Protein 4FC9 (pdb70)

Structure (mmCIF, N/CA/C/O backbone):
data_4FC9
#
_entry.id   4FC9
#
_cell.length_a   119.198
_cell.length_b   119.198
_cell.length_c   38.679
_cell.angle_alpha   90.00
_cell.angle_beta   90.00
_cell.angle_gamma   120.00
#
_symmetry.space_group_name_H-M   'P 32'
#
loop_
_entity.id
_entity.type
_entity.pdbx_description
1 polymer 'uncharacterized protein'
2 non-polymer 'CHLORIDE ION'
3 non-polymer 1,2-ETHANEDIOL
4 water water
#
loop_
_atom_site.group_PDB
_atom_site.id
_atom_site.type_symbol
_atom_site.label_atom_id
_atom_site.label_alt_id
_atom_site.label_comp_id
_atom_site.label_asym_id
_atom_site.label_entity_id
_atom_site.label_seq_id
_atom_site.pdbx_PDB_ins_code
_atom_site.Cartn_x
_atom_site.Cartn_y
_atom_site.Cartn_z
_atom_site.occupancy
_atom_site.B_iso_or_equiv
_atom_site.auth_seq_id
_atom_site.auth_comp_id
_atom_site.auth_asym_id
_atom_site.auth_atom_id
_atom_site.pdbx_PDB_model_num
ATOM 1 N N . ASN A 1 16 ? -16.768 -6.169 9.635 1.00 58.63 468 ASN B N 1
ATOM 2 C CA . ASN A 1 16 ? -18.097 -6.618 10.039 1.00 62.92 468 ASN B CA 1
ATOM 3 C C . ASN A 1 16 ? -18.450 -6.217 11.469 1.00 68.76 468 ASN B C 1
ATOM 4 O O . ASN A 1 16 ? -17.944 -5.216 11.985 1.00 74.56 468 ASN B O 1
ATOM 6 N N . LEU A 1 17 ? -19.308 -7.013 12.105 1.00 66.15 469 LEU B N 1
ATOM 7 C CA . LEU A 1 17 ? -19.895 -6.660 13.399 1.00 60.71 469 LEU B CA 1
ATOM 8 C C . LEU A 1 17 ? -18.918 -6.701 14.574 1.00 50.66 469 LEU B C 1
ATOM 9 O O . LEU A 1 17 ? -18.824 -5.746 15.344 1.00 48.74 469 LEU B O 1
ATOM 11 N N . TYR A 1 18 ? -18.203 -7.812 14.715 1.00 43.82 470 TYR B N 1
ATOM 12 C CA . TYR A 1 18 ? -17.292 -7.983 15.840 1.00 40.65 470 TYR B CA 1
ATOM 13 C C . TYR A 1 18 ? -15.831 -7.985 15.397 1.00 38.80 470 TYR B C 1
ATOM 14 O O . TYR A 1 18 ? -14.947 -8.459 16.115 1.00 37.60 470 TYR B O 1
ATOM 23 N N . PHE A 1 19 ? -15.586 -7.436 14.211 1.00 35.64 471 PHE B N 1
ATOM 24 C CA . PHE A 1 19 ? -14.234 -7.325 13.688 1.00 32.56 471 PHE B CA 1
ATOM 25 C C . PHE A 1 19 ? -13.787 -5.879 13.576 1.00 34.84 471 PHE B C 1
ATOM 26 O O . PHE A 1 19 ? -14.453 -5.053 12.954 1.00 33.51 471 PHE B O 1
ATOM 34 N N . GLN A 1 20 ? -12.650 -5.591 14.199 1.00 41.13 472 GLN B N 1
ATOM 35 C CA . GLN A 1 20 ? -12.002 -4.293 14.094 1.00 44.41 472 GLN B CA 1
ATOM 36 C C . GLN A 1 20 ? -10.657 -4.464 13.402 1.00 38.89 472 GLN B C 1
ATOM 37 O O . GLN A 1 20 ? -9.768 -5.153 13.907 1.00 37.56 472 GLN B O 1
ATOM 43 N N . GLY A 1 21 ? -10.517 -3.848 12.235 1.00 35.41 473 GLY B N 1
ATOM 44 C CA . GLY A 1 21 ? -9.276 -3.924 11.488 1.00 38.30 473 GLY B CA 1
ATOM 45 C C . GLY A 1 21 ? -8.137 -3.169 12.144 1.00 41.88 473 GLY B C 1
ATOM 46 O O . GLY A 1 21 ? -8.360 -2.276 12.962 1.00 45.19 473 GLY B O 1
ATOM 47 N N . SER A 1 22 ? -6.911 -3.536 11.782 1.00 44.06 474 SER B N 1
ATOM 48 C CA . SER A 1 22 ? -5.721 -2.850 12.268 1.00 48.27 474 SER B CA 1
ATOM 49 C C . SER A 1 22 ? -5.318 -1.761 11.280 1.00 53.57 474 SER B C 1
ATOM 50 O O . SER A 1 22 ? -5.319 -1.981 10.065 1.00 55.06 474 SER B O 1
ATOM 53 N N . ALA A 1 23 ? -4.977 -0.587 11.803 1.00 50.51 475 ALA B N 1
ATOM 54 C CA . ALA A 1 23 ? -4.600 0.538 10.958 1.00 41.93 475 ALA B CA 1
ATOM 55 C C . ALA A 1 23 ? -3.095 0.764 10.980 1.00 40.62 475 ALA B C 1
ATOM 56 O O . ALA A 1 23 ? -2.404 0.361 11.914 1.00 38.37 475 ALA B O 1
ATOM 58 N N . THR A 1 24 ? -2.587 1.417 9.943 1.00 48.32 476 THR B N 1
ATOM 59 C CA . THR A 1 24 ? -1.157 1.656 9.837 1.00 50.36 476 THR B CA 1
ATOM 60 C C . THR A 1 24 ? -0.827 3.140 9.908 1.00 47.60 476 THR B C 1
ATOM 61 O O . THR A 1 24 ? -1.603 3.984 9.454 1.00 42.45 476 THR B O 1
ATOM 65 N N . ALA A 1 25 ? 0.328 3.449 10.490 1.00 52.22 477 ALA B N 1
ATOM 66 C CA . ALA A 1 25 ? 0.799 4.824 10.582 1.00 55.91 477 ALA B CA 1
ATOM 67 C C . ALA A 1 25 ? 1.091 5.365 9.185 1.00 56.68 477 ALA B C 1
ATOM 68 O O . ALA A 1 25 ? 1.574 4.635 8.321 1.00 60.48 477 ALA B O 1
ATOM 70 N N . SER A 1 26 ? 0.797 6.641 8.959 1.00 54.26 478 SER B N 1
ATOM 71 C CA . SER A 1 26 ? 1.001 7.227 7.640 1.00 49.41 478 SER B CA 1
ATOM 72 C C . SER A 1 26 ? 1.369 8.709 7.668 1.00 48.85 478 SER B C 1
ATOM 73 O O . SER A 1 26 ? 1.026 9.434 8.598 1.00 49.97 478 SER B O 1
ATOM 76 N N . GLU A 1 27 ? 2.087 9.142 6.638 1.00 48.32 479 GLU B N 1
ATOM 77 C CA . GLU A 1 27 ? 2.319 10.559 6.404 1.00 48.50 479 GLU B CA 1
ATOM 78 C C . GLU A 1 27 ? 1.254 11.041 5.437 1.00 48.21 479 GLU B C 1
ATOM 79 O O . GLU A 1 27 ? 1.281 10.712 4.251 1.00 50.94 479 GLU B O 1
ATOM 85 N N . LEU A 1 28 ? 0.315 11.819 5.954 1.00 46.40 480 LEU B N 1
ATOM 86 C CA . LEU A 1 28 ? -0.872 12.187 5.200 1.00 41.89 480 LEU B CA 1
ATOM 87 C C . LEU A 1 28 ? -0.574 12.943 3.912 1.00 39.80 480 LEU B C 1
ATOM 88 O O . LEU A 1 28 ? -1.276 12.770 2.917 1.00 43.92 480 LEU B O 1
ATOM 93 N N . LEU A 1 29 ? 0.464 13.770 3.921 1.00 24.17 481 LEU B N 1
ATOM 94 C CA . LEU A 1 29 ? 0.801 14.541 2.730 1.00 23.62 481 LEU B CA 1
ATOM 95 C C . LEU A 1 29 ? 2.181 14.226 2.186 1.00 26.94 481 LEU B C 1
ATOM 96 O O . LEU A 1 29 ? 3.120 13.982 2.940 1.00 26.88 481 LEU B O 1
ATOM 101 N N . LEU A 1 30 ? 2.294 14.225 0.865 1.00 26.07 482 LEU B N 1
ATOM 102 C CA . LEU A 1 30 ? 3.596 14.128 0.239 1.00 28.70 482 LEU B CA 1
ATOM 103 C C . LEU A 1 30 ? 4.226 15.516 0.241 1.00 28.57 482 LEU B C 1
ATOM 104 O O . LEU A 1 30 ? 4.078 16.285 -0.707 1.00 30.52 482 LEU B O 1
ATOM 109 N N . THR A 1 31 ? 4.906 15.833 1.337 1.00 26.46 483 THR B N 1
ATOM 110 C CA . THR A 1 31 ? 5.632 17.083 1.467 1.00 26.41 483 THR B CA 1
ATOM 111 C C . THR A 1 31 ? 6.886 17.013 0.615 1.00 26.28 483 THR B C 1
ATOM 112 O O . THR A 1 31 ? 7.305 15.928 0.207 1.00 26.09 483 THR B O 1
ATOM 116 N N . ALA A 1 32 ? 7.492 18.165 0.355 1.00 24.13 484 ALA B N 1
ATOM 117 C CA . ALA A 1 32 ? 8.722 18.218 -0.427 1.00 31.31 484 ALA B CA 1
ATOM 118 C C . ALA A 1 32 ? 9.840 17.410 0.225 1.00 34.46 484 ALA B C 1
ATOM 119 O O . ALA A 1 32 ? 10.674 16.822 -0.465 1.00 33.00 484 ALA B O 1
ATOM 121 N N . ALA A 1 33 ? 9.849 17.390 1.556 1.00 34.02 485 ALA B N 1
ATOM 122 C CA . ALA A 1 33 ? 10.859 16.663 2.322 1.00 31.59 485 ALA B CA 1
ATOM 123 C C . ALA A 1 33 ? 10.739 15.167 2.100 1.00 26.75 485 ALA B C 1
ATOM 124 O O . ALA A 1 33 ? 11.740 14.473 1.930 1.00 28.11 485 ALA B O 1
ATOM 126 N N . LEU A 1 34 ? 9.504 14.678 2.107 1.00 25.23 486 LEU B N 1
ATOM 127 C CA . LEU A 1 34 ? 9.232 13.263 1.900 1.00 25.56 486 LEU B CA 1
ATOM 128 C C . LEU A 1 34 ? 9.503 12.835 0.469 1.00 27.73 486 LEU B C 1
ATOM 129 O O . LEU A 1 34 ? 9.966 11.725 0.225 1.00 26.47 486 LEU B O 1
ATOM 134 N N . GLU A 1 35 ? 9.192 13.707 -0.480 1.00 27.36 487 GLU B N 1
ATOM 135 C CA . GLU A 1 35 ? 9.429 13.380 -1.875 1.00 27.02 487 GLU B CA 1
ATOM 136 C C . GLU A 1 35 ? 10.931 13.258 -2.119 1.00 27.99 487 GLU B C 1
ATOM 137 O O . GLU A 1 35 ? 11.387 12.371 -2.837 1.00 27.32 487 GLU B O 1
ATOM 143 N N . ARG A 1 36 ? 11.693 14.141 -1.486 1.00 28.19 488 ARG B N 1
ATOM 144 C CA . ARG A 1 36 ? 13.142 14.142 -1.605 1.00 27.36 488 ARG B CA 1
ATOM 145 C C . ARG A 1 36 ? 13.765 12.874 -1.020 1.00 27.92 488 ARG B C 1
ATOM 146 O O . ARG A 1 36 ? 14.728 12.339 -1.572 1.00 27.93 488 ARG B O 1
ATOM 154 N N . ILE A 1 37 ? 13.221 12.397 0.095 1.00 23.27 489 ILE B N 1
ATOM 155 C CA . ILE A 1 37 ? 13.689 11.145 0.677 1.00 21.23 489 ILE B CA 1
ATOM 156 C C . ILE A 1 37 ? 13.467 10.011 -0.320 1.00 24.89 489 ILE B C 1
ATOM 157 O O . ILE A 1 37 ? 14.365 9.206 -0.578 1.00 25.44 489 ILE B O 1
ATOM 162 N N . GLU A 1 38 ? 12.269 9.966 -0.891 1.00 26.17 490 GLU B N 1
ATOM 163 C CA . GLU A 1 38 ? 11.936 8.961 -1.886 1.00 23.60 490 GLU B CA 1
ATOM 164 C C . GLU A 1 38 ? 12.826 9.051 -3.123 1.00 24.20 490 GLU B C 1
ATOM 165 O O . GLU A 1 38 ? 13.351 8.043 -3.583 1.00 26.59 490 GLU B O 1
ATOM 171 N N . ASP A 1 39 ? 12.990 10.253 -3.663 1.00 23.77 491 ASP B N 1
ATOM 172 C CA . ASP A 1 39 ? 13.758 10.417 -4.894 1.00 22.65 491 ASP B CA 1
ATOM 173 C C . ASP A 1 39 ? 15.214 10.035 -4.678 1.00 23.74 491 ASP B C 1
ATOM 174 O O . ASP A 1 39 ? 15.832 9.398 -5.531 1.00 25.33 491 ASP B O 1
ATOM 179 N N . THR A 1 40 ? 15.751 10.413 -3.525 1.00 22.60 492 THR B N 1
ATOM 180 C CA . THR A 1 40 ? 17.123 10.078 -3.173 1.00 21.53 492 THR B CA 1
ATOM 181 C C . THR A 1 40 ? 17.293 8.572 -2.981 1.00 22.58 492 THR B C 1
ATOM 182 O O . THR A 1 40 ? 18.233 7.971 -3.505 1.00 24.84 492 THR B O 1
ATOM 186 N N . ALA A 1 41 ? 16.386 7.965 -2.225 1.00 22.89 493 ALA B N 1
ATOM 187 C CA . ALA A 1 41 ? 16.435 6.527 -2.003 1.00 22.74 493 ALA B CA 1
ATOM 188 C C . ALA A 1 41 ? 16.452 5.794 -3.339 1.00 20.13 493 ALA B C 1
ATOM 189 O O . ALA A 1 41 ? 17.231 4.869 -3.538 1.00 20.51 493 ALA B O 1
ATOM 191 N N . GLN A 1 42 ? 15.612 6.242 -4.263 1.00 20.34 494 GLN B N 1
ATOM 192 C CA . GLN A 1 42 ? 15.534 5.651 -5.594 1.00 20.33 494 GLN B CA 1
ATOM 193 C C . GLN A 1 42 ? 16.851 5.795 -6.346 1.00 23.33 494 GLN B C 1
ATOM 194 O O . GLN A 1 42 ? 17.300 4.857 -6.999 1.00 26.94 494 GLN B O 1
ATOM 200 N N . ALA A 1 43 ? 17.461 6.975 -6.255 1.00 22.26 495 ALA B N 1
ATOM 201 C CA . ALA A 1 43 ? 18.752 7.233 -6.887 1.00 22.70 495 ALA B CA 1
ATOM 202 C C . ALA A 1 43 ? 19.839 6.318 -6.325 1.00 23.47 495 ALA B C 1
ATOM 203 O O . ALA A 1 43 ? 20.677 5.804 -7.066 1.00 21.39 495 ALA B O 1
ATOM 213 N N . LEU A 1 45 ? 19.339 3.367 -4.891 1.00 18.23 497 LEU B N 1
ATOM 214 C CA . LEU A 1 45 ? 19.021 2.034 -5.393 1.00 21.45 497 LEU B CA 1
ATOM 215 C C . LEU A 1 45 ? 19.515 1.885 -6.815 1.00 23.57 497 LEU B C 1
ATOM 216 O O . LEU A 1 45 ? 20.063 0.848 -7.184 1.00 22.82 497 LEU B O 1
ATOM 221 N N A SER A 1 46 ? 19.309 2.926 -7.617 0.42 22.39 498 SER B N 1
ATOM 222 N N B SER A 1 46 ? 19.309 2.927 -7.614 0.58 22.52 498 SER B N 1
ATOM 223 C CA A SER A 1 46 ? 19.805 2.946 -8.985 0.42 22.18 498 SER B CA 1
ATOM 224 C CA B SER A 1 46 ? 19.803 2.943 -8.979 0.58 21.98 498 SER B CA 1
ATOM 225 C C A SER A 1 46 ? 21.322 2.829 -8.990 0.42 23.24 498 SER B C 1
ATOM 226 C C B SER A 1 46 ? 21.319 2.821 -8.981 0.58 23.23 498 SER B C 1
ATOM 227 O O A SER A 1 46 ? 21.889 2.069 -9.766 0.42 25.40 498 SER B O 1
ATOM 228 O O B SER A 1 46 ? 21.883 2.050 -9.747 0.58 25.63 498 SER B O 1
ATOM 233 N N . THR A 1 47 ? 21.974 3.585 -8.115 1.00 22.31 499 THR B N 1
ATOM 234 C CA . THR A 1 47 ? 23.422 3.545 -8.013 1.00 19.72 499 THR B CA 1
ATOM 235 C C . THR A 1 47 ? 23.886 2.121 -7.699 1.00 21.64 499 THR B C 1
ATOM 236 O O . THR A 1 47 ? 24.741 1.570 -8.391 1.00 23.74 499 THR B O 1
ATOM 240 N N . VAL A 1 48 ? 23.281 1.507 -6.691 1.00 21.06 500 VAL B N 1
ATOM 241 C CA . VAL A 1 48 ? 23.661 0.157 -6.286 1.00 21.37 500 VAL B CA 1
ATOM 242 C C . VAL A 1 48 ? 23.372 -0.921 -7.342 1.00 22.71 500 VAL B C 1
ATOM 243 O O . VAL A 1 48 ? 24.228 -1.750 -7.642 1.00 20.97 500 VAL B O 1
ATOM 247 N N . ILE A 1 49 ? 22.163 -0.911 -7.891 1.00 19.93 501 ILE B N 1
ATOM 248 C CA . ILE A 1 49 ? 21.695 -2.003 -8.740 1.00 20.93 501 ILE B CA 1
ATOM 249 C C . ILE A 1 49 ? 22.034 -1.797 -10.215 1.00 23.61 501 ILE B C 1
ATOM 250 O O . ILE A 1 49 ? 22.522 -2.709 -10.875 1.00 28.31 501 ILE B O 1
ATOM 255 N N . ASP A 1 50 ? 21.785 -0.595 -10.723 1.00 27.29 502 ASP B N 1
ATOM 256 C CA . ASP A 1 50 ? 22.095 -0.265 -12.110 1.00 28.56 502 ASP B CA 1
ATOM 257 C C . ASP A 1 50 ? 23.591 -0.019 -12.300 1.00 29.02 502 ASP B C 1
ATOM 258 O O . ASP A 1 50 ? 24.247 -0.695 -13.094 1.00 32.56 502 ASP B O 1
ATOM 263 N N . GLU A 1 51 ? 24.128 0.949 -11.563 1.00 25.60 503 GLU B N 1
ATOM 264 C CA . GLU A 1 51 ? 25.510 1.377 -11.742 1.00 24.10 503 GLU B CA 1
ATOM 265 C C . GLU A 1 51 ? 26.512 0.438 -11.089 1.00 21.31 503 GLU B C 1
ATOM 266 O O . GLU A 1 51 ? 27.701 0.495 -11.386 1.00 26.05 503 GLU B O 1
ATOM 272 N N . GLU A 1 52 ? 26.023 -0.410 -10.191 1.00 19.03 504 GLU B N 1
ATOM 273 C CA . GLU A 1 52 ? 26.867 -1.308 -9.410 1.00 19.59 504 GLU B CA 1
ATOM 274 C C . GLU A 1 52 ? 27.935 -0.532 -8.646 1.00 19.59 504 GLU B C 1
ATOM 275 O O . GLU A 1 52 ? 29.104 -0.912 -8.602 1.00 19.87 504 GLU B O 1
ATOM 281 N N . ARG A 1 53 ? 27.496 0.565 -8.040 1.00 23.40 505 ARG B N 1
ATOM 282 C CA . ARG A 1 53 ? 28.361 1.443 -7.267 1.00 20.53 505 ARG B CA 1
ATOM 283 C C . ARG A 1 53 ? 27.819 1.668 -5.853 1.00 18.50 505 ARG B C 1
ATOM 284 O O . ARG A 1 53 ? 26.642 1.436 -5.576 1.00 18.96 505 ARG B O 1
ATOM 292 N N . ASN A 1 54 ? 28.706 2.120 -4.974 1.00 20.18 506 ASN B N 1
ATOM 293 C CA . ASN A 1 54 ? 28.458 2.252 -3.547 1.00 19.81 506 ASN B CA 1
ATOM 294 C C . ASN A 1 54 ? 28.192 3.717 -3.183 1.00 19.38 506 ASN B C 1
ATOM 295 O O . ASN A 1 54 ? 29.127 4.512 -3.094 1.00 19.59 506 ASN B O 1
ATOM 300 N N . PRO A 1 55 ? 26.915 4.078 -2.957 1.00 19.58 507 PRO B N 1
ATOM 301 C CA . PRO A 1 55 ? 26.558 5.472 -2.666 1.00 22.44 507 PRO B CA 1
ATOM 302 C C . PRO A 1 55 ? 26.969 5.929 -1.270 1.00 19.83 507 PRO B C 1
ATOM 303 O O . PRO A 1 55 ? 26.754 7.088 -0.917 1.00 23.41 507 PRO B O 1
ATOM 307 N N . PHE A 1 56 ? 27.554 5.030 -0.490 1.00 19.82 508 PHE B N 1
ATOM 308 C CA . PHE A 1 56 ? 27.903 5.338 0.888 1.00 19.23 508 PHE B CA 1
ATOM 309 C C . PHE A 1 56 ? 29.333 5.834 1.021 1.00 20.17 508 PHE B C 1
ATOM 310 O O . PHE A 1 56 ? 29.745 6.272 2.092 1.00 23.60 508 PHE B O 1
ATOM 318 N N . LEU A 1 57 ? 30.082 5.774 -0.073 1.00 16.49 509 LEU B N 1
ATOM 319 C CA . LEU A 1 57 ? 31.445 6.283 -0.081 1.00 18.69 509 LEU B CA 1
ATOM 320 C C . LEU A 1 57 ? 31.598 7.412 -1.084 1.00 23.95 509 LEU B C 1
ATOM 321 O O . LEU A 1 57 ? 30.990 7.392 -2.153 1.00 27.76 509 LEU B O 1
ATOM 326 N N . GLU A 1 58 ? 32.413 8.395 -0.717 1.00 22.21 510 GLU B N 1
ATOM 327 C CA . GLU A 1 58 ? 32.748 9.518 -1.577 1.00 21.41 510 GLU B CA 1
ATOM 328 C C . GLU A 1 58 ? 33.128 9.057 -2.982 1.00 23.92 510 GLU B C 1
ATOM 329 O O . GLU A 1 58 ? 33.970 8.179 -3.155 1.00 25.43 510 GLU B O 1
ATOM 335 N N . GLY A 1 59 ? 32.478 9.641 -3.983 1.00 27.02 511 GLY B N 1
ATOM 336 C CA . GLY A 1 59 ? 32.739 9.307 -5.372 1.00 25.96 511 GLY B CA 1
ATOM 337 C C . GLY A 1 59 ? 31.983 8.100 -5.885 1.00 23.36 511 GLY B C 1
ATOM 338 O O . GLY A 1 59 ? 32.096 7.750 -7.055 1.00 26.41 511 GLY B O 1
ATOM 339 N N . ALA A 1 60 ? 31.211 7.469 -5.006 1.00 22.29 512 ALA B N 1
ATOM 340 C CA . ALA A 1 60 ? 30.461 6.261 -5.341 1.00 22.07 512 ALA B CA 1
ATOM 341 C C . ALA A 1 60 ? 31.299 5.199 -6.059 1.00 22.65 512 ALA B C 1
ATOM 342 O O . ALA A 1 60 ? 31.027 4.868 -7.211 1.00 24.92 512 ALA B O 1
ATOM 344 N N . PRO A 1 61 ? 32.316 4.652 -5.375 1.00 21.32 513 PRO B N 1
ATOM 345 C CA . PRO A 1 61 ? 33.177 3.667 -6.031 1.00 20.37 513 PRO B CA 1
ATOM 346 C C . PRO A 1 61 ? 32.422 2.377 -6.324 1.00 20.93 513 PRO B C 1
ATOM 347 O O . PRO A 1 61 ? 31.399 2.103 -5.695 1.00 17.12 513 PRO B O 1
ATOM 351 N N . SER A 1 62 ? 32.919 1.597 -7.276 1.00 19.79 514 SER B N 1
ATOM 352 C CA . SER A 1 62 ? 32.340 0.293 -7.563 1.00 20.06 514 SER B CA 1
ATOM 353 C C . SER A 1 62 ? 32.428 -0.593 -6.330 1.00 17.38 514 SER B C 1
ATOM 354 O O . SER A 1 62 ? 33.312 -0.408 -5.502 1.00 17.90 514 SER B O 1
ATOM 357 N N . TYR A 1 63 ? 31.514 -1.551 -6.203 1.00 18.07 515 TYR B N 1
ATOM 358 C CA . TYR A 1 63 ? 31.642 -2.570 -5.166 1.00 17.93 515 TYR B CA 1
ATOM 359 C C . TYR A 1 63 ? 32.028 -3.909 -5.777 1.00 17.71 515 TYR B C 1
ATOM 360 O O . TYR A 1 63 ? 32.189 -4.899 -5.076 1.00 19.07 515 TYR B O 1
ATOM 369 N N . LEU A 1 64 ? 32.184 -3.927 -7.092 1.00 19.38 516 LEU B N 1
ATOM 370 C CA . LEU A 1 64 ? 32.499 -5.157 -7.799 1.00 21.16 516 LEU B CA 1
ATOM 371 C C . LEU A 1 64 ? 33.949 -5.566 -7.593 1.00 19.41 516 LEU B C 1
ATOM 372 O O . LEU A 1 64 ? 34.845 -4.738 -7.702 1.00 21.74 516 LEU B O 1
ATOM 377 N N . PRO A 1 65 ? 34.177 -6.851 -7.285 1.00 18.41 517 PRO B N 1
ATOM 378 C CA . PRO A 1 65 ? 35.528 -7.411 -7.301 1.00 19.12 517 PRO B CA 1
ATOM 379 C C . PRO A 1 65 ? 36.186 -7.091 -8.635 1.00 21.33 517 PRO B C 1
ATOM 380 O O . PRO A 1 65 ? 35.575 -7.313 -9.679 1.00 23.33 517 PRO B O 1
ATOM 384 N N . GLY A 1 66 ? 37.396 -6.550 -8.599 1.00 19.28 518 GLY B N 1
ATOM 385 C CA . GLY A 1 66 ? 38.080 -6.167 -9.817 1.00 22.06 518 GLY B CA 1
ATOM 386 C C . GLY A 1 66 ? 38.057 -4.672 -10.072 1.00 25.39 518 GLY B C 1
ATOM 387 O O . GLY A 1 66 ? 38.934 -4.147 -10.746 1.00 30.17 518 GLY B O 1
ATOM 388 N N . LYS A 1 67 ? 37.057 -3.985 -9.529 1.00 24.26 519 LYS B N 1
ATOM 389 C CA . LYS A 1 67 ? 36.902 -2.545 -9.737 1.00 22.21 519 LYS B CA 1
ATOM 390 C C . LYS A 1 67 ? 36.906 -1.776 -8.414 1.00 17.35 519 LYS B C 1
ATOM 391 O O . LYS A 1 67 ? 37.275 -0.605 -8.359 1.00 18.67 519 LYS B O 1
ATOM 397 N N . ARG A 1 68 ? 36.496 -2.455 -7.352 1.00 18.14 520 ARG B N 1
ATOM 398 C CA . ARG A 1 68 ? 36.328 -1.849 -6.037 1.00 17.94 520 ARG B CA 1
ATOM 399 C C . ARG A 1 68 ? 37.640 -1.339 -5.433 1.00 19.13 520 ARG B C 1
ATOM 400 O O . ARG A 1 68 ? 38.719 -1.721 -5.883 1.00 20.91 520 ARG B O 1
ATOM 408 N N . PRO A 1 69 ? 37.553 -0.476 -4.402 1.00 21.00 521 PRO B N 1
ATOM 409 C CA . PRO A 1 69 ? 38.780 -0.060 -3.721 1.00 20.46 521 PRO B CA 1
ATOM 410 C C . PRO A 1 69 ? 39.410 -1.273 -3.081 1.00 19.15 521 PRO B C 1
ATOM 411 O O . PRO A 1 69 ? 38.693 -2.091 -2.507 1.00 20.79 521 PRO B O 1
ATOM 415 N N . THR A 1 70 ? 40.725 -1.386 -3.201 1.00 20.96 522 THR B N 1
ATOM 416 C CA . THR A 1 70 ? 41.452 -2.553 -2.738 1.00 22.67 522 THR B CA 1
ATOM 417 C C . THR A 1 70 ? 41.137 -2.885 -1.279 1.00 26.33 522 THR B C 1
ATOM 418 O O . THR A 1 70 ? 40.942 -4.049 -0.935 1.00 29.63 522 THR B O 1
ATOM 422 N N . ASP A 1 71 ? 41.042 -1.857 -0.437 1.00 28.82 523 ASP B N 1
ATOM 423 C CA . ASP A 1 71 ? 40.913 -2.052 1.007 1.00 28.73 523 ASP B CA 1
ATOM 424 C C . ASP A 1 71 ? 39.483 -1.947 1.542 1.00 27.25 523 ASP B C 1
ATOM 425 O O . ASP A 1 71 ? 39.279 -1.815 2.747 1.00 31.87 523 ASP B O 1
ATOM 430 N N . VAL A 1 72 ? 38.495 -1.997 0.657 1.00 22.16 524 VAL B N 1
ATOM 431 C CA . VAL A 1 72 ? 37.106 -1.928 1.093 1.00 22.69 524 VAL B CA 1
ATOM 432 C C . VAL A 1 72 ? 36.289 -3.083 0.531 1.00 25.81 524 VAL B C 1
ATOM 433 O O . VAL A 1 72 ? 35.901 -3.071 -0.639 1.00 26.74 524 VAL B O 1
ATOM 437 N N . THR A 1 73 ? 36.027 -4.083 1.367 1.00 21.98 525 THR B N 1
ATOM 438 C CA . THR A 1 73 ? 35.307 -5.266 0.920 1.00 19.37 525 THR B CA 1
ATOM 439 C C . THR A 1 73 ? 34.190 -5.677 1.878 1.00 21.88 525 THR B C 1
ATOM 440 O O . THR A 1 73 ? 33.458 -6.618 1.598 1.00 25.70 525 THR B O 1
ATOM 444 N N . THR A 1 74 ? 34.064 -4.971 3.001 1.00 22.69 526 THR B N 1
ATOM 445 C CA . THR A 1 74 ? 33.058 -5.301 4.008 1.00 21.97 526 THR B CA 1
ATOM 446 C C . THR A 1 74 ? 32.324 -4.075 4.541 1.00 23.07 526 THR B C 1
ATOM 447 O O . THR A 1 74 ? 32.788 -2.943 4.393 1.00 18.58 526 THR B O 1
ATOM 451 N N . PHE A 1 75 ? 31.181 -4.320 5.180 1.00 20.51 527 PHE B N 1
ATOM 452 C CA . PHE A 1 75 ? 30.387 -3.260 5.791 1.00 18.91 527 PHE B CA 1
ATOM 453 C C . PHE A 1 75 ? 31.182 -2.457 6.810 1.00 19.71 527 PHE B C 1
ATOM 454 O O . PHE A 1 75 ? 31.078 -1.236 6.868 1.00 23.22 527 PHE B O 1
ATOM 462 N N . GLY A 1 76 ? 31.976 -3.151 7.615 1.00 20.19 528 GLY B N 1
ATOM 463 C CA . GLY A 1 76 ? 32.704 -2.511 8.690 1.00 19.74 528 GLY B CA 1
ATOM 464 C C . GLY A 1 76 ? 33.733 -1.515 8.201 1.00 19.93 528 GLY B C 1
ATOM 465 O O . GLY A 1 76 ? 34.149 -0.633 8.946 1.00 22.07 528 GLY B O 1
ATOM 466 N N . GLN A 1 77 ? 34.150 -1.666 6.947 1.00 24.07 529 GLN B N 1
ATOM 467 C CA . GLN A 1 77 ? 35.161 -0.795 6.348 1.00 24.39 529 GLN B CA 1
ATOM 468 C C . GLN A 1 77 ? 34.548 0.458 5.730 1.00 24.16 529 GLN B C 1
ATOM 469 O O . GLN A 1 77 ? 35.262 1.340 5.257 1.00 25.88 529 GLN B O 1
ATOM 475 N N . VAL A 1 78 ? 33.221 0.528 5.739 1.00 19.82 530 VAL B N 1
ATOM 476 C CA . VAL A 1 78 ? 32.516 1.727 5.306 1.00 19.96 530 VAL B CA 1
ATOM 477 C C . VAL A 1 78 ? 31.866 2.375 6.526 1.00 21.94 530 VAL B C 1
ATOM 478 O O . VAL A 1 78 ? 30.962 1.801 7.129 1.00 23.38 530 VAL B O 1
ATOM 482 N N . PRO A 1 79 ? 32.348 3.564 6.912 1.00 22.81 531 PRO B N 1
ATOM 483 C CA . PRO A 1 79 ? 31.879 4.276 8.106 1.00 24.90 531 PRO B CA 1
ATOM 484 C C . PRO A 1 79 ? 30.360 4.422 8.197 1.00 26.92 531 PRO B C 1
ATOM 485 O O . PRO A 1 79 ? 29.799 4.145 9.254 1.00 27.21 531 PRO B O 1
ATOM 489 N N . ALA A 1 80 ? 29.713 4.842 7.113 1.00 24.37 532 ALA B N 1
ATOM 490 C CA . ALA A 1 80 ? 28.266 5.011 7.106 1.00 20.21 532 ALA B CA 1
ATOM 491 C C . ALA A 1 80 ? 27.543 3.703 7.419 1.00 20.43 532 ALA B C 1
ATOM 492 O O . ALA A 1 80 ? 26.514 3.701 8.099 1.00 21.56 532 ALA B O 1
ATOM 494 N N . LEU A 1 81 ? 28.088 2.594 6.925 1.00 19.90 533 LEU B N 1
ATOM 495 C CA . LEU A 1 81 ? 27.460 1.290 7.111 1.00 16.85 533 LEU B CA 1
ATOM 496 C C . LEU A 1 81 ? 27.745 0.743 8.498 1.00 19.62 533 LEU B C 1
ATOM 497 O O . LEU A 1 81 ? 26.903 0.074 9.092 1.00 19.82 533 LEU B O 1
ATOM 502 N N . ARG A 1 82 ? 28.934 1.026 9.016 1.00 21.96 534 ARG B N 1
ATOM 503 C CA . ARG A 1 82 ? 29.251 0.637 10.379 1.00 23.44 534 ARG B CA 1
ATOM 504 C C . ARG A 1 82 ? 28.301 1.367 11.325 1.00 26.17 534 ARG B C 1
ATOM 505 O O . ARG A 1 82 ? 27.819 0.784 12.294 1.00 25.30 534 ARG B O 1
ATOM 513 N N . ASP A 1 83 ? 28.014 2.633 11.018 1.00 26.70 535 ASP B N 1
ATOM 514 C CA . ASP A 1 83 ? 27.088 3.441 11.818 1.00 24.60 535 ASP B CA 1
ATOM 515 C C . ASP A 1 83 ? 25.681 2.864 11.818 1.00 24.94 535 ASP B C 1
ATOM 516 O O . ASP A 1 83 ? 25.069 2.693 12.870 1.00 27.31 535 ASP B O 1
ATOM 529 N N . LEU A 1 85 ? 24.661 -0.089 10.955 1.00 22.28 537 LEU B N 1
ATOM 530 C CA . LEU A 1 85 ? 24.652 -1.401 11.591 1.00 22.26 537 LEU B CA 1
ATOM 531 C C . LEU A 1 85 ? 24.357 -1.258 13.079 1.00 24.76 537 LEU B C 1
ATOM 532 O O . LEU A 1 85 ? 23.504 -1.956 13.618 1.00 28.83 537 LEU B O 1
ATOM 537 N N . ALA A 1 86 ? 25.047 -0.333 13.736 1.00 25.40 538 ALA B N 1
ATOM 538 C CA . ALA A 1 86 ? 24.844 -0.103 15.162 1.00 26.78 538 ALA B CA 1
ATOM 539 C C . ALA A 1 86 ? 23.443 0.414 15.468 1.00 26.03 538 ALA B C 1
ATOM 540 O O . ALA A 1 86 ? 22.810 -0.041 16.421 1.00 27.22 538 ALA B O 1
ATOM 542 N N . GLU A 1 87 ? 22.970 1.363 14.662 1.00 25.68 539 GLU B N 1
ATOM 543 C CA . GLU A 1 87 ? 21.620 1.905 14.814 1.00 24.89 539 GLU B CA 1
ATOM 544 C C . GLU A 1 87 ? 20.562 0.810 14.716 1.00 23.00 539 GLU B C 1
ATOM 545 O O . GLU A 1 87 ? 19.569 0.828 15.437 1.00 25.60 539 GLU B O 1
ATOM 551 N N . SER A 1 88 ? 20.788 -0.152 13.828 1.00 25.21 540 SER B N 1
ATOM 552 C CA . SER A 1 88 ? 19.821 -1.219 13.604 1.00 22.50 540 SER B CA 1
ATOM 553 C C . SER A 1 88 ? 19.738 -2.189 14.787 1.00 26.15 540 SER B C 1
ATOM 554 O O . SER A 1 88 ? 18.802 -2.978 14.884 1.00 25.59 540 SER B O 1
ATOM 557 N N . ARG A 1 89 ? 20.714 -2.119 15.684 1.00 25.24 541 ARG B N 1
ATOM 558 C CA . ARG A 1 89 ? 20.698 -2.915 16.903 1.00 26.96 541 ARG B CA 1
ATOM 559 C C . ARG A 1 89 ? 20.107 -2.126 18.063 1.00 29.33 541 ARG B C 1
ATOM 560 O O . ARG A 1 89 ? 19.895 -2.664 19.147 1.00 31.99 541 ARG B O 1
ATOM 568 N N . ASP A 1 90 ? 19.849 -0.845 17.826 1.00 28.88 542 ASP B N 1
ATOM 569 C CA . ASP A 1 90 ? 19.396 0.068 18.870 1.00 31.65 542 ASP B CA 1
ATOM 570 C C . ASP A 1 90 ? 17.894 -0.053 19.137 1.00 33.95 542 ASP B C 1
ATOM 571 O O . ASP A 1 90 ? 17.083 0.017 18.218 1.00 35.80 542 ASP B O 1
ATOM 576 N N . LEU A 1 91 ? 17.537 -0.222 20.407 1.00 31.47 543 LEU B N 1
ATOM 577 C CA . LEU A 1 91 ? 16.147 -0.401 20.806 1.00 30.44 543 LEU B CA 1
ATOM 578 C C . LEU A 1 91 ? 15.267 0.764 20.410 1.00 28.57 543 LEU B C 1
ATOM 579 O O . LEU A 1 91 ? 14.088 0.588 20.115 1.00 32.48 543 LEU B O 1
ATOM 584 N N . GLU A 1 92 ? 15.834 1.962 20.434 1.00 30.73 544 GLU B N 1
ATOM 585 C CA . GLU A 1 92 ? 15.067 3.155 20.118 1.00 32.98 544 GLU B CA 1
ATOM 586 C C . GLU A 1 92 ? 14.737 3.175 18.637 1.00 30.32 544 GLU B C 1
ATOM 587 O O . GLU A 1 92 ? 13.648 3.588 18.243 1.00 33.74 544 GLU B O 1
ATOM 593 N N . PHE A 1 93 ? 15.678 2.712 17.820 1.00 25.27 545 PHE B N 1
ATOM 594 C CA . PHE A 1 93 ? 15.440 2.592 16.390 1.00 23.10 545 PHE B CA 1
ATOM 595 C C . PHE A 1 93 ? 14.382 1.534 16.105 1.00 24.78 545 PHE B C 1
ATOM 596 O O . PHE A 1 93 ? 13.438 1.772 15.356 1.00 27.61 545 PHE B O 1
ATOM 604 N N . LEU A 1 94 ? 14.545 0.364 16.709 1.00 24.14 546 LEU B N 1
ATOM 605 C CA . LEU A 1 94 ? 13.615 -0.739 16.498 1.00 25.94 546 LEU B CA 1
ATOM 606 C C . LEU A 1 94 ? 12.208 -0.381 16.967 1.00 25.88 546 LEU B C 1
ATOM 607 O O . LEU A 1 94 ? 11.216 -0.791 16.361 1.00 26.61 546 LEU B O 1
ATOM 612 N N . GLN A 1 95 ? 12.131 0.399 18.040 1.00 26.23 547 GLN B N 1
ATOM 613 C CA . GLN A 1 95 ? 10.853 0.897 18.536 1.00 29.54 547 GLN B CA 1
ATOM 614 C C . GLN A 1 95 ? 10.173 1.776 17.486 1.00 29.67 547 GLN B C 1
ATOM 615 O O . GLN A 1 95 ? 8.972 1.651 17.26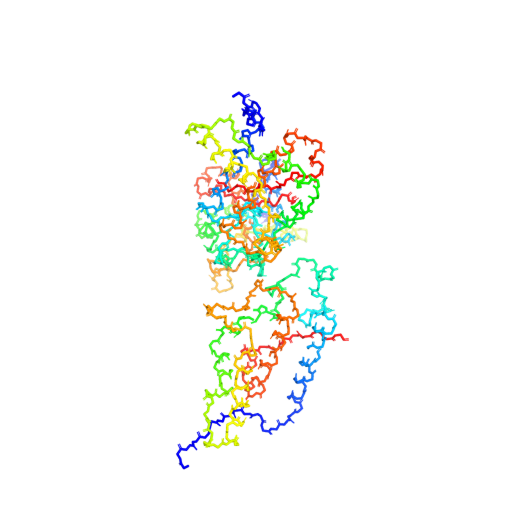0 1.00 33.68 547 GLN B O 1
ATOM 621 N N . ARG A 1 96 ? 10.939 2.655 16.840 1.00 33.07 548 ARG B N 1
ATOM 622 C CA . ARG A 1 96 ? 10.394 3.534 15.800 1.00 31.70 548 ARG B CA 1
ATOM 623 C C . ARG A 1 96 ? 9.908 2.745 14.591 1.00 27.12 548 ARG B C 1
ATOM 624 O O . ARG A 1 96 ? 8.893 3.088 13.977 1.00 30.56 548 ARG B O 1
ATOM 632 N N . VAL A 1 97 ? 10.643 1.697 14.244 1.00 24.56 549 VAL B N 1
ATOM 633 C CA . VAL A 1 97 ? 10.242 0.844 13.138 1.00 26.39 549 VAL B CA 1
ATOM 634 C C . VAL A 1 97 ? 8.895 0.199 13.444 1.00 28.38 549 VAL B C 1
ATOM 635 O O . VAL A 1 97 ? 8.011 0.163 12.588 1.00 31.76 549 VAL B O 1
ATOM 639 N N . SER A 1 98 ? 8.734 -0.294 14.671 1.00 29.52 550 SER B N 1
ATOM 640 C CA . SER A 1 98 ? 7.470 -0.893 15.091 1.00 29.27 550 SER B CA 1
ATOM 641 C C . SER A 1 98 ? 6.352 0.131 15.091 1.00 32.32 550 SER B C 1
ATOM 642 O O . SER A 1 98 ? 5.209 -0.187 14.756 1.00 36.84 550 SER B O 1
ATOM 645 N N . ASP A 1 99 ? 6.683 1.359 15.477 1.00 30.36 551 ASP B N 1
ATOM 646 C CA . ASP A 1 99 ? 5.693 2.423 15.520 1.00 33.11 551 ASP B CA 1
ATOM 647 C C . ASP A 1 99 ? 5.175 2.738 14.130 1.00 34.15 551 ASP B C 1
ATOM 648 O O . ASP A 1 99 ? 3.985 2.980 13.940 1.00 35.73 551 ASP B O 1
ATOM 669 N N . ALA A 1 101 ? 5.456 0.656 11.372 1.00 27.96 553 ALA B N 1
ATOM 670 C CA . ALA A 1 101 ? 4.828 -0.540 10.827 1.00 27.90 553 ALA B CA 1
ATOM 671 C C . ALA A 1 101 ? 3.498 -0.797 11.518 1.00 31.88 553 ALA B C 1
ATOM 672 O O . ALA A 1 101 ? 2.560 -1.321 10.914 1.00 31.85 553 ALA B O 1
ATOM 674 N N . GLY A 1 102 ? 3.422 -0.421 12.789 1.00 39.25 554 GLY B N 1
ATOM 675 C CA . GLY A 1 102 ? 2.232 -0.662 13.581 1.00 39.05 554 GLY B CA 1
ATOM 676 C C . GLY A 1 102 ? 2.255 -2.063 14.148 1.00 37.75 554 GLY B C 1
ATOM 677 O O . GLY A 1 102 ? 3.239 -2.783 13.985 1.00 41.84 554 GLY B O 1
ATOM 678 N N . PRO A 1 103 ? 1.172 -2.460 14.822 1.00 32.50 555 PRO B N 1
ATOM 679 C CA . PRO A 1 103 ? 1.064 -3.800 15.399 1.00 32.94 555 PRO B CA 1
ATOM 680 C C . PRO A 1 103 ? 0.774 -4.830 14.319 1.00 35.10 555 PRO B C 1
ATOM 681 O O . PRO A 1 103 ? 0.511 -4.455 13.175 1.00 38.78 555 PRO B O 1
ATOM 685 N N . SER A 1 104 ? 0.832 -6.108 14.681 1.00 33.38 556 SER B N 1
ATOM 686 C CA . SER A 1 104 ? 0.505 -7.179 13.754 1.00 36.14 556 SER B CA 1
ATOM 687 C C . SER A 1 104 ? -0.905 -6.988 13.214 1.00 33.34 556 SER B C 1
ATOM 688 O O . SER A 1 104 ? -1.835 -6.735 13.978 1.00 32.49 556 SER B O 1
ATOM 691 N N . PRO A 1 105 ? -1.062 -7.087 11.887 1.00 34.48 557 PRO B N 1
ATOM 692 C CA . PRO A 1 105 ? -2.349 -6.830 11.234 1.00 31.19 557 PRO B CA 1
ATOM 693 C C . PRO A 1 105 ? -3.470 -7.740 11.728 1.00 25.24 557 PRO B C 1
ATOM 694 O O . PRO A 1 105 ? -3.274 -8.936 11.939 1.00 27.75 557 PRO B O 1
ATOM 698 N N . ARG A 1 106 ? -4.642 -7.145 11.913 1.00 24.20 558 ARG B N 1
ATOM 699 C CA . ARG A 1 106 ? -5.839 -7.863 12.315 1.00 20.39 558 ARG B CA 1
ATOM 700 C C . ARG A 1 106 ? -6.873 -7.662 11.232 1.00 23.60 558 ARG B C 1
ATOM 701 O O . ARG A 1 106 ? -7.084 -6.541 10.774 1.00 24.17 558 ARG B O 1
ATOM 709 N N . ILE A 1 107 ? -7.520 -8.742 10.817 1.00 21.53 559 ILE B N 1
ATOM 710 C CA . ILE A 1 107 ? -8.461 -8.658 9.710 1.00 24.26 559 ILE B CA 1
ATOM 711 C C . ILE A 1 107 ? -9.699 -7.830 10.076 1.00 23.11 559 ILE B C 1
ATOM 712 O O . ILE A 1 107 ? -10.225 -7.923 11.185 1.00 24.10 559 ILE B O 1
ATOM 717 N N . GLU A 1 108 ? -10.135 -6.999 9.134 1.00 23.80 560 GLU B N 1
ATOM 718 C CA . GLU A 1 108 ? -11.203 -6.030 9.371 1.00 27.43 560 GLU B CA 1
ATOM 719 C C . GLU A 1 108 ? -12.582 -6.623 9.146 1.00 25.75 560 GLU B C 1
ATOM 720 O O . GLU A 1 108 ? -13.572 -6.143 9.688 1.00 28.83 560 GLU B O 1
ATOM 726 N N . ASP A 1 109 ? -12.639 -7.660 8.323 1.00 25.78 561 ASP B N 1
ATOM 727 C CA . ASP A 1 109 ? -13.903 -8.224 7.894 1.00 24.03 561 ASP B CA 1
ATOM 728 C C . ASP A 1 109 ? -13.650 -9.651 7.439 1.00 22.87 561 ASP B C 1
ATOM 729 O O . ASP A 1 109 ? -12.776 -9.891 6.609 1.00 26.71 561 ASP B O 1
ATOM 734 N N . PRO A 1 110 ? -14.408 -10.608 7.989 1.00 22.68 562 PRO B N 1
ATOM 735 C CA . PRO A 1 110 ? -14.241 -12.017 7.630 1.00 22.07 562 PRO B CA 1
ATOM 736 C C . PRO A 1 110 ? -14.872 -12.299 6.276 1.00 24.80 562 PRO B C 1
ATOM 737 O O . PRO A 1 110 ? -15.881 -12.989 6.188 1.00 27.78 562 PRO B O 1
ATOM 741 N N . SER A 1 111 ? -14.279 -11.745 5.228 1.00 22.72 563 SER B N 1
ATOM 742 C CA . SER A 1 111 ? -14.781 -11.920 3.877 1.00 26.18 563 SER B CA 1
ATOM 743 C C . SER A 1 111 ? -13.601 -11.999 2.929 1.00 26.66 563 SER B C 1
ATOM 744 O O . SER A 1 111 ? -12.476 -11.688 3.314 1.00 25.92 563 SER B O 1
ATOM 747 N N . GLU A 1 112 ? -13.859 -12.413 1.691 1.00 28.51 564 GLU B N 1
ATOM 748 C CA . GLU A 1 112 ? -12.803 -12.496 0.685 1.00 27.40 564 GLU B CA 1
ATOM 749 C C . GLU A 1 112 ? -12.151 -11.138 0.432 1.00 29.35 564 GLU B C 1
ATOM 750 O O . GLU A 1 112 ? -10.933 -11.046 0.293 1.00 30.93 564 GLU B O 1
ATOM 756 N N . GLU A 1 113 ? -12.956 -10.081 0.390 1.00 31.51 565 GLU B N 1
ATOM 757 C CA . GLU A 1 113 ? -12.412 -8.730 0.259 1.00 32.81 565 GLU B CA 1
ATOM 758 C C . GLU A 1 113 ? -11.593 -8.368 1.494 1.00 29.45 565 GLU B C 1
ATOM 759 O O . GLU A 1 113 ? -10.533 -7.756 1.384 1.00 29.05 565 GLU B O 1
ATOM 761 N N . GLY A 1 114 ? -12.093 -8.750 2.666 1.00 25.48 566 GLY B N 1
ATOM 762 C CA . GLY A 1 114 ? -11.394 -8.493 3.910 1.00 21.59 566 GLY B CA 1
ATOM 763 C C . GLY A 1 114 ? -10.069 -9.223 3.943 1.00 21.42 566 GLY B C 1
ATOM 764 O O . GLY A 1 114 ? -9.051 -8.684 4.364 1.00 21.11 566 GLY B O 1
ATOM 765 N N . LEU A 1 115 ? -10.093 -10.464 3.481 1.00 21.69 567 LEU B N 1
ATOM 766 C CA . LEU A 1 115 ? -8.909 -11.305 3.454 1.00 20.21 567 LEU B CA 1
ATOM 767 C C . LEU A 1 115 ? -7.878 -10.780 2.466 1.00 19.94 567 LEU B C 1
ATOM 768 O O . LEU A 1 115 ? -6.673 -10.796 2.732 1.00 21.68 567 LEU B O 1
ATOM 773 N N . ALA A 1 116 ? -8.363 -10.331 1.315 1.00 22.81 568 ALA B N 1
ATOM 774 C CA . ALA A 1 116 ? -7.510 -9.738 0.298 1.00 26.04 568 ALA B CA 1
ATOM 775 C C . ALA A 1 116 ? -6.755 -8.545 0.872 1.00 27.75 568 ALA B C 1
ATOM 776 O O . ALA A 1 116 ? -5.541 -8.430 0.705 1.00 30.29 568 ALA B O 1
ATOM 778 N N . ARG A 1 117 ? -7.482 -7.664 1.553 1.00 25.42 569 ARG B N 1
ATOM 779 C CA . ARG A 1 117 ? -6.877 -6.503 2.192 1.00 21.70 569 ARG B CA 1
ATOM 780 C C . ARG A 1 117 ? -5.913 -6.928 3.291 1.00 24.40 569 ARG B C 1
ATOM 781 O O . ARG A 1 117 ? -4.861 -6.316 3.478 1.00 24.50 569 ARG B O 1
ATOM 789 N N . HIS A 1 118 ? -6.274 -7.980 4.013 1.00 23.73 570 HIS B N 1
ATOM 790 C CA . HIS A 1 118 ? -5.426 -8.489 5.078 1.00 21.01 570 HIS B CA 1
ATOM 791 C C . HIS A 1 118 ? -4.096 -8.978 4.516 1.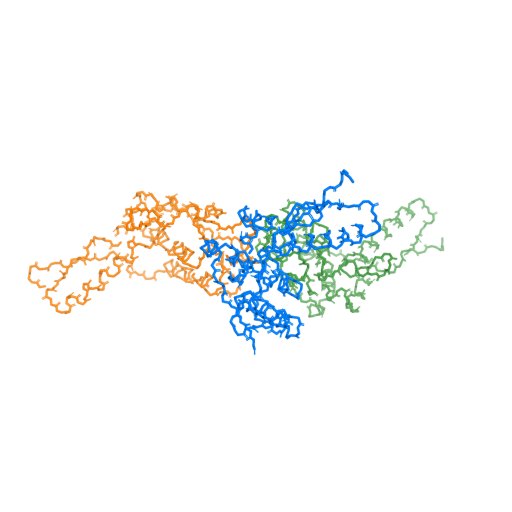00 20.02 570 HIS B C 1
ATOM 792 O O . HIS A 1 118 ? -3.041 -8.687 5.074 1.00 21.38 570 HIS B O 1
ATOM 799 N N . TYR A 1 119 ? -4.159 -9.716 3.410 1.00 23.62 571 TYR B N 1
ATOM 800 C CA . TYR A 1 119 ? -2.964 -10.165 2.699 1.00 29.21 571 TYR B CA 1
ATOM 801 C C . TYR A 1 119 ? -2.016 -9.004 2.461 1.00 31.58 571 TYR B C 1
ATOM 802 O O . TYR A 1 119 ? -0.817 -9.092 2.727 1.00 30.15 571 TYR B O 1
ATOM 811 N N . THR A 1 120 ? -2.573 -7.918 1.937 1.00 27.85 572 THR B N 1
ATOM 812 C CA . THR A 1 120 ? -1.801 -6.730 1.600 1.00 21.82 572 THR B CA 1
ATOM 813 C C . THR A 1 120 ? -1.238 -6.074 2.852 1.00 21.23 572 THR B C 1
ATOM 814 O O . THR A 1 120 ? -0.077 -5.660 2.874 1.00 22.96 572 THR B O 1
ATOM 818 N N . ASN A 1 121 ? -2.060 -5.987 3.894 1.00 22.09 573 ASN B N 1
ATOM 819 C CA . ASN A 1 121 ? -1.621 -5.440 5.176 1.00 22.47 573 ASN B CA 1
ATOM 820 C C . ASN A 1 121 ? -0.448 -6.211 5.778 1.00 22.44 573 ASN B C 1
ATOM 821 O O . ASN A 1 121 ? 0.473 -5.624 6.337 1.00 22.59 573 ASN B O 1
ATOM 826 N N . VAL A 1 122 ? -0.491 -7.530 5.652 1.00 22.88 574 VAL B N 1
ATOM 827 C CA . VAL A 1 122 ? 0.546 -8.390 6.201 1.00 25.15 574 VAL B CA 1
ATOM 828 C C . VAL A 1 122 ? 1.859 -8.272 5.421 1.00 23.87 574 VAL B C 1
ATOM 829 O O . VAL A 1 122 ? 2.929 -8.177 6.023 1.00 25.14 574 VAL B O 1
ATOM 833 N N . SER A 1 123 ? 1.771 -8.264 4.092 1.00 24.26 575 SER B N 1
ATOM 834 C CA . SER A 1 123 ? 2.934 -8.034 3.238 1.00 23.38 575 SER B CA 1
ATOM 835 C C . SER A 1 123 ? 3.607 -6.709 3.581 1.00 24.30 575 SER B C 1
ATOM 836 O O . SER A 1 123 ? 4.819 -6.656 3.794 1.00 25.14 575 SER B O 1
ATOM 839 N N . ASN A 1 124 ? 2.812 -5.641 3.630 1.00 21.38 576 ASN B N 1
ATOM 840 C CA . ASN A 1 124 ? 3.323 -4.306 3.934 1.00 23.59 576 ASN B CA 1
ATOM 841 C C . ASN A 1 124 ? 3.970 -4.216 5.314 1.00 26.05 576 ASN B C 1
ATOM 842 O O . ASN A 1 124 ? 5.021 -3.594 5.484 1.00 24.00 576 ASN B O 1
ATOM 847 N N . TRP A 1 125 ? 3.326 -4.841 6.291 1.00 22.84 577 TRP B N 1
ATOM 848 C CA . TRP A 1 125 ? 3.832 -4.894 7.651 1.00 19.33 577 TRP B CA 1
ATOM 849 C C . TRP A 1 125 ? 5.190 -5.596 7.707 1.00 21.65 577 TRP B C 1
ATOM 850 O O . TRP A 1 125 ? 6.140 -5.068 8.287 1.00 26.44 577 TRP B O 1
ATOM 861 N N . LYS A 1 126 ? 5.277 -6.781 7.106 1.00 19.05 578 LYS B N 1
ATOM 862 C CA . LYS A 1 126 ? 6.533 -7.520 7.036 1.00 20.91 578 LYS B CA 1
ATOM 863 C C . LYS A 1 126 ? 7.597 -6.672 6.345 1.00 27.78 578 LYS B C 1
ATOM 864 O O . LYS A 1 126 ? 8.741 -6.596 6.800 1.00 27.74 578 LYS B O 1
ATOM 870 N N . ALA A 1 127 ? 7.204 -6.040 5.241 1.00 29.57 579 ALA B N 1
ATOM 871 C CA . ALA A 1 127 ? 8.106 -5.197 4.462 1.00 27.41 579 ALA B CA 1
ATOM 872 C C . ALA A 1 127 ? 8.702 -4.087 5.320 1.00 27.55 579 ALA B C 1
ATOM 873 O O . ALA A 1 127 ? 9.917 -3.872 5.312 1.00 26.46 579 ALA B O 1
ATOM 875 N N . GLN A 1 128 ? 7.846 -3.391 6.063 1.00 22.65 580 GLN B N 1
ATOM 876 C CA . GLN A 1 128 ? 8.306 -2.314 6.929 1.00 23.45 580 GLN B CA 1
ATOM 877 C C . GLN A 1 128 ? 9.152 -2.833 8.090 1.00 26.60 580 GLN B C 1
ATOM 878 O O . GLN A 1 128 ? 10.187 -2.250 8.410 1.00 27.05 580 GLN B O 1
ATOM 884 N N . LYS A 1 129 ? 8.716 -3.925 8.713 1.00 25.75 581 LYS B N 1
ATOM 885 C CA . LYS A 1 129 ? 9.421 -4.483 9.869 1.00 28.02 581 LYS B CA 1
ATOM 886 C C . LYS A 1 129 ? 10.872 -4.846 9.557 1.00 30.27 581 LYS B C 1
ATOM 887 O O . LYS A 1 129 ? 11.736 -4.780 10.428 1.00 32.31 581 LYS B O 1
ATOM 893 N N . SER A 1 130 ? 11.137 -5.227 8.313 1.00 28.47 582 SER B N 1
ATOM 894 C CA . SER A 1 130 ? 12.448 -5.750 7.947 1.00 25.26 582 SER B CA 1
ATOM 895 C C . SER A 1 130 ? 13.236 -4.836 7.007 1.00 22.32 582 SER B C 1
ATOM 896 O O . SER A 1 130 ? 14.230 -5.256 6.414 1.00 23.49 582 SER B O 1
ATOM 899 N N . ALA A 1 131 ? 12.801 -3.586 6.880 1.00 21.70 583 ALA B N 1
ATOM 900 C CA . ALA A 1 131 ? 13.504 -2.615 6.041 1.00 20.10 583 ALA B CA 1
ATOM 901 C C . ALA A 1 131 ? 14.676 -1.983 6.782 1.00 22.72 583 ALA B C 1
ATOM 902 O O . ALA A 1 131 ? 14.785 -0.760 6.857 1.00 23.06 583 ALA B O 1
ATOM 904 N N . HIS A 1 132 ? 15.549 -2.821 7.334 1.00 23.87 584 HIS B N 1
ATOM 905 C CA . HIS A 1 132 ? 16.738 -2.340 8.035 1.00 21.51 584 HIS B CA 1
ATOM 906 C C . HIS A 1 132 ? 17.807 -3.425 8.167 1.00 18.12 584 HIS B C 1
ATOM 907 O O . HIS A 1 132 ? 17.590 -4.576 7.786 1.00 18.98 584 HIS B O 1
ATOM 914 N N . LEU A 1 133 ? 18.964 -3.045 8.700 1.00 20.67 585 LEU B N 1
ATOM 915 C CA . LEU A 1 133 ? 20.144 -3.906 8.702 1.00 21.35 585 LEU B CA 1
ATOM 916 C C . LEU A 1 133 ? 20.273 -4.754 9.957 1.00 17.47 585 LEU B C 1
ATOM 917 O O . LEU A 1 133 ? 21.290 -5.405 10.163 1.00 22.79 585 LEU B O 1
ATOM 922 N N . GLY A 1 134 ? 19.243 -4.756 10.789 1.00 20.88 586 GLY B N 1
ATOM 923 C CA . GLY A 1 134 ? 19.308 -5.458 12.059 1.00 21.72 586 GLY B CA 1
ATOM 924 C C . GLY A 1 134 ? 18.441 -6.697 12.137 1.00 22.42 586 GLY B C 1
ATOM 925 O O . GLY A 1 134 ? 18.190 -7.216 13.224 1.00 27.12 586 GLY B O 1
ATOM 926 N N . ILE A 1 135 ? 17.989 -7.177 10.984 1.00 20.56 587 ILE B N 1
ATOM 927 C CA . ILE A 1 135 ? 17.122 -8.345 10.935 1.00 20.93 587 ILE B CA 1
ATOM 928 C C . ILE A 1 135 ? 17.897 -9.636 11.182 1.00 23.41 587 ILE B C 1
ATOM 929 O O . ILE A 1 135 ? 19.107 -9.703 10.966 1.00 26.08 587 ILE B O 1
ATOM 934 N N . VAL A 1 136 ? 17.192 -10.662 11.644 1.00 25.35 588 VAL B N 1
ATOM 935 C CA . VAL A 1 136 ? 17.836 -11.919 11.997 1.00 28.08 588 VAL B CA 1
ATOM 936 C C . VAL A 1 136 ? 17.381 -13.076 11.111 1.00 28.25 588 VAL B C 1
ATOM 937 O O . VAL A 1 136 ? 16.296 -13.036 10.529 1.00 30.80 588 VAL B O 1
ATOM 941 N N . ASP A 1 137 ? 18.221 -14.102 11.003 1.00 27.17 589 ASP B N 1
ATOM 942 C CA . ASP A 1 137 ? 17.888 -15.269 10.201 1.00 29.22 589 ASP B CA 1
ATOM 943 C C . ASP A 1 137 ? 17.067 -16.267 11.010 1.00 35.43 589 ASP B C 1
ATOM 944 O O . ASP A 1 137 ? 16.677 -15.986 12.143 1.00 38.19 589 ASP B O 1
ATOM 949 N N . HIS A 1 138 ? 16.833 -17.442 10.440 1.00 35.39 590 HIS B N 1
ATOM 950 C CA . HIS A 1 138 ? 16.012 -18.450 11.094 1.00 40.77 590 HIS B CA 1
ATOM 951 C C . HIS A 1 138 ? 16.647 -18.980 12.382 1.00 40.09 590 HIS B C 1
ATOM 952 O O . HIS A 1 138 ? 15.982 -19.639 13.176 1.00 42.76 590 HIS B O 1
ATOM 959 N N . LEU A 1 139 ? 17.929 -18.699 12.586 1.00 38.84 591 LEU B N 1
ATOM 960 C CA . LEU A 1 139 ? 18.609 -19.124 13.806 1.00 39.21 591 LEU B CA 1
ATOM 961 C C . LEU A 1 139 ? 18.771 -17.980 14.803 1.00 38.55 591 LEU B C 1
ATOM 962 O O . LEU A 1 139 ? 19.432 -18.130 15.831 1.00 37.90 591 LEU B O 1
ATOM 967 N N . GLY A 1 140 ? 18.172 -16.837 14.490 1.00 32.91 592 GLY B N 1
ATOM 968 C CA . GLY A 1 140 ? 18.213 -15.691 15.379 1.00 31.79 592 GLY B CA 1
ATOM 969 C C . GLY A 1 140 ? 19.491 -14.885 15.265 1.00 29.59 592 GLY B C 1
ATOM 970 O O . GLY A 1 140 ? 19.745 -13.989 16.067 1.00 32.83 592 GLY B O 1
ATOM 971 N N . GLN A 1 141 ? 20.299 -15.198 14.260 1.00 29.58 593 GLN B N 1
ATOM 972 C CA . GLN A 1 141 ? 21.559 -14.490 14.051 1.00 33.59 593 GLN B CA 1
ATOM 973 C C . GLN A 1 141 ? 21.387 -13.335 13.072 1.00 28.37 593 GLN B C 1
ATOM 974 O O . GLN A 1 141 ? 20.627 -13.439 12.113 1.00 27.34 593 GLN B O 1
ATOM 980 N N . PHE A 1 142 ? 22.092 -12.236 13.321 1.00 29.29 594 PHE B N 1
ATOM 981 C CA . PHE A 1 142 ? 21.996 -11.060 12.465 1.00 25.33 594 PHE B CA 1
ATOM 982 C C . PHE A 1 142 ? 22.435 -11.386 11.052 1.00 25.52 594 PHE B C 1
ATOM 983 O O . PHE A 1 142 ? 23.507 -11.948 10.841 1.00 30.64 594 PHE B O 1
ATOM 991 N N . VAL A 1 143 ? 21.593 -11.034 10.090 1.00 22.24 595 VAL B N 1
ATOM 992 C CA . VAL A 1 143 ? 21.887 -11.277 8.690 1.00 21.00 595 VAL B CA 1
ATOM 993 C C . VAL A 1 143 ? 23.045 -10.397 8.244 1.00 23.90 595 VAL B C 1
ATOM 994 O O . VAL A 1 143 ? 23.934 -10.843 7.515 1.00 27.37 595 VAL B O 1
ATOM 998 N N . TYR A 1 144 ? 23.040 -9.150 8.704 1.00 23.99 596 TYR B N 1
ATOM 999 C CA . TYR A 1 144 ? 24.047 -8.178 8.301 1.00 18.61 596 TYR B CA 1
ATOM 1000 C C . TYR A 1 144 ? 24.915 -7.759 9.478 1.00 21.27 596 TYR B C 1
ATOM 1001 O O . TYR A 1 144 ? 24.408 -7.423 10.547 1.00 23.88 596 TYR B O 1
ATOM 1010 N N . HIS A 1 145 ? 26.226 -7.774 9.271 1.00 19.78 597 HIS B N 1
ATOM 1011 C CA . HIS A 1 145 ? 27.180 -7.409 10.314 1.00 21.61 597 HIS B CA 1
ATOM 1012 C C . HIS A 1 145 ? 28.414 -6.762 9.688 1.00 26.08 597 HIS B C 1
ATOM 1013 O O . HIS A 1 145 ? 28.483 -6.600 8.470 1.00 24.03 597 HIS B O 1
ATOM 1020 N N . GLU A 1 146 ? 29.389 -6.405 10.520 1.00 24.33 598 GLU B N 1
ATOM 1021 C CA . GLU A 1 146 ? 30.579 -5.694 10.055 1.00 27.61 598 GLU B CA 1
ATOM 1022 C C . GLU A 1 146 ? 31.388 -6.485 9.022 1.00 25.83 598 GLU B C 1
ATOM 1023 O O . GLU A 1 146 ? 32.105 -5.907 8.216 1.00 26.49 598 GLU B O 1
ATOM 1029 N N . GLY A 1 147 ? 31.262 -7.806 9.046 1.00 22.01 599 GLY B N 1
ATOM 1030 C CA . GLY A 1 147 ? 31.961 -8.649 8.097 1.00 22.14 599 GLY B CA 1
ATOM 1031 C C . GLY A 1 147 ? 31.171 -8.947 6.833 1.00 24.11 599 GLY B C 1
ATOM 1032 O O . GLY A 1 147 ? 31.625 -9.715 5.984 1.00 28.26 5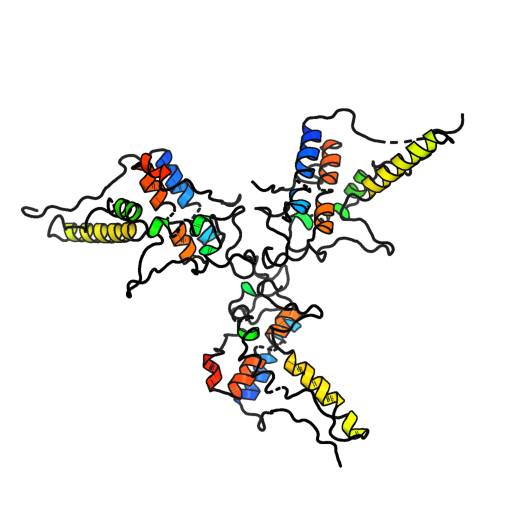99 GLY B O 1
ATOM 1033 N N . SER A 1 148 ? 29.990 -8.349 6.702 1.00 21.41 600 SER B N 1
ATOM 1034 C CA . SER A 1 148 ? 29.150 -8.565 5.525 1.00 22.16 600 SER B CA 1
ATOM 1035 C C . SER A 1 148 ? 29.810 -8.032 4.260 1.00 23.15 600 SER B C 1
ATOM 1036 O O . SER A 1 148 ? 30.405 -6.957 4.274 1.00 25.21 600 SER B O 1
ATOM 1039 N N . PRO A 1 149 ? 29.678 -8.774 3.149 1.00 23.83 601 PRO B N 1
ATOM 1040 C CA . PRO A 1 149 ? 30.220 -8.312 1.873 1.00 17.60 601 PRO B CA 1
ATOM 1041 C C . PRO A 1 149 ? 29.442 -7.115 1.363 1.00 17.53 601 PRO B C 1
ATOM 1042 O O . PRO A 1 149 ? 28.274 -6.921 1.719 1.00 19.38 601 PRO B O 1
ATOM 1046 N N . LEU A 1 150 ? 30.099 -6.316 0.538 1.00 20.64 602 LEU B N 1
ATOM 1047 C CA . LEU A 1 150 ? 29.438 -5.253 -0.186 1.00 20.79 602 LEU B CA 1
ATOM 1048 C C . LEU A 1 150 ? 29.032 -5.823 -1.526 1.00 19.51 602 LEU B C 1
ATOM 1049 O O . LEU A 1 150 ? 29.866 -6.006 -2.405 1.00 19.20 602 LEU B O 1
ATOM 1054 N N . ASP A 1 151 ? 27.753 -6.145 -1.663 1.00 16.96 603 ASP B N 1
ATOM 1055 C CA . ASP A 1 151 ? 27.224 -6.620 -2.933 1.00 16.71 603 ASP B CA 1
ATOM 1056 C C . ASP A 1 151 ? 25.845 -6.026 -3.170 1.00 17.54 603 ASP B C 1
ATOM 1057 O O . ASP A 1 151 ? 25.372 -5.215 -2.376 1.00 21.64 603 ASP B O 1
ATOM 1062 N N . VAL A 1 152 ? 25.196 -6.437 -4.251 1.00 20.98 604 VAL B N 1
ATOM 1063 C CA . VAL A 1 152 ? 23.927 -5.827 -4.641 1.00 25.57 604 VAL B CA 1
ATOM 1064 C C . VAL A 1 152 ? 22.835 -5.968 -3.571 1.00 24.89 604 VAL B C 1
ATOM 1065 O O . VAL A 1 152 ? 22.123 -5.010 -3.281 1.00 18.31 604 VAL B O 1
ATOM 1069 N N . ALA A 1 153 ? 22.744 -7.146 -2.960 1.00 21.04 605 ALA B N 1
ATOM 1070 C CA . ALA A 1 153 ? 21.706 -7.428 -1.970 1.00 18.27 605 ALA B CA 1
ATOM 1071 C C . ALA A 1 153 ? 21.972 -6.736 -0.640 1.00 19.96 605 ALA B C 1
ATOM 1072 O O . ALA A 1 153 ? 21.062 -6.183 -0.028 1.00 19.96 605 ALA B O 1
ATOM 1074 N N . THR A 1 154 ? 23.217 -6.775 -0.182 1.00 23.40 606 THR B N 1
ATOM 1075 C CA . THR A 1 154 ? 23.546 -6.170 1.099 1.00 17.01 606 THR B CA 1
ATOM 1076 C C . THR A 1 154 ? 23.465 -4.655 1.004 1.00 20.49 606 THR B C 1
ATOM 1077 O O . THR A 1 154 ? 22.946 -3.998 1.904 1.00 20.58 606 THR B O 1
ATOM 1081 N N . LEU A 1 155 ? 23.951 -4.098 -0.099 1.00 18.74 607 LEU B N 1
ATOM 1082 C CA . LEU A 1 155 ? 23.879 -2.657 -0.279 1.00 17.36 607 LEU B CA 1
ATOM 1083 C C . LEU A 1 155 ? 22.451 -2.170 -0.531 1.00 18.29 607 LEU B C 1
ATOM 1084 O O . LEU A 1 155 ? 22.081 -1.078 -0.106 1.00 15.77 607 LEU B O 1
ATOM 1089 N N . ALA A 1 156 ? 21.651 -2.978 -1.217 1.00 16.43 608 ALA B N 1
ATOM 1090 C CA . ALA A 1 156 ? 20.257 -2.620 -1.422 1.00 17.24 608 ALA B CA 1
ATOM 1091 C C . ALA A 1 156 ? 19.549 -2.550 -0.073 1.00 20.66 608 ALA B C 1
ATOM 1092 O O . ALA A 1 156 ? 18.734 -1.662 0.156 1.00 19.39 608 ALA B O 1
ATOM 1094 N N . LYS A 1 157 ? 19.875 -3.472 0.830 1.00 18.81 609 LYS B N 1
ATOM 1095 C CA . LYS A 1 157 ? 19.290 -3.426 2.163 1.00 17.82 609 LYS B CA 1
ATOM 1096 C C . LYS A 1 157 ? 19.743 -2.180 2.917 1.00 16.01 609 LYS B C 1
ATOM 1097 O O . LYS A 1 157 ? 18.964 -1.577 3.650 1.00 15.01 609 LYS B O 1
ATOM 1103 N N . ALA A 1 158 ? 20.999 -1.787 2.730 1.00 15.78 610 ALA B N 1
ATOM 1104 C CA . ALA A 1 158 ? 21.510 -0.595 3.394 1.00 15.56 610 ALA B CA 1
ATOM 1105 C C . ALA A 1 158 ? 20.786 0.655 2.913 1.00 15.15 610 ALA B C 1
ATOM 1106 O O . ALA A 1 158 ? 20.519 1.562 3.696 1.00 18.30 610 ALA B O 1
ATOM 1108 N N . VAL A 1 159 ? 20.463 0.699 1.626 1.00 17.05 611 VAL B N 1
ATOM 1109 C CA . VAL A 1 159 ? 19.693 1.812 1.071 1.00 16.51 611 VAL B CA 1
ATOM 1110 C C . VAL A 1 159 ? 18.281 1.814 1.647 1.00 17.37 611 VAL B C 1
ATOM 1111 O O . VAL A 1 159 ? 17.736 2.872 1.968 1.00 19.87 611 VAL B O 1
ATOM 1115 N N . GLN A 1 160 ? 17.700 0.624 1.790 1.00 17.73 612 GLN B N 1
ATOM 1116 C CA . GLN A 1 160 ? 16.398 0.477 2.440 1.00 19.55 612 GLN B CA 1
ATOM 1117 C C . GLN A 1 160 ? 16.417 1.105 3.814 1.00 18.23 612 GLN B C 1
ATOM 1118 O O . GLN A 1 160 ? 15.499 1.836 4.182 1.00 20.16 612 GLN B O 1
ATOM 1132 N N . TRP A 1 162 ? 18.497 3.322 4.884 1.00 17.07 614 TRP B N 1
ATOM 1133 C CA . TRP A 1 162 ? 18.687 4.756 4.769 1.00 19.35 614 TRP B CA 1
ATOM 1134 C C . TRP A 1 162 ? 17.336 5.441 4.657 1.00 20.09 614 TRP B C 1
ATOM 1135 O O . TRP A 1 162 ? 17.070 6.415 5.356 1.00 17.98 614 TRP B O 1
ATOM 1146 N N . LYS A 1 163 ? 16.481 4.920 3.783 1.00 20.00 615 LYS B N 1
ATOM 1147 C CA . LYS A 1 163 ? 15.132 5.449 3.652 1.00 18.30 615 LYS B CA 1
ATOM 1148 C C . LYS A 1 163 ? 14.379 5.336 4.967 1.00 20.15 615 LYS B C 1
ATOM 1149 O O . LYS A 1 163 ? 13.746 6.291 5.403 1.00 21.20 615 LYS B O 1
ATOM 1155 N N . THR A 1 164 ? 14.466 4.170 5.599 1.00 18.92 616 THR B N 1
ATOM 1156 C CA . THR A 1 164 ? 13.777 3.916 6.864 1.00 20.11 616 THR B CA 1
ATOM 1157 C C . THR A 1 164 ? 14.113 4.952 7.933 1.00 18.85 616 THR B C 1
ATOM 1158 O O . THR A 1 164 ? 13.219 5.506 8.565 1.00 18.29 616 THR B O 1
ATOM 1162 N N . ARG A 1 165 ? 15.400 5.220 8.127 1.00 19.21 617 ARG B N 1
ATOM 1163 C CA . ARG A 1 165 ? 15.826 6.155 9.162 1.00 20.41 617 ARG B CA 1
ATOM 1164 C C . ARG A 1 165 ? 15.459 7.596 8.805 1.00 24.00 617 ARG B C 1
ATOM 1165 O O . ARG A 1 165 ? 15.171 8.406 9.684 1.00 26.85 617 ARG B O 1
ATOM 1173 N N . GLU A 1 166 ? 15.439 7.910 7.514 1.00 22.00 618 GLU B N 1
ATOM 1174 C CA . GLU A 1 166 ? 15.032 9.239 7.083 1.00 21.44 618 GLU B CA 1
ATOM 1175 C C . GLU A 1 166 ? 13.519 9.443 7.233 1.00 20.59 618 GLU B C 1
ATOM 1176 O O . GLU A 1 166 ? 13.063 10.548 7.521 1.00 24.55 618 GLU B O 1
ATOM 1182 N N . LEU A 1 167 ? 12.744 8.378 7.049 1.00 20.32 619 LEU B N 1
ATOM 1183 C CA . LEU A 1 167 ? 11.301 8.450 7.275 1.00 23.08 619 LEU B CA 1
ATOM 1184 C C . LEU A 1 167 ? 10.982 8.612 8.765 1.00 26.19 619 LEU B C 1
ATOM 1185 O O . LEU A 1 167 ? 10.059 9.340 9.138 1.00 28.36 619 LEU B O 1
ATOM 1190 N N . ILE A 1 168 ? 11.756 7.939 9.612 1.00 26.08 620 ILE B N 1
ATOM 1191 C CA . ILE A 1 168 ? 11.620 8.078 11.059 1.00 26.77 620 ILE B CA 1
ATOM 1192 C C . ILE A 1 168 ? 11.871 9.520 11.499 1.00 28.24 620 ILE B C 1
ATOM 1193 O O . ILE A 1 168 ? 11.102 10.079 12.280 1.00 29.73 620 ILE B O 1
ATOM 1198 N N . VAL A 1 169 ? 12.935 10.124 10.974 1.00 30.35 621 VAL B N 1
ATOM 1199 C CA . VAL A 1 169 ? 13.303 11.493 11.331 1.00 27.41 621 VAL B CA 1
ATOM 1200 C C . VAL A 1 169 ? 12.322 12.525 10.776 1.00 26.47 621 VAL B C 1
ATOM 1201 O O . VAL A 1 169 ? 12.084 13.564 11.387 1.00 28.15 621 VAL B O 1
ATOM 1205 N N . HIS A 1 170 ? 11.736 12.234 9.623 1.00 25.85 622 HIS B N 1
ATOM 1206 C CA . HIS A 1 170 ? 10.727 13.128 9.083 1.00 26.15 622 HIS B CA 1
ATOM 1207 C C . HIS A 1 170 ? 9.509 13.154 9.995 1.00 28.88 622 HIS B C 1
ATOM 1208 O O . HIS A 1 170 ? 8.936 14.212 10.268 1.00 31.81 622 HIS B O 1
ATOM 1215 N N . ALA A 1 171 ? 9.124 11.975 10.468 1.00 30.66 623 ALA B N 1
ATOM 1216 C CA . ALA A 1 171 ? 7.989 11.836 11.363 1.00 29.17 623 ALA B CA 1
ATOM 1217 C C . ALA A 1 171 ? 8.305 12.381 12.752 1.00 31.49 623 ALA B C 1
ATOM 1218 O O . ALA A 1 171 ? 7.448 12.978 13.396 1.00 34.38 623 ALA B O 1
ATOM 1220 N N . HIS A 1 172 ? 9.536 12.174 13.210 1.00 33.25 624 HIS B N 1
ATOM 1221 C CA . HIS A 1 172 ? 9.957 12.665 14.521 1.00 34.40 624 HIS B CA 1
ATOM 1222 C C . HIS A 1 172 ? 11.288 13.390 14.428 1.00 33.17 624 HIS B C 1
ATOM 1223 O O . HIS A 1 172 ? 12.334 12.804 14.699 1.00 32.45 624 HIS B O 1
ATOM 1230 N N . PRO A 1 173 ? 11.251 14.673 14.046 1.00 32.89 625 PRO B N 1
ATOM 1231 C CA . PRO A 1 173 ? 12.453 15.473 13.787 1.00 32.91 625 PRO B CA 1
ATOM 1232 C C . PRO A 1 173 ? 13.473 15.474 14.932 1.00 34.71 625 PRO B C 1
ATOM 1233 O O . PRO A 1 173 ? 14.671 15.560 14.671 1.00 36.52 625 PRO B O 1
ATOM 1237 N N . GLN A 1 174 ? 13.009 15.347 16.172 1.00 37.60 626 GLN B N 1
ATOM 1238 C CA . GLN A 1 174 ? 13.902 15.323 17.332 1.00 40.40 626 GLN B CA 1
ATOM 1239 C C . GLN A 1 174 ? 14.798 14.085 17.354 1.00 42.61 626 GLN B C 1
ATOM 1240 O O . GLN A 1 174 ? 15.779 14.032 18.102 1.00 45.77 626 GLN B O 1
ATOM 1246 N N . ASP A 1 175 ? 14.449 13.091 16.539 1.00 37.80 627 ASP B N 1
ATOM 1247 C CA . ASP A 1 175 ? 15.226 11.861 16.438 1.00 34.80 627 ASP B CA 1
ATOM 1248 C C . ASP A 1 175 ? 16.464 12.046 15.563 1.00 35.81 627 ASP B C 1
ATOM 1249 O O . ASP A 1 175 ? 17.294 11.145 15.461 1.00 35.43 627 ASP B O 1
ATOM 1254 N N . ARG A 1 176 ? 16.581 13.211 14.929 1.00 34.42 628 ARG B N 1
ATOM 1255 C CA . ARG A 1 176 ? 17.722 13.499 14.071 1.00 32.35 628 ARG B CA 1
ATOM 1256 C C . ARG A 1 176 ? 19.022 13.465 14.865 1.00 39.11 628 ARG B C 1
ATOM 1257 O O . ARG A 1 176 ? 20.059 13.029 14.360 1.00 43.60 628 ARG B O 1
ATOM 1265 N N . ALA A 1 177 ? 18.967 13.918 16.111 1.00 42.92 629 ALA B N 1
ATOM 1266 C CA . ALA A 1 177 ? 20.150 13.906 16.958 1.00 42.25 629 ALA B CA 1
ATOM 1267 C C . ALA A 1 177 ? 20.639 12.480 17.180 1.00 41.63 629 ALA B C 1
ATOM 1268 O O . ALA A 1 177 ? 21.839 12.244 17.304 1.00 48.69 629 ALA B O 1
ATOM 1270 N N . ARG A 1 178 ? 19.706 11.532 17.213 1.00 39.30 630 ARG B N 1
ATOM 1271 C CA . ARG A 1 178 ? 20.040 10.131 17.465 1.00 38.58 630 ARG B CA 1
ATOM 1272 C C . ARG A 1 178 ? 20.467 9.413 16.193 1.00 35.51 630 ARG B C 1
ATOM 1273 O O . ARG A 1 178 ? 21.316 8.519 16.213 1.00 36.29 630 ARG B O 1
ATOM 1281 N N . PHE A 1 179 ? 19.858 9.810 15.084 1.00 38.14 631 PHE B N 1
ATOM 1282 C CA . PHE A 1 179 ? 20.151 9.226 13.788 1.00 32.61 631 PHE B CA 1
ATOM 1283 C C . PHE A 1 179 ? 20.595 10.341 12.867 1.00 33.82 631 PHE B C 1
ATOM 1284 O O . PHE A 1 179 ? 19.788 10.907 12.129 1.00 33.74 631 PHE B O 1
ATOM 1292 N N . PRO A 1 180 ? 21.893 10.666 12.926 1.00 36.02 632 PRO B N 1
ATOM 1293 C CA . PRO A 1 180 ? 22.513 11.797 12.233 1.00 36.77 632 PRO B CA 1
ATOM 1294 C C . PRO A 1 180 ? 22.359 11.687 10.728 1.00 32.37 632 PRO B C 1
ATOM 1295 O O . PRO A 1 180 ? 22.184 10.595 10.192 1.00 30.67 632 PRO B O 1
ATOM 1299 N N . GLU A 1 181 ? 22.414 12.823 10.051 1.00 32.26 633 GLU B N 1
ATOM 1300 C CA . GLU A 1 181 ? 22.435 12.803 8.608 1.00 31.50 633 GLU B CA 1
ATOM 1301 C C . GLU A 1 181 ? 23.700 12.103 8.163 1.00 30.98 633 GLU B C 1
ATOM 1302 O O . GLU A 1 181 ? 24.769 12.303 8.737 1.00 32.68 633 GLU B O 1
ATOM 1308 N N . LEU A 1 182 ? 23.565 11.267 7.145 1.00 29.94 634 LEU B N 1
ATOM 1309 C CA . LEU A 1 182 ? 24.708 10.599 6.560 1.00 28.68 634 LEU B CA 1
ATOM 1310 C C . LEU A 1 182 ? 24.877 11.087 5.138 1.00 27.93 634 LEU B C 1
ATOM 1311 O O . LEU A 1 182 ? 23.897 11.299 4.427 1.00 32.93 634 LEU B O 1
ATOM 1316 N N . ALA A 1 183 ? 26.125 11.275 4.733 1.00 26.12 635 ALA B N 1
ATOM 1317 C CA . ALA A 1 183 ? 26.418 11.711 3.384 1.00 25.06 635 ALA B CA 1
ATOM 1318 C C . ALA A 1 183 ? 26.168 10.566 2.422 1.00 24.31 635 ALA B C 1
ATOM 1319 O O . ALA A 1 183 ? 26.619 9.453 2.642 1.00 28.05 635 ALA B O 1
ATOM 1321 N N . VAL A 1 184 ? 25.434 10.839 1.356 1.00 26.56 636 VAL B N 1
ATOM 1322 C CA . VAL A 1 184 ? 25.239 9.848 0.319 1.00 26.11 636 VAL B CA 1
ATOM 1323 C C . VAL A 1 184 ? 25.826 10.390 -0.971 1.00 24.93 636 VAL B C 1
ATOM 1324 O O . VAL A 1 184 ? 25.892 11.602 -1.178 1.00 30.64 636 VAL B O 1
ATOM 1328 N N . HIS A 1 185 ? 26.282 9.491 -1.829 1.00 26.47 637 HIS B N 1
ATOM 1329 C CA . HIS A 1 185 ? 27.008 9.907 -3.013 1.00 25.86 637 HIS B CA 1
ATOM 1330 C C . HIS A 1 185 ? 26.424 9.306 -4.275 1.00 24.68 637 HIS B C 1
ATOM 1331 O O . HIS A 1 185 ? 26.578 8.121 -4.549 1.00 27.15 637 HIS B O 1
ATOM 1338 N N . ILE A 1 186 ? 25.731 10.147 -5.029 1.00 24.74 638 ILE B N 1
ATOM 1339 C CA . ILE A 1 186 ? 25.103 9.736 -6.268 1.00 28.85 638 ILE B CA 1
ATOM 1340 C C . ILE A 1 186 ? 26.007 10.126 -7.427 1.00 32.51 638 ILE B C 1
ATOM 1341 O O . ILE A 1 186 ? 26.458 11.270 -7.504 1.00 37.80 638 ILE B O 1
ATOM 1346 N N . PRO A 1 187 ? 26.291 9.169 -8.326 1.00 28.32 639 PRO B N 1
ATOM 1347 C CA . PRO A 1 187 ? 27.078 9.432 -9.530 1.00 31.47 639 PRO B CA 1
ATOM 1348 C C . PRO A 1 187 ? 26.552 10.638 -10.295 1.00 42.61 639 PRO B C 1
ATOM 1349 O O . PRO A 1 187 ? 25.342 10.878 -10.330 1.00 40.63 639 PRO B O 1
ATOM 1353 N N . GLU A 1 188 ? 27.465 11.385 -10.908 1.00 56.27 640 GLU B N 1
ATOM 1354 C CA . GLU A 1 188 ? 27.116 12.540 -11.728 1.00 68.12 640 GLU B CA 1
ATOM 1355 C C . GLU A 1 188 ? 26.356 12.097 -12.980 1.00 75.62 640 GLU B C 1
ATOM 1356 O O . GLU A 1 188 ? 25.951 12.919 -13.806 1.00 80.90 640 GLU B O 1
ATOM 1362 N N . GLN A 1 189 ? 26.180 10.785 -13.106 1.00 74.99 641 GLN B N 1
ATOM 1363 C CA . GLN A 1 189 ? 25.372 10.184 -14.155 1.00 74.70 641 GLN B CA 1
ATOM 1364 C C . GLN A 1 189 ? 23.906 10.064 -13.740 1.00 73.54 641 GLN B C 1
ATOM 1365 O O . GLN A 1 189 ? 23.037 10.677 -14.358 1.00 78.20 641 GLN B O 1
ATOM 1371 N N . VAL A 1 190 ? 23.645 9.282 -12.691 1.00 66.81 642 VAL B N 1
ATOM 1372 C CA . VAL A 1 190 ? 22.280 8.968 -12.252 1.00 58.15 642 VAL B CA 1
ATOM 1373 C C . VAL A 1 190 ? 21.425 10.213 -12.040 1.00 59.86 642 VAL B C 1
ATOM 1374 O O . VAL A 1 190 ? 20.264 10.256 -12.447 1.00 62.76 642 VAL B O 1
ATOM 1378 N N . LEU B 1 17 ? 78.485 -42.936 -6.416 1.00 46.04 469 LEU A N 1
ATOM 1379 C CA . LEU B 1 17 ? 78.427 -43.680 -5.161 1.00 45.94 469 LEU A CA 1
ATOM 1380 C C . LEU B 1 17 ? 77.727 -42.896 -4.053 1.00 42.87 469 LEU A C 1
ATOM 1381 O O . LEU B 1 17 ? 77.031 -43.471 -3.214 1.00 46.06 469 LEU A O 1
ATOM 1386 N N . TYR B 1 18 ? 77.908 -41.582 -4.052 1.00 38.45 470 TYR A N 1
ATOM 1387 C CA . TYR B 1 18 ? 77.315 -40.747 -3.017 1.00 33.96 470 TYR A CA 1
ATOM 1388 C C . TYR B 1 18 ? 76.329 -39.725 -3.569 1.00 33.40 470 TYR A C 1
ATOM 1389 O O . TYR B 1 18 ? 76.061 -38.706 -2.937 1.00 31.69 470 TYR A O 1
ATOM 1398 N N . PHE B 1 19 ? 75.780 -40.009 -4.744 1.00 30.41 471 PHE A N 1
ATOM 1399 C CA . PHE B 1 19 ? 74.783 -39.129 -5.339 1.00 28.24 471 PHE A CA 1
ATOM 1400 C C . PHE B 1 19 ? 73.449 -39.841 -5.512 1.00 31.94 471 PHE A C 1
ATOM 1401 O O . PHE B 1 19 ? 73.340 -40.820 -6.251 1.00 35.56 471 PHE A O 1
ATOM 1409 N N . GLN B 1 20 ? 72.438 -39.347 -4.811 1.00 32.37 472 GLN A N 1
ATOM 1410 C CA . GLN B 1 20 ? 71.072 -39.813 -4.998 1.00 36.01 472 GLN A CA 1
ATOM 1411 C C . GLN B 1 20 ? 70.272 -38.729 -5.712 1.00 32.59 472 GLN A C 1
ATOM 1412 O O . GLN B 1 20 ? 70.180 -37.599 -5.238 1.00 31.27 472 GLN A O 1
ATOM 1418 N N . GLY B 1 21 ? 69.705 -39.069 -6.863 1.00 34.04 473 GLY A N 1
ATOM 1419 C CA . GLY B 1 21 ? 68.935 -38.106 -7.625 1.00 37.34 473 GLY A CA 1
ATOM 1420 C C . GLY B 1 21 ? 67.575 -37.866 -7.011 1.00 37.08 473 GLY A C 1
ATOM 1421 O O . GLY B 1 21 ? 67.019 -38.752 -6.368 1.00 39.41 473 GLY A O 1
ATOM 1422 N N . SER B 1 22 ? 67.038 -36.665 -7.196 1.00 31.56 474 SER A N 1
ATOM 1423 C CA . SER B 1 22 ? 65.686 -36.378 -6.744 1.00 30.60 474 SER A CA 1
ATOM 1424 C C . SER B 1 22 ? 64.681 -37.040 -7.684 1.00 36.10 474 SER A C 1
ATOM 1425 O O . SER B 1 22 ? 65.055 -37.558 -8.738 1.00 39.65 474 SER A O 1
ATOM 1428 N N . ALA B 1 23 ? 63.410 -37.022 -7.297 1.00 34.34 475 ALA A N 1
ATOM 1429 C CA . ALA B 1 23 ? 62.350 -37.598 -8.113 1.00 30.80 475 ALA A CA 1
ATOM 1430 C C . ALA B 1 23 ? 61.051 -36.805 -7.960 1.00 36.93 475 ALA A C 1
ATOM 1431 O O . ALA B 1 23 ? 60.849 -36.117 -6.959 1.00 37.06 475 ALA A O 1
ATOM 1433 N N . THR B 1 24 ? 60.174 -36.896 -8.956 1.00 44.76 476 THR A N 1
ATOM 1434 C CA . THR B 1 24 ? 58.892 -36.190 -8.905 1.00 49.69 476 THR A CA 1
ATOM 1435 C C . THR B 1 24 ? 57.700 -37.146 -8.879 1.00 51.63 476 THR A C 1
ATOM 1436 O O . THR B 1 24 ? 57.771 -38.267 -9.388 1.00 45.25 476 THR A O 1
ATOM 1440 N N . ALA B 1 25 ? 56.607 -36.692 -8.273 1.00 59.13 477 ALA A N 1
ATOM 1441 C CA . ALA B 1 25 ? 55.365 -37.450 -8.263 1.00 59.20 477 ALA A CA 1
ATOM 1442 C C . ALA B 1 25 ? 54.738 -37.380 -9.645 1.00 56.40 477 ALA A C 1
ATOM 1443 O O . ALA B 1 25 ? 54.490 -36.294 -10.166 1.00 60.05 477 ALA A O 1
ATOM 1445 N N . SER B 1 26 ? 54.489 -38.535 -10.247 1.00 50.46 478 SER A N 1
ATOM 1446 C CA . SER B 1 26 ? 53.901 -38.553 -11.575 1.00 49.50 478 SER A CA 1
ATOM 1447 C C . SER B 1 26 ? 52.703 -39.488 -11.668 1.00 44.05 478 SER A C 1
ATOM 1448 O O . SER B 1 26 ? 52.498 -40.357 -10.819 1.00 46.31 478 SER A O 1
ATOM 1451 N N . GLU B 1 27 ? 51.905 -39.283 -12.704 1.00 36.09 479 GLU A N 1
ATOM 1452 C CA . GLU B 1 27 ? 50.831 -40.194 -13.019 1.00 37.02 479 GLU A CA 1
ATOM 1453 C C . GLU B 1 27 ? 51.435 -41.301 -13.864 1.00 37.73 479 GLU A C 1
ATOM 1454 O O . GLU B 1 27 ? 51.950 -41.054 -14.953 1.00 40.35 479 GLU A O 1
ATOM 1460 N N . LEU B 1 28 ? 51.388 -42.522 -13.348 1.00 38.85 480 LEU A N 1
ATOM 1461 C CA . LEU B 1 28 ? 52.014 -43.650 -14.017 1.00 36.21 480 LEU A CA 1
ATOM 1462 C C . LEU B 1 28 ? 51.298 -44.010 -15.311 1.00 37.10 480 LEU A C 1
ATOM 1463 O O . LEU B 1 28 ? 51.930 -44.418 -16.286 1.00 40.22 480 LEU A O 1
ATOM 1468 N N . LEU B 1 29 ? 49.979 -43.846 -15.324 1.00 34.36 481 LEU A N 1
ATOM 1469 C CA . LEU B 1 29 ? 49.198 -44.163 -16.511 1.00 30.46 481 LEU A CA 1
ATOM 1470 C C . LEU B 1 29 ? 48.428 -42.969 -17.073 1.00 28.81 481 LEU A C 1
ATOM 1471 O O . LEU B 1 29 ? 47.941 -42.112 -16.335 1.00 30.32 481 LEU A O 1
ATOM 1476 N N . LEU B 1 30 ? 48.335 -42.932 -18.396 1.00 27.61 482 LEU A N 1
ATOM 1477 C CA . LEU B 1 30 ? 47.485 -41.991 -19.101 1.00 31.11 482 LEU A CA 1
ATOM 1478 C C . LEU B 1 30 ? 46.042 -42.501 -19.066 1.00 30.40 482 LEU A C 1
ATOM 1479 O O . LEU B 1 30 ? 45.661 -43.368 -19.854 1.00 35.45 482 LEU A O 1
ATOM 1484 N N . THR B 1 31 ? 45.245 -41.979 -18.141 1.00 30.47 483 THR A N 1
ATOM 1485 C CA . THR B 1 31 ? 43.844 -42.366 -18.051 1.00 33.62 483 THR A CA 1
ATOM 1486 C C . THR B 1 31 ? 43.019 -41.525 -19.019 1.00 37.07 483 THR A C 1
ATOM 1487 O O . THR B 1 31 ? 43.475 -40.479 -19.484 1.00 34.40 483 THR A O 1
ATOM 1491 N N . ALA B 1 32 ? 41.807 -41.980 -19.321 1.00 35.96 484 ALA A N 1
ATOM 1492 C CA . ALA B 1 32 ? 40.904 -41.202 -20.161 1.00 36.01 484 ALA A CA 1
ATOM 1493 C C . ALA B 1 32 ? 40.632 -39.834 -19.536 1.00 33.34 484 ALA A C 1
ATOM 1494 O O . ALA B 1 32 ? 40.496 -38.836 -20.243 1.00 29.85 484 ALA A O 1
ATOM 1496 N N . ALA B 1 33 ? 40.570 -39.795 -18.208 1.00 30.02 485 ALA A N 1
ATOM 1497 C CA . ALA B 1 33 ? 40.334 -38.549 -17.489 1.00 30.97 485 ALA A CA 1
ATOM 1498 C C . ALA B 1 33 ? 41.473 -37.547 -17.684 1.00 30.74 485 ALA A C 1
ATOM 1499 O O . ALA B 1 33 ? 41.228 -36.371 -17.961 1.00 34.94 485 ALA A O 1
ATOM 1501 N N . LEU B 1 34 ? 42.712 -38.010 -17.543 1.00 28.56 486 LEU A N 1
ATOM 1502 C CA . LEU B 1 34 ? 43.872 -37.149 -17.761 1.00 26.51 486 LEU A CA 1
ATOM 1503 C C . LEU B 1 34 ? 43.946 -36.637 -19.193 1.00 28.97 486 LEU A C 1
ATOM 1504 O O . LEU B 1 34 ? 44.366 -35.505 -19.432 1.00 28.05 486 LEU A O 1
ATOM 1509 N N . GLU B 1 35 ? 43.548 -37.478 -20.144 1.00 30.59 487 GLU A N 1
ATOM 1510 C CA . GLU B 1 35 ? 43.628 -37.110 -21.551 1.00 30.17 487 GLU A CA 1
ATOM 1511 C C . GLU B 1 35 ? 42.624 -36.005 -21.875 1.00 30.69 487 GLU A C 1
ATOM 1512 O O . GLU B 1 35 ? 42.922 -35.089 -22.645 1.00 27.97 487 GLU A O 1
ATOM 1518 N N . ARG B 1 36 ? 41.445 -36.086 -21.266 1.00 32.22 488 ARG A N 1
ATOM 1519 C CA . ARG B 1 36 ? 40.432 -35.049 -21.410 1.00 33.97 488 ARG A CA 1
ATOM 1520 C C . ARG B 1 36 ? 40.914 -33.723 -20.823 1.00 27.40 488 ARG A C 1
ATOM 1521 O O . ARG B 1 36 ? 40.668 -32.658 -21.385 1.00 28.52 488 ARG A O 1
ATOM 1529 N N . ILE B 1 37 ? 41.601 -33.798 -19.689 1.00 23.25 489 ILE A N 1
ATOM 1530 C CA . ILE B 1 37 ? 42.159 -32.611 -19.054 1.00 24.51 489 ILE A CA 1
ATOM 1531 C C . ILE B 1 37 ? 43.141 -31.904 -19.982 1.00 22.67 489 ILE A C 1
ATOM 1532 O O . ILE B 1 37 ? 43.046 -30.697 -20.174 1.00 22.83 489 ILE A O 1
ATOM 1537 N N . GLU B 1 38 ? 44.061 -32.663 -20.576 1.00 24.41 490 GLU A N 1
ATOM 1538 C CA . GLU B 1 38 ? 45.048 -32.100 -21.500 1.00 25.34 490 GLU A CA 1
ATOM 1539 C C . GLU B 1 38 ? 44.389 -31.529 -22.740 1.00 24.37 490 GLU A C 1
ATOM 1540 O O . GLU B 1 38 ? 44.747 -30.447 -23.203 1.00 25.40 490 GLU A O 1
ATOM 1546 N N . ASP B 1 39 ? 43.432 -32.276 -23.278 1.00 26.54 491 ASP A N 1
ATOM 1547 C CA . ASP B 1 39 ? 42.741 -31.876 -24.494 1.00 27.91 491 ASP A CA 1
ATOM 1548 C C . ASP B 1 39 ? 41.867 -30.651 -24.266 1.00 29.59 491 ASP A C 1
ATOM 1549 O O . ASP B 1 39 ? 41.756 -29.792 -25.140 1.00 34.46 491 ASP A O 1
ATOM 1554 N N . THR B 1 40 ? 41.244 -30.570 -23.094 1.00 26.31 492 THR A N 1
ATOM 1555 C CA . THR B 1 40 ? 40.441 -29.398 -22.766 1.00 26.07 492 THR A CA 1
ATOM 1556 C C . THR B 1 40 ? 41.333 -28.186 -22.546 1.00 23.67 492 THR A C 1
ATOM 1557 O O . THR B 1 40 ? 41.049 -27.101 -23.045 1.00 24.14 492 THR A O 1
ATOM 1561 N N . ALA B 1 41 ? 42.414 -28.380 -21.798 1.00 24.07 493 ALA A N 1
ATOM 1562 C CA . ALA B 1 41 ? 43.356 -27.302 -21.514 1.00 22.69 493 ALA A CA 1
ATOM 1563 C C . ALA B 1 41 ? 43.950 -26.753 -22.801 1.00 22.37 493 ALA A C 1
ATOM 1564 O O . ALA B 1 41 ? 44.038 -25.541 -22.990 1.00 23.97 493 ALA A O 1
ATOM 1566 N N . GLN B 1 42 ? 44.339 -27.659 -23.689 1.00 24.67 494 GLN A N 1
ATOM 1567 C CA . GLN B 1 42 ? 44.870 -27.293 -24.993 1.00 21.12 494 GLN A CA 1
ATOM 1568 C C . GLN B 1 42 ? 43.858 -26.442 -25.737 1.00 24.06 494 GLN A C 1
ATOM 1569 O O . GLN B 1 42 ? 44.204 -25.417 -26.319 1.00 26.56 494 GLN A O 1
ATOM 1575 N N . ALA B 1 43 ? 42.599 -26.869 -25.701 1.00 25.36 495 ALA A N 1
ATOM 1576 C CA . ALA B 1 43 ? 41.519 -26.160 -26.381 1.00 27.10 495 ALA A CA 1
ATOM 1577 C C . ALA B 1 43 ? 41.319 -24.762 -25.810 1.00 25.34 495 ALA A C 1
ATOM 1578 O O . ALA B 1 43 ? 41.037 -23.819 -26.543 1.00 26.23 495 ALA A O 1
ATOM 1588 N N . LEU B 1 45 ? 43.717 -22.993 -24.344 1.00 23.15 497 LEU A N 1
ATOM 1589 C CA . LEU B 1 45 ? 44.892 -22.243 -24.774 1.00 21.90 497 LEU A CA 1
ATOM 1590 C C . LEU B 1 45 ? 44.719 -21.717 -26.187 1.00 21.30 497 LEU A C 1
ATOM 1591 O O . LEU B 1 45 ? 45.152 -20.616 -26.509 1.00 27.15 497 LEU A O 1
ATOM 1596 N N . SER B 1 46 ? 44.095 -22.524 -27.032 1.00 25.91 498 SER A N 1
ATOM 1597 C CA . SER B 1 46 ? 43.853 -22.145 -28.412 1.00 26.40 498 SER A CA 1
ATOM 1598 C C . SER B 1 46 ? 42.830 -21.023 -28.445 1.00 25.03 498 SER A C 1
ATOM 1599 O O . SER B 1 46 ? 42.982 -20.047 -29.176 1.00 27.01 498 SER A O 1
ATOM 1602 N N . THR B 1 47 ? 41.787 -21.171 -27.640 1.00 26.50 499 THR A N 1
ATOM 1603 C CA . THR B 1 47 ? 40.787 -20.126 -27.489 1.00 28.09 499 THR A CA 1
ATOM 1604 C C . THR B 1 47 ? 41.464 -18.801 -27.138 1.00 26.31 499 THR A C 1
ATOM 1605 O O . THR B 1 47 ? 41.298 -17.805 -27.831 1.00 26.45 499 THR A O 1
ATOM 1609 N N . VAL B 1 48 ? 42.259 -18.808 -26.077 1.00 24.24 500 VAL A N 1
ATOM 1610 C CA . VAL B 1 48 ? 42.944 -17.602 -25.629 1.00 24.29 500 VAL A CA 1
ATOM 1611 C C . VAL B 1 48 ? 43.922 -17.049 -26.666 1.00 26.54 500 VAL A C 1
ATOM 1612 O O . VAL B 1 48 ? 43.839 -15.884 -27.051 1.00 26.04 500 VAL A O 1
ATOM 1616 N N . ILE B 1 49 ? 44.846 -17.891 -27.116 1.00 26.24 501 ILE A N 1
ATOM 1617 C CA . ILE B 1 49 ? 45.973 -17.444 -27.934 1.00 27.64 501 ILE A CA 1
ATOM 1618 C C . ILE B 1 49 ? 45.635 -17.224 -29.413 1.00 29.64 501 ILE A C 1
ATOM 1619 O O . ILE B 1 49 ? 46.033 -16.215 -30.002 1.00 29.62 501 ILE A O 1
ATOM 1624 N N . ASP B 1 50 ? 44.900 -18.165 -30.002 1.00 34.63 502 ASP A N 1
ATOM 1625 C CA . ASP B 1 50 ? 44.495 -18.074 -31.404 1.00 38.30 502 ASP A CA 1
ATOM 1626 C C . ASP B 1 50 ? 43.298 -17.162 -31.596 1.00 37.82 502 ASP A C 1
ATOM 1627 O O . ASP B 1 50 ? 43.363 -16.174 -32.330 1.00 41.01 502 ASP A O 1
ATOM 1632 N N . GLU B 1 51 ? 42.197 -17.517 -30.942 1.00 32.55 503 GLU A N 1
ATOM 1633 C CA . GLU B 1 51 ? 40.925 -16.844 -31.159 1.00 29.90 503 GLU A CA 1
ATOM 1634 C C . GLU B 1 51 ? 40.858 -15.518 -30.420 1.00 30.17 503 GLU A C 1
ATOM 1635 O O . GLU B 1 51 ? 40.010 -14.681 -30.715 1.00 40.02 503 GLU A O 1
ATOM 1641 N N . GLU B 1 52 ? 41.762 -15.331 -29.466 1.00 25.25 504 GLU A N 1
ATOM 1642 C CA . GLU B 1 52 ? 41.787 -14.125 -28.646 1.00 25.06 504 GLU A CA 1
ATOM 1643 C C . GLU B 1 52 ? 40.462 -13.926 -27.900 1.00 29.25 504 GLU A C 1
ATOM 1644 O O . GLU B 1 52 ? 39.928 -12.815 -27.823 1.00 30.02 504 GLU A O 1
ATOM 1650 N N . ARG B 1 53 ? 39.956 -15.025 -27.341 1.00 25.57 505 ARG A N 1
ATOM 1651 C CA . ARG B 1 53 ? 38.685 -15.046 -26.625 1.00 22.89 505 ARG A CA 1
ATOM 1652 C C . ARG B 1 53 ? 38.856 -15.577 -25.195 1.00 23.75 505 ARG A C 1
ATOM 1653 O O . ARG B 1 53 ? 39.916 -16.087 -24.842 1.00 25.20 505 ARG A O 1
ATOM 1661 N N . ASN B 1 54 ? 37.811 -15.445 -24.382 1.00 24.11 506 ASN A N 1
ATOM 1662 C CA . ASN B 1 54 ? 37.866 -15.747 -22.948 1.00 25.01 506 ASN A CA 1
ATOM 1663 C C . ASN B 1 54 ? 37.035 -16.987 -22.588 1.00 26.82 506 ASN A C 1
ATOM 1664 O O . ASN B 1 54 ? 35.811 -16.904 -22.470 1.00 27.41 506 ASN A O 1
ATOM 1669 N N . PRO B 1 55 ? 37.699 -18.138 -22.386 1.00 24.51 507 PRO A N 1
ATOM 1670 C CA . PRO B 1 55 ? 36.971 -19.390 -22.141 1.00 23.86 507 PRO A CA 1
ATOM 1671 C C . PRO B 1 55 ? 36.400 -19.507 -20.728 1.00 24.95 507 PRO A C 1
ATOM 1672 O O . PRO B 1 55 ? 35.805 -20.531 -20.400 1.00 28.41 507 PRO A O 1
ATOM 1676 N N . PHE B 1 56 ? 36.569 -18.475 -19.909 1.00 26.34 508 PHE A N 1
ATOM 1677 C CA . PHE B 1 56 ? 36.052 -18.498 -18.543 1.00 25.53 508 PHE A CA 1
ATOM 1678 C C . PHE B 1 56 ? 34.713 -17.771 -18.417 1.00 27.58 508 PHE A C 1
ATOM 1679 O O . PHE B 1 56 ? 34.131 -17.704 -17.336 1.00 29.88 508 PHE A O 1
ATOM 1687 N N . LEU B 1 57 ? 34.232 -17.234 -19.533 1.00 27.97 509 LEU A N 1
ATOM 1688 C CA . LEU B 1 57 ? 32.922 -16.599 -19.585 1.00 26.87 509 LEU A CA 1
ATOM 1689 C C . LEU B 1 57 ? 32.092 -17.234 -20.690 1.00 29.54 509 LEU A C 1
ATOM 1690 O O . LEU B 1 57 ? 32.611 -17.528 -21.765 1.00 28.88 509 LEU A O 1
ATOM 1695 N N A GLU B 1 58 ? 30.808 -17.458 -20.418 0.71 34.01 510 GLU A N 1
ATOM 1696 N N B GLU B 1 58 ? 30.808 -17.445 -20.418 0.29 33.34 510 GLU A N 1
ATOM 1697 C CA A GLU B 1 58 ? 29.922 -18.087 -21.394 0.71 35.05 510 GLU A CA 1
ATOM 1698 C CA B GLU B 1 58 ? 29.901 -18.068 -21.379 0.29 35.56 510 GLU A CA 1
ATOM 1699 C C A GLU B 1 58 ? 29.867 -17.264 -22.671 0.71 34.17 510 GLU A C 1
ATOM 1700 C C B GLU B 1 58 ? 29.801 -17.262 -22.671 0.29 34.47 510 GLU A C 1
ATOM 1701 O O A GLU B 1 58 ? 29.838 -16.034 -22.631 0.71 34.25 510 GLU A O 1
ATOM 1702 O O B GLU B 1 58 ? 29.664 -16.039 -22.642 0.29 34.62 510 GLU A O 1
ATOM 1713 N N . GLY B 1 59 ? 29.886 -17.955 -23.803 1.00 33.14 511 GLY A N 1
ATOM 1714 C CA . GLY B 1 59 ? 29.897 -17.303 -25.096 1.00 35.32 511 GLY A CA 1
ATOM 1715 C C . GLY B 1 59 ? 31.316 -17.002 -25.536 1.00 32.10 511 GLY A C 1
ATOM 1716 O O . GLY B 1 59 ? 31.553 -16.633 -26.684 1.00 36.51 511 GLY A O 1
ATOM 1717 N N . ALA B 1 60 ? 32.258 -17.175 -24.614 1.00 29.16 512 ALA A N 1
ATOM 1718 C CA . ALA B 1 60 ? 33.671 -16.899 -24.859 1.00 28.79 512 ALA A CA 1
ATOM 1719 C C . ALA B 1 60 ? 33.884 -15.532 -25.500 1.00 30.22 512 ALA A C 1
ATOM 1720 O O . ALA B 1 60 ? 34.294 -15.443 -26.656 1.00 31.24 512 ALA A O 1
ATOM 1722 N N . PRO B 1 61 ? 33.597 -14.460 -24.751 1.00 28.80 513 PRO A N 1
ATOM 1723 C CA . PRO B 1 61 ? 33.787 -13.129 -25.322 1.00 28.29 513 PRO A CA 1
ATOM 1724 C C . PRO B 1 61 ? 35.262 -12.855 -25.585 1.00 27.17 513 PRO A C 1
ATOM 1725 O O . PRO B 1 61 ? 36.136 -13.465 -24.969 1.00 25.33 513 PRO A O 1
ATOM 1729 N N . SER B 1 62 ? 35.526 -11.947 -26.512 1.00 27.00 514 SER A N 1
ATOM 1730 C CA . SER B 1 62 ? 36.867 -11.463 -26.760 1.00 22.64 514 SER A CA 1
ATOM 1731 C C . SER B 1 62 ? 37.387 -10.778 -25.506 1.00 23.47 514 SER A C 1
ATOM 1732 O O . SER B 1 62 ? 36.606 -10.320 -24.672 1.00 25.34 514 SER A O 1
ATOM 1735 N N . TYR B 1 63 ? 38.707 -10.716 -25.367 1.00 22.23 515 TYR A N 1
ATOM 1736 C CA . TYR B 1 63 ? 39.312 -9.944 -24.287 1.00 22.39 515 TYR A CA 1
ATOM 1737 C C . TYR B 1 63 ? 40.001 -8.703 -24.838 1.00 24.43 515 TYR A C 1
ATOM 1738 O O . TYR B 1 63 ? 40.508 -7.874 -24.084 1.00 26.05 515 TYR A O 1
ATOM 1747 N N . LEU B 1 64 ? 40.006 -8.581 -26.160 1.00 24.23 516 LEU A N 1
ATOM 1748 C CA . LEU B 1 64 ? 40.633 -7.448 -26.820 1.00 23.53 516 LEU A CA 1
ATOM 1749 C C . LEU B 1 64 ? 39.822 -6.194 -26.597 1.00 25.96 516 LEU A C 1
ATOM 1750 O O . LEU B 1 64 ? 38.590 -6.229 -26.651 1.00 28.47 516 LEU A O 1
ATOM 1755 N N . PRO B 1 65 ? 40.508 -5.072 -26.351 1.00 30.41 517 PRO A N 1
ATOM 1756 C CA . PRO B 1 65 ? 39.789 -3.806 -26.217 1.00 34.77 517 PRO A CA 1
ATOM 1757 C C . PRO B 1 65 ? 39.109 -3.483 -27.542 1.00 39.85 517 PRO A C 1
ATOM 1758 O O . PRO B 1 65 ? 39.736 -3.570 -28.601 1.00 42.98 517 PRO A O 1
ATOM 1762 N N . GLY B 1 66 ? 37.828 -3.147 -27.490 1.00 41.36 518 GLY A N 1
ATOM 1763 C CA . GLY B 1 66 ? 37.097 -2.835 -28.701 1.00 39.84 518 GLY A CA 1
ATOM 1764 C C . GLY B 1 66 ? 36.289 -4.016 -29.193 1.00 37.16 518 GLY A C 1
ATOM 1765 O O . GLY B 1 66 ? 35.472 -3.884 -30.096 1.00 39.76 518 GLY A O 1
ATOM 1766 N N . LYS B 1 67 ? 36.521 -5.182 -28.608 1.00 29.55 519 LYS A N 1
ATOM 1767 C CA . LYS B 1 67 ? 35.701 -6.341 -28.922 1.00 28.07 519 LYS A CA 1
ATOM 1768 C C . LYS B 1 67 ? 35.139 -6.953 -27.644 1.00 29.44 519 LYS A C 1
ATOM 1769 O O . LYS B 1 67 ? 34.114 -7.634 -27.666 1.00 30.24 519 LYS A O 1
ATOM 1775 N N . ARG B 1 68 ? 35.814 -6.690 -26.529 1.00 29.29 520 ARG A N 1
ATOM 1776 C CA . ARG B 1 68 ? 35.426 -7.242 -25.236 1.00 27.15 520 ARG A CA 1
ATOM 1777 C C . ARG B 1 68 ? 34.128 -6.620 -24.732 1.00 29.47 520 ARG A C 1
ATOM 1778 O O . ARG B 1 68 ? 33.727 -5.549 -25.195 1.00 28.78 520 ARG A O 1
ATOM 1786 N N . PRO B 1 69 ? 33.458 -7.294 -23.781 1.00 32.85 521 PRO A N 1
ATOM 1787 C CA . PRO B 1 69 ? 32.284 -6.674 -23.165 1.00 32.05 521 PRO A CA 1
ATOM 1788 C C . PRO B 1 69 ? 32.720 -5.421 -22.426 1.00 29.65 521 PRO A C 1
ATOM 1789 O O . PRO B 1 69 ? 33.741 -5.435 -21.737 1.00 30.12 521 PRO A O 1
ATOM 1793 N N . THR B 1 70 ? 31.964 -4.347 -22.597 1.00 34.27 522 THR A N 1
ATOM 1794 C CA . THR B 1 70 ? 32.287 -3.071 -21.990 1.00 33.99 522 THR A CA 1
ATOM 1795 C C . THR B 1 70 ? 32.448 -3.230 -20.487 1.00 35.68 522 THR A C 1
ATOM 1796 O O . THR B 1 70 ? 31.665 -3.931 -19.844 1.00 35.99 522 THR A O 1
ATOM 1800 N N . ASP B 1 71 ? 33.497 -2.613 -19.949 1.00 37.28 523 ASP A N 1
ATOM 1801 C CA . ASP B 1 71 ? 33.735 -2.561 -18.507 1.00 39.94 523 ASP A CA 1
ATOM 1802 C C . ASP B 1 71 ? 34.067 -3.907 -17.864 1.00 36.08 523 ASP A C 1
ATOM 1803 O O . ASP B 1 71 ? 34.254 -3.979 -16.654 1.00 35.54 523 ASP A O 1
ATOM 1808 N N . VAL B 1 72 ? 34.129 -4.970 -18.661 1.00 29.17 524 VAL A N 1
ATOM 1809 C CA . VAL B 1 72 ? 34.640 -6.240 -18.171 1.00 23.65 524 VAL A CA 1
ATOM 1810 C C . VAL B 1 72 ? 36.114 -6.323 -18.545 1.00 23.67 524 VAL A C 1
ATOM 1811 O O . VAL B 1 72 ? 36.462 -6.712 -19.655 1.00 26.30 524 VAL A O 1
ATOM 1815 N N . THR B 1 73 ? 36.976 -5.934 -17.615 1.00 22.93 525 THR A N 1
ATOM 1816 C CA . THR B 1 73 ? 38.374 -5.726 -17.930 1.00 22.19 525 THR A CA 1
ATOM 1817 C C . THR B 1 73 ? 39.309 -6.342 -16.893 1.00 23.53 525 THR A C 1
ATOM 1818 O O . THR B 1 73 ? 40.522 -6.186 -16.993 1.00 24.87 525 THR A O 1
ATOM 1822 N N . THR B 1 74 ? 38.756 -7.036 -15.900 1.00 24.00 526 THR A N 1
ATOM 1823 C CA . THR B 1 74 ? 39.568 -7.577 -14.804 1.00 21.99 526 THR A CA 1
ATOM 1824 C C . THR B 1 74 ? 39.268 -9.033 -14.436 1.00 21.90 526 THR A C 1
ATOM 1825 O O . THR B 1 74 ? 38.206 -9.568 -14.761 1.00 25.58 526 THR A O 1
ATOM 1829 N N . PHE B 1 75 ? 40.212 -9.659 -13.735 1.00 18.07 527 PHE A N 1
ATOM 1830 C CA . PHE B 1 75 ? 40.039 -11.014 -13.222 1.00 18.40 527 PHE A CA 1
ATOM 1831 C C . PHE B 1 75 ? 38.862 -11.083 -12.260 1.00 19.57 527 PHE A C 1
ATOM 1832 O O . PHE B 1 75 ? 38.119 -12.063 -12.255 1.00 26.32 527 PHE A O 1
ATOM 1840 N N . GLY B 1 76 ? 38.695 -10.038 -11.450 1.00 20.09 528 GLY A N 1
ATOM 1841 C CA . GLY B 1 76 ? 37.670 -10.017 -10.416 1.00 19.93 528 GLY A CA 1
ATOM 1842 C C . GLY B 1 76 ? 36.261 -10.136 -10.959 1.00 20.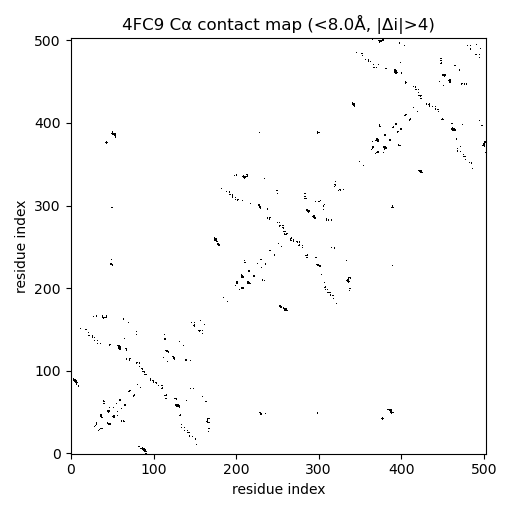09 528 GLY A C 1
ATOM 1843 O O . GLY B 1 76 ? 35.357 -10.612 -10.274 1.00 22.99 528 GLY A O 1
ATOM 1844 N N . GLN B 1 77 ? 36.088 -9.712 -12.207 1.00 23.57 529 GLN A N 1
ATOM 1845 C CA . GLN B 1 77 ? 34.782 -9.686 -12.849 1.00 23.32 529 GLN A CA 1
ATOM 1846 C C . GLN B 1 77 ? 34.428 -10.998 -13.543 1.00 25.56 529 GLN A C 1
ATOM 1847 O O . GLN B 1 77 ? 33.358 -11.122 -14.139 1.00 29.87 529 GLN A O 1
ATOM 1853 N N . VAL B 1 78 ? 35.330 -11.970 -13.468 1.00 21.29 530 VAL A N 1
ATOM 1854 C CA . VAL B 1 78 ? 35.052 -13.315 -13.956 1.00 21.78 530 VAL A CA 1
ATOM 1855 C C . VAL B 1 78 ? 35.030 -14.253 -12.754 1.00 23.78 530 VAL A C 1
ATOM 1856 O O . VAL B 1 78 ? 36.052 -14.433 -12.093 1.00 26.57 530 VAL A O 1
ATOM 1860 N N . PRO B 1 79 ? 33.863 -14.842 -12.455 1.00 23.02 531 PRO A N 1
ATOM 1861 C CA . PRO B 1 79 ? 33.688 -15.697 -11.273 1.00 20.37 531 PRO A CA 1
ATOM 1862 C C . PRO B 1 79 ? 34.699 -16.840 -11.188 1.00 19.73 531 PRO A C 1
ATOM 1863 O O . PRO B 1 79 ? 35.209 -17.110 -10.106 1.00 23.03 531 PRO A O 1
ATOM 1867 N N . ALA B 1 80 ? 34.978 -17.500 -12.307 1.00 20.32 532 ALA A N 1
ATOM 1868 C CA . ALA B 1 80 ? 35.941 -18.590 -12.325 1.00 20.47 532 ALA A CA 1
ATOM 1869 C C . ALA B 1 80 ? 37.330 -18.091 -11.940 1.00 22.27 532 ALA A C 1
ATOM 1870 O O . ALA B 1 80 ? 38.033 -18.728 -11.154 1.00 22.80 532 ALA A O 1
ATOM 1872 N N . LEU B 1 81 ? 37.717 -16.944 -12.491 1.00 23.50 533 LEU A N 1
ATOM 1873 C CA . LEU B 1 81 ? 39.023 -16.356 -12.209 1.00 20.75 533 LEU A CA 1
ATOM 1874 C C . LEU B 1 81 ? 39.110 -15.869 -10.767 1.00 21.40 533 LEU A C 1
ATOM 1875 O O . LEU B 1 81 ? 40.144 -16.011 -10.116 1.00 20.38 533 LEU A O 1
ATOM 1880 N N A ARG B 1 82 ? 38.028 -15.286 -10.288 0.28 22.71 534 ARG A N 1
ATOM 1881 N N B ARG B 1 82 ? 38.009 -15.299 -10.284 0.41 22.76 534 ARG A N 1
ATOM 1882 N N C ARG B 1 82 ? 38.017 -15.294 -10.273 0.31 22.74 534 ARG A N 1
ATOM 1883 C CA A ARG B 1 82 ? 37.918 -14.851 -8.900 0.28 22.82 534 ARG A CA 1
ATOM 1884 C CA B ARG B 1 82 ? 37.897 -14.845 -8.903 0.41 22.82 534 ARG A CA 1
ATOM 1885 C CA C ARG B 1 82 ? 37.944 -14.847 -8.885 0.31 22.59 534 ARG A CA 1
ATOM 1886 C C A ARG B 1 82 ? 38.140 -16.026 -7.951 0.28 22.47 534 ARG A C 1
ATOM 1887 C C B ARG B 1 82 ? 38.099 -16.009 -7.934 0.41 22.39 534 ARG A C 1
ATOM 1888 C C C ARG B 1 82 ? 38.104 -16.018 -7.918 0.31 22.42 534 ARG A C 1
ATOM 1889 O O A ARG B 1 82 ? 38.879 -15.920 -6.968 0.28 22.68 534 ARG A O 1
ATOM 1890 O O B ARG B 1 82 ? 38.757 -15.867 -6.905 0.41 22.85 534 ARG A O 1
ATOM 1891 O O C ARG B 1 82 ? 38.743 -15.890 -6.874 0.31 22.87 534 ARG A O 1
ATOM 1913 N N . ASP B 1 83 ? 37.523 -17.159 -8.273 1.00 22.71 535 ASP A N 1
ATOM 1914 C CA . ASP B 1 83 ? 37.623 -18.353 -7.442 1.00 20.07 535 ASP A CA 1
ATOM 1915 C C . ASP B 1 83 ? 39.028 -18.930 -7.439 1.00 20.68 535 ASP A C 1
ATOM 1916 O O . ASP B 1 83 ? 39.550 -19.301 -6.390 1.00 22.96 535 ASP A O 1
ATOM 1929 N N . LEU B 1 85 ? 41.882 -17.413 -8.180 1.00 17.33 537 LEU A N 1
ATOM 1930 C CA . LEU B 1 85 ? 42.815 -16.517 -7.510 1.00 14.87 537 LEU A CA 1
ATOM 1931 C C . LEU B 1 85 ? 42.846 -16.848 -6.032 1.00 20.22 537 LEU A C 1
ATOM 1932 O O . LEU B 1 85 ? 43.912 -16.959 -5.438 1.00 25.61 537 LEU A O 1
ATOM 1937 N N . ALA B 1 86 ? 41.664 -17.023 -5.451 1.00 19.81 538 ALA A N 1
ATOM 1938 C CA . ALA B 1 86 ? 41.531 -17.372 -4.043 1.00 23.28 538 ALA A CA 1
ATOM 1939 C C . ALA B 1 86 ? 42.199 -18.703 -3.716 1.00 21.63 538 ALA A C 1
ATOM 1940 O O . ALA B 1 86 ? 42.893 -18.827 -2.710 1.00 24.85 538 ALA A O 1
ATOM 1942 N N . GLU B 1 87 ? 41.992 -19.695 -4.572 1.00 19.97 539 GLU A N 1
ATOM 1943 C CA . GLU B 1 87 ? 42.584 -21.006 -4.364 1.00 20.56 539 GLU A CA 1
ATOM 1944 C C . GLU B 1 87 ? 44.097 -20.945 -4.456 1.00 21.60 539 GLU A C 1
ATOM 1945 O O . GLU B 1 87 ? 44.796 -21.700 -3.786 1.00 24.97 539 GLU A O 1
ATOM 1951 N N . SER B 1 88 ? 44.599 -20.042 -5.289 1.00 19.38 540 SER A N 1
ATOM 1952 C CA . SER B 1 88 ? 46.029 -19.940 -5.527 1.00 17.34 540 SER A CA 1
ATOM 1953 C C . SER B 1 88 ? 46.763 -19.343 -4.328 1.00 21.88 540 SER A C 1
ATOM 1954 O O . SER B 1 88 ? 47.993 -19.339 -4.281 1.00 25.59 540 SER A O 1
ATOM 1957 N N . ARG B 1 89 ? 46.000 -18.838 -3.365 1.00 22.26 541 ARG A N 1
ATOM 1958 C CA . ARG B 1 89 ? 46.559 -18.320 -2.120 1.00 26.03 541 ARG A CA 1
ATOM 1959 C C . ARG B 1 89 ? 46.486 -19.364 -1.016 1.00 24.57 541 ARG A C 1
ATOM 1960 O O . ARG B 1 89 ? 47.064 -19.190 0.053 1.00 29.00 541 ARG A O 1
ATOM 1968 N N . ASP B 1 90 ? 45.761 -20.444 -1.281 1.00 26.50 542 ASP A N 1
ATOM 1969 C CA . ASP B 1 90 ? 45.453 -21.438 -0.258 1.00 27.37 542 ASP A CA 1
ATOM 1970 C C . ASP B 1 90 ? 46.641 -22.339 0.051 1.00 26.58 542 ASP A C 1
ATOM 1971 O O . ASP B 1 90 ? 47.276 -22.869 -0.858 1.00 27.11 542 ASP A O 1
ATOM 1976 N N . LEU B 1 91 ? 46.923 -22.516 1.340 1.00 34.45 543 LEU A N 1
ATOM 1977 C CA . LEU B 1 91 ? 48.054 -23.326 1.792 1.00 40.69 543 LEU A CA 1
ATOM 1978 C C . LEU B 1 91 ? 47.972 -24.753 1.278 1.00 36.71 543 LEU A C 1
ATOM 1979 O O . LEU B 1 91 ? 48.971 -25.330 0.844 1.00 31.90 543 LEU A O 1
ATOM 1984 N N . GLU B 1 92 ? 46.775 -25.320 1.329 1.00 36.72 544 GLU A N 1
ATOM 1985 C CA . GLU B 1 92 ? 46.595 -26.699 0.916 1.00 37.24 544 GLU A CA 1
ATOM 1986 C C . GLU B 1 92 ? 46.679 -26.857 -0.601 1.00 33.34 544 GLU A C 1
ATOM 1987 O O . GLU B 1 92 ? 47.009 -27.929 -1.099 1.00 34.51 544 GLU A O 1
ATOM 1993 N N . PHE B 1 93 ? 46.405 -25.786 -1.338 1.00 28.84 545 PHE A N 1
ATOM 1994 C CA . PHE B 1 93 ? 46.632 -25.818 -2.775 1.00 25.64 545 PHE A CA 1
ATOM 1995 C C . PHE B 1 93 ? 48.129 -25.772 -3.086 1.00 25.43 545 PHE A C 1
ATOM 1996 O O . PHE B 1 93 ? 48.619 -26.527 -3.927 1.00 20.59 545 PHE A O 1
ATOM 2004 N N . LEU B 1 94 ? 48.856 -24.898 -2.396 1.00 27.81 546 LEU A N 1
ATOM 2005 C CA . LEU B 1 94 ? 50.292 -24.750 -2.627 1.00 26.29 546 LEU A CA 1
ATOM 2006 C C . LEU B 1 94 ? 51.082 -26.008 -2.232 1.00 28.27 546 LEU A C 1
ATOM 2007 O O . LEU B 1 94 ? 52.114 -26.325 -2.833 1.00 30.98 546 LEU A O 1
ATOM 2012 N N A GLN B 1 95 ? 50.588 -26.717 -1.221 0.45 29.19 547 GLN A N 1
ATOM 2013 N N B GLN B 1 95 ? 50.587 -26.714 -1.222 0.55 29.28 547 GLN A N 1
ATOM 2014 C CA A GLN B 1 95 ? 51.201 -27.969 -0.785 0.45 29.18 547 GLN A CA 1
ATOM 2015 C CA B GLN B 1 95 ? 51.186 -27.971 -0.790 0.55 29.06 547 GLN A CA 1
ATOM 2016 C C A GLN B 1 95 ? 51.051 -29.061 -1.845 0.45 28.02 547 GLN A C 1
ATOM 2017 C C B GLN B 1 95 ? 51.062 -29.037 -1.871 0.55 27.83 547 GLN A C 1
ATOM 2018 O O A GLN B 1 95 ? 51.978 -29.836 -2.079 0.45 30.53 547 GLN A O 1
ATOM 2019 O O B GLN B 1 95 ? 52.012 -29.772 -2.144 0.55 30.61 547 GLN A O 1
ATOM 2030 N N . ARG B 1 96 ? 49.882 -29.113 -2.480 1.00 25.27 548 ARG A N 1
ATOM 2031 C CA . ARG B 1 96 ? 49.610 -30.076 -3.546 1.00 23.89 548 ARG A CA 1
ATOM 2032 C C . ARG B 1 96 ? 50.522 -29.826 -4.732 1.00 22.81 548 ARG A C 1
ATOM 2033 O O . ARG B 1 96 ? 51.033 -30.756 -5.348 1.00 28.16 548 ARG A O 1
ATOM 2041 N N . VAL B 1 97 ? 50.711 -28.551 -5.047 1.00 25.89 549 VAL A N 1
ATOM 2042 C CA . VAL B 1 97 ? 51.592 -28.140 -6.127 1.00 27.48 549 VAL A CA 1
ATOM 2043 C C . VAL B 1 97 ? 53.014 -28.594 -5.829 1.00 27.96 549 VAL A C 1
ATOM 2044 O O . VAL B 1 97 ? 53.704 -29.117 -6.701 1.00 25.76 549 VAL A O 1
ATOM 2048 N N A SER B 1 98 ? 53.445 -28.400 -4.585 0.12 30.83 550 SER A N 1
ATOM 2049 N N B SER B 1 98 ? 53.447 -28.393 -4.589 0.88 30.40 550 SER A N 1
ATOM 2050 C CA A SER B 1 98 ? 54.784 -28.803 -4.166 0.12 32.56 550 SER A CA 1
ATOM 2051 C CA B SER B 1 98 ? 54.785 -28.805 -4.188 0.88 32.84 550 SER A CA 1
ATOM 2052 C C A SER B 1 98 ? 54.932 -30.321 -4.175 0.12 34.23 550 SER A C 1
ATOM 2053 C C B SER B 1 98 ? 54.920 -30.323 -4.224 0.88 33.83 550 SER A C 1
ATOM 2054 O O A SER B 1 98 ? 56.017 -30.849 -4.424 0.12 35.37 550 SER A O 1
ATOM 2055 O O B SER B 1 98 ? 55.981 -30.851 -4.550 0.88 36.79 550 SER A O 1
ATOM 2060 N N . ASP B 1 99 ? 53.835 -31.017 -3.897 1.00 33.20 551 ASP A N 1
ATOM 2061 C CA . ASP B 1 99 ? 53.832 -32.473 -3.902 1.00 34.17 551 ASP A CA 1
ATOM 2062 C C . ASP B 1 99 ? 54.084 -33.033 -5.297 1.00 34.27 551 ASP A C 1
ATOM 2063 O O . ASP B 1 99 ? 54.843 -33.984 -5.465 1.00 37.35 551 ASP A O 1
ATOM 2076 N N . ALA B 1 101 ? 55.442 -31.271 -7.856 1.00 28.79 553 ALA A N 1
ATOM 2077 C CA . ALA B 1 101 ? 56.706 -30.741 -8.356 1.00 29.45 553 ALA A CA 1
ATOM 2078 C C . ALA B 1 101 ? 57.903 -31.500 -7.798 1.00 29.15 553 ALA A C 1
ATOM 2079 O O . ALA B 1 101 ? 58.925 -31.660 -8.467 1.00 28.73 553 ALA A O 1
ATOM 2081 N N . GLY B 1 102 ? 57.765 -31.968 -6.565 1.00 30.28 554 GLY A N 1
ATOM 2082 C CA . GLY B 1 102 ? 58.877 -32.564 -5.858 1.00 31.16 554 GLY A CA 1
ATOM 2083 C C . GLY B 1 102 ? 59.722 -31.469 -5.238 1.00 29.64 554 GLY A C 1
ATOM 2084 O O . GLY B 1 102 ? 59.417 -30.283 -5.380 1.00 25.03 554 GLY A O 1
ATOM 2085 N N . PRO B 1 103 ? 60.795 -31.860 -4.542 1.00 30.23 555 PRO A N 1
ATOM 2086 C CA . PRO B 1 103 ? 61.698 -30.899 -3.916 1.00 26.88 555 PRO A CA 1
ATOM 2087 C C . PRO B 1 103 ? 62.598 -30.263 -4.959 1.00 24.70 555 PRO A C 1
ATOM 2088 O O . PRO B 1 103 ? 62.592 -30.679 -6.115 1.00 25.12 555 PRO A O 1
ATOM 2092 N N . SER B 1 104 ? 63.345 -29.249 -4.543 1.00 30.12 556 SER A N 1
ATOM 2093 C CA . SER B 1 104 ? 64.421 -28.693 -5.344 1.00 30.47 556 SER A CA 1
ATOM 2094 C C . SER B 1 104 ? 65.271 -29.845 -5.862 1.00 25.58 556 SER A C 1
ATOM 2095 O O . SER B 1 104 ? 65.797 -30.629 -5.075 1.00 26.96 556 SER A O 1
ATOM 2098 N N . PRO B 1 105 ? 65.379 -29.968 -7.194 1.00 28.51 557 PRO A N 1
ATOM 2099 C CA . PRO B 1 105 ? 65.998 -31.143 -7.819 1.00 27.58 557 PRO A CA 1
ATOM 2100 C C . PRO B 1 105 ? 67.452 -31.379 -7.404 1.00 23.50 557 PRO A C 1
ATOM 2101 O O . PRO B 1 105 ? 68.230 -30.436 -7.256 1.00 25.87 557 PRO A O 1
ATOM 2105 N N . ARG B 1 106 ? 67.802 -32.644 -7.211 1.00 21.79 558 ARG A N 1
ATOM 2106 C CA . ARG B 1 106 ? 69.165 -33.026 -6.877 1.00 20.29 558 ARG A CA 1
ATOM 2107 C C . ARG B 1 106 ? 69.760 -33.853 -8.002 1.00 20.73 558 ARG A C 1
ATOM 2108 O O . ARG B 1 106 ? 69.126 -34.780 -8.494 1.00 25.79 558 ARG A O 1
ATOM 2116 N N . ILE B 1 107 ? 70.980 -33.513 -8.405 1.00 22.70 559 ILE A N 1
ATOM 2117 C CA . ILE B 1 107 ? 71.643 -34.212 -9.496 1.00 22.03 559 ILE A CA 1
ATOM 2118 C C . ILE B 1 107 ? 71.923 -35.668 -9.126 1.00 20.14 559 ILE A C 1
ATOM 2119 O O . ILE B 1 107 ? 72.347 -35.975 -8.014 1.00 22.22 559 ILE A O 1
ATOM 2124 N N . GLU B 1 108 ? 71.656 -36.569 -10.062 1.00 21.98 560 GLU A N 1
ATOM 2125 C CA . GLU B 1 108 ? 71.709 -37.995 -9.769 1.00 27.11 560 GLU A CA 1
ATOM 2126 C C . GLU B 1 108 ? 73.118 -38.558 -9.876 1.00 24.07 560 GLU A C 1
ATOM 2127 O O . GLU B 1 108 ? 73.427 -39.602 -9.301 1.00 25.09 560 GLU A O 1
ATOM 2133 N N . ASP B 1 109 ? 73.970 -37.856 -10.613 1.00 21.79 561 ASP A N 1
ATOM 2134 C CA . ASP B 1 109 ? 75.282 -38.372 -10.957 1.00 23.28 561 ASP A CA 1
ATOM 2135 C C . ASP B 1 109 ? 76.131 -37.219 -11.471 1.00 25.04 561 ASP A C 1
ATOM 2136 O O . ASP B 1 109 ? 75.649 -36.384 -12.235 1.00 26.55 561 ASP A O 1
ATOM 2141 N N . PRO B 1 110 ? 77.399 -37.156 -11.037 1.00 28.12 562 PRO A N 1
ATOM 2142 C CA . PRO B 1 110 ? 78.282 -36.060 -11.444 1.00 28.57 562 PRO A CA 1
ATOM 2143 C C . PRO B 1 110 ? 78.892 -36.319 -12.817 1.00 29.03 562 PRO A C 1
ATOM 2144 O O . PRO B 1 110 ? 80.108 -36.359 -12.955 1.00 32.31 562 PRO A O 1
ATOM 2148 N N . SER B 1 111 ? 78.038 -36.491 -13.820 1.00 27.66 563 SER A N 1
ATOM 2149 C CA . SER B 1 111 ? 78.474 -36.787 -15.177 1.00 26.58 563 SER A CA 1
ATOM 2150 C C . SER B 1 111 ? 77.733 -35.881 -16.145 1.00 27.40 563 SER A C 1
ATOM 2151 O O . SER B 1 111 ? 76.802 -35.181 -15.754 1.00 26.88 563 SER A O 1
ATOM 2154 N N . GLU B 1 112 ? 78.147 -35.889 -17.406 1.00 31.13 564 GLU A N 1
ATOM 2155 C CA . GLU B 1 112 ? 77.460 -35.105 -18.420 1.00 32.51 564 GLU A CA 1
ATOM 2156 C C . GLU B 1 112 ? 75.998 -35.530 -18.528 1.00 28.47 564 GLU A C 1
ATOM 2157 O O . GLU B 1 112 ? 75.103 -34.694 -18.660 1.00 26.34 564 GLU A O 1
ATOM 2163 N N . GLU B 1 113 ? 75.765 -36.837 -18.450 1.00 28.85 565 GLU A N 1
ATOM 2164 C CA . GLU B 1 113 ? 74.415 -37.392 -18.522 1.00 33.89 565 GLU A CA 1
ATOM 2165 C C . GLU B 1 113 ? 73.543 -36.945 -17.343 1.00 29.98 565 GLU A C 1
ATOM 2166 O O . GLU B 1 113 ? 72.387 -36.562 -17.531 1.00 31.21 565 GLU A O 1
ATOM 2172 N N . GLY B 1 114 ? 74.102 -36.992 -16.137 1.00 25.45 566 GLY A N 1
ATOM 2173 C CA . GLY B 1 114 ? 73.396 -36.544 -14.950 1.00 23.23 566 GLY A CA 1
ATOM 2174 C C . GLY B 1 114 ? 73.052 -35.068 -15.001 1.00 18.67 566 GLY A C 1
ATOM 2175 O O . GLY B 1 114 ? 71.992 -34.649 -14.555 1.00 21.68 566 GLY A O 1
ATOM 2176 N N . LEU B 1 115 ? 73.958 -34.276 -15.558 1.00 21.73 567 LEU A N 1
ATOM 2177 C CA . LEU B 1 115 ? 73.767 -32.835 -15.631 1.00 22.45 567 LEU A CA 1
ATOM 2178 C C . LEU B 1 115 ? 72.678 -32.460 -16.629 1.00 23.97 567 LEU A C 1
ATOM 2179 O O . LEU B 1 115 ? 71.896 -31.548 -16.382 1.00 22.13 567 LEU A O 1
ATOM 2184 N N . ALA B 1 116 ? 72.645 -33.159 -17.762 1.00 28.21 568 ALA A N 1
ATOM 2185 C CA . ALA B 1 116 ? 71.626 -32.923 -18.785 1.00 26.06 568 ALA A CA 1
ATOM 2186 C C . ALA B 1 116 ? 70.246 -33.235 -18.224 1.00 22.34 568 ALA A C 1
ATOM 2187 O O . ALA B 1 116 ? 69.280 -32.507 -18.456 1.00 22.22 568 ALA A O 1
ATOM 2189 N N A ARG B 1 117 ? 70.160 -34.328 -17.480 0.51 23.56 569 ARG A N 1
ATOM 2190 N N B ARG B 1 117 ? 70.165 -34.338 -17.490 0.49 23.58 569 ARG A N 1
ATOM 2191 C CA A ARG B 1 117 ? 68.906 -34.722 -16.864 0.51 24.40 569 ARG A CA 1
ATOM 2192 C CA B ARG B 1 117 ? 68.923 -34.744 -16.854 0.49 24.46 569 ARG A CA 1
ATOM 2193 C C A ARG B 1 117 ? 68.520 -33.726 -15.786 0.51 23.97 569 ARG A C 1
ATOM 2194 C C B ARG B 1 117 ? 68.527 -33.726 -15.798 0.49 23.98 569 ARG A C 1
ATOM 2195 O O A ARG B 1 117 ? 67.342 -33.434 -15.590 0.51 24.17 569 ARG A O 1
ATOM 2196 O O B ARG B 1 117 ? 67.349 -33.418 -15.630 0.49 24.12 569 ARG A O 1
ATOM 2211 N N . HIS B 1 118 ? 69.526 -33.197 -15.098 1.00 28.54 570 HIS A N 1
ATOM 2212 C CA . HIS B 1 118 ? 69.305 -32.211 -14.051 1.00 24.33 570 HIS A CA 1
ATOM 2213 C C . HIS B 1 118 ? 68.727 -30.919 -14.623 1.00 24.56 570 HIS A C 1
ATOM 2214 O O . HIS B 1 118 ? 67.786 -30.356 -14.062 1.00 23.22 570 HIS A O 1
ATOM 2221 N N . TYR B 1 119 ? 69.305 -30.455 -15.731 1.00 23.77 571 TYR A N 1
ATOM 2222 C CA . TYR B 1 119 ? 68.765 -29.325 -16.484 1.00 28.04 571 TYR A CA 1
ATOM 2223 C C . TYR B 1 119 ? 67.265 -29.494 -16.681 1.00 26.36 571 TYR A C 1
ATOM 2224 O O . TYR B 1 119 ? 66.478 -28.604 -16.354 1.00 28.14 571 TYR A O 1
ATOM 2233 N N . THR B 1 120 ? 66.888 -30.649 -17.223 1.00 25.26 572 THR A N 1
ATOM 2234 C CA . THR B 1 120 ? 65.498 -30.963 -17.538 1.00 23.85 572 THR A CA 1
ATOM 2235 C C . THR B 1 120 ? 64.640 -30.964 -16.285 1.00 23.73 572 THR A C 1
ATOM 2236 O O . THR B 1 120 ? 63.493 -30.520 -16.303 1.00 23.50 572 THR A O 1
ATOM 2240 N N . ASN B 1 121 ? 65.201 -31.473 -15.196 1.00 24.57 573 ASN A N 1
ATOM 2241 C CA . ASN B 1 121 ? 64.478 -31.540 -13.933 1.00 24.65 573 ASN A CA 1
ATOM 2242 C C . ASN B 1 121 ? 64.245 -30.167 -13.329 1.00 24.80 573 ASN A C 1
ATOM 2243 O O . ASN B 1 121 ? 63.183 -29.908 -12.770 1.00 22.88 573 ASN A O 1
ATOM 2248 N N . VAL B 1 122 ? 65.245 -29.297 -13.441 1.00 25.99 574 VAL A N 1
ATOM 2249 C CA . VAL B 1 122 ? 65.132 -27.932 -12.934 1.00 26.90 574 VAL A CA 1
ATOM 2250 C C . VAL B 1 122 ? 64.079 -27.176 -13.728 1.00 25.81 574 VAL A C 1
ATOM 2251 O O . VAL B 1 122 ? 63.267 -26.443 -13.161 1.00 26.54 574 VAL A O 1
ATOM 2255 N N . SER B 1 123 ? 64.098 -27.370 -15.045 1.00 23.86 575 SER A N 1
ATOM 2256 C CA . SER B 1 123 ? 63.119 -26.756 -15.928 1.00 22.46 575 SER A CA 1
ATOM 2257 C C . SER B 1 123 ? 61.724 -27.244 -15.586 1.00 25.20 575 SER A C 1
ATOM 2258 O O . SER B 1 123 ? 60.796 -26.451 -15.450 1.00 27.31 575 SER A O 1
ATOM 2261 N N . ASN B 1 124 ? 61.581 -28.558 -15.454 1.00 21.88 576 ASN A N 1
ATOM 2262 C CA . ASN B 1 124 ? 60.286 -29.151 -15.167 1.00 20.65 576 ASN A CA 1
ATOM 2263 C C . ASN B 1 124 ? 59.796 -28.755 -13.786 1.00 20.30 576 ASN A C 1
ATOM 2264 O O . ASN B 1 124 ? 58.600 -28.565 -13.573 1.00 21.54 576 ASN A O 1
ATOM 2269 N N . TRP B 1 125 ? 60.733 -28.619 -12.856 1.00 21.23 577 TRP A N 1
ATOM 2270 C CA . TRP B 1 125 ? 60.415 -28.188 -11.502 1.00 22.05 577 TRP A CA 1
ATOM 2271 C C . TRP B 1 125 ? 59.896 -26.742 -11.495 1.00 25.73 577 TRP A C 1
ATOM 2272 O O . TRP B 1 125 ? 58.856 -26.452 -10.899 1.00 23.22 577 TRP A O 1
ATOM 2283 N N . LYS B 1 126 ? 60.610 -25.843 -12.168 1.00 24.78 578 LYS A N 1
ATOM 2284 C CA . LYS B 1 126 ? 60.163 -24.458 -12.300 1.00 22.46 578 LYS A CA 1
ATOM 2285 C C . LYS B 1 126 ? 58.776 -24.390 -12.936 1.00 25.78 578 LYS A C 1
ATOM 2286 O O . LYS B 1 126 ? 57.882 -23.710 -12.427 1.00 31.21 578 LYS A O 1
ATOM 2292 N N . ALA B 1 127 ? 58.606 -25.095 -14.051 1.00 21.30 579 ALA A N 1
ATOM 2293 C CA . ALA B 1 127 ? 57.346 -25.098 -14.789 1.00 21.35 579 ALA A CA 1
ATOM 2294 C C . ALA B 1 127 ? 56.154 -25.456 -13.907 1.00 23.55 579 ALA A C 1
ATOM 2295 O O . ALA B 1 127 ? 55.095 -24.832 -13.996 1.00 26.74 579 ALA A O 1
ATOM 2297 N N . GLN B 1 128 ? 56.331 -26.457 -13.053 1.00 20.82 580 GLN A N 1
ATOM 2298 C CA . GLN B 1 128 ? 55.235 -26.935 -12.219 1.00 26.48 580 GLN A CA 1
ATOM 2299 C C . GLN B 1 128 ? 54.936 -25.996 -11.055 1.00 26.13 580 GLN A C 1
ATOM 2300 O O . GLN B 1 128 ? 53.775 -25.723 -10.754 1.00 27.01 580 GLN A O 1
ATOM 2306 N N . LYS B 1 129 ? 55.992 -25.494 -10.421 1.00 27.96 581 LYS A N 1
ATOM 2307 C CA . LYS B 1 129 ? 55.872 -24.614 -9.261 1.00 27.98 581 LYS A CA 1
ATOM 2308 C C . LYS B 1 129 ? 55.199 -23.291 -9.602 1.00 31.78 581 LYS A C 1
ATOM 2309 O O . LYS B 1 129 ? 54.642 -22.628 -8.725 1.00 33.74 581 LYS A O 1
ATOM 2315 N N . SER B 1 130 ? 55.259 -22.905 -10.872 1.00 28.19 582 SER A N 1
ATOM 2316 C CA . SER B 1 130 ? 54.738 -21.610 -11.290 1.00 25.77 582 SER A CA 1
ATOM 2317 C C . SER B 1 130 ? 53.508 -21.708 -12.207 1.00 21.60 582 SER A C 1
ATOM 2318 O O . SER B 1 130 ? 53.045 -20.700 -12.737 1.00 25.27 582 SER A O 1
ATOM 2321 N N . ALA B 1 131 ? 52.972 -22.915 -12.373 1.00 20.30 583 ALA A N 1
ATOM 2322 C CA . ALA B 1 131 ? 51.796 -23.126 -13.217 1.00 14.99 583 ALA A CA 1
ATOM 2323 C C . ALA B 1 131 ? 50.487 -22.827 -12.490 1.00 18.47 583 ALA A C 1
ATOM 2324 O O . ALA B 1 131 ? 49.566 -23.645 -12.503 1.00 21.68 583 ALA A O 1
ATOM 2326 N N . HIS B 1 132 ? 50.411 -21.659 -11.854 1.00 19.44 584 HIS A N 1
ATOM 2327 C CA . HIS B 1 132 ? 49.199 -21.234 -11.156 1.00 15.34 584 HIS A CA 1
ATOM 2328 C C . HIS B 1 132 ? 49.145 -19.715 -10.979 1.00 17.98 584 HIS A C 1
ATOM 2329 O O . HIS B 1 132 ? 50.077 -19.011 -11.356 1.00 18.37 584 HIS A O 1
ATOM 2336 N N . LEU B 1 133 ? 48.054 -19.219 -10.401 1.00 20.91 585 LEU A N 1
ATOM 2337 C CA . LEU B 1 133 ? 47.803 -17.778 -10.334 1.00 21.85 585 LEU A CA 1
ATOM 2338 C C . LEU B 1 133 ? 48.304 -17.112 -9.053 1.00 21.56 585 LEU A C 1
ATOM 2339 O O . LEU B 1 133 ? 48.113 -15.913 -8.863 1.00 20.18 585 LEU A O 1
ATOM 2344 N N . GLY B 1 134 ? 48.965 -17.878 -8.190 1.00 23.35 586 GLY A N 1
ATOM 2345 C CA . GLY B 1 134 ? 49.422 -17.357 -6.913 1.00 20.50 586 GLY A CA 1
ATOM 2346 C C . GLY B 1 134 ? 50.915 -17.099 -6.825 1.00 22.10 586 GLY A C 1
ATOM 2347 O O . GLY B 1 134 ? 51.460 -16.991 -5.732 1.00 24.61 586 GLY A O 1
ATOM 2348 N N . ILE B 1 135 ? 51.576 -16.993 -7.974 1.00 21.60 587 ILE A N 1
ATOM 2349 C CA . ILE B 1 135 ? 53.016 -16.765 -8.005 1.00 22.18 587 ILE A CA 1
ATOM 2350 C C . ILE B 1 135 ? 53.352 -15.315 -7.679 1.00 23.64 587 ILE A C 1
ATOM 2351 O O . ILE B 1 135 ? 52.497 -14.439 -7.775 1.00 23.76 587 ILE A O 1
ATOM 2356 N N . VAL B 1 136 ? 54.599 -15.069 -7.290 1.00 24.37 588 VAL A N 1
ATOM 2357 C CA . VAL B 1 136 ? 55.013 -13.739 -6.871 1.00 23.44 588 VAL A CA 1
ATOM 2358 C C . VAL B 1 136 ? 56.110 -13.186 -7.766 1.00 23.95 588 VAL A C 1
ATOM 2359 O O . VAL B 1 136 ? 56.830 -13.941 -8.423 1.00 26.26 588 VAL A O 1
ATOM 2363 N N . ASP B 1 137 ? 56.226 -11.865 -7.805 1.00 24.21 589 ASP A N 1
ATOM 2364 C CA . ASP B 1 137 ? 57.289 -11.245 -8.577 1.00 28.29 589 ASP A CA 1
ATOM 2365 C C . ASP B 1 137 ? 58.592 -11.197 -7.784 1.00 31.06 589 ASP A C 1
ATOM 2366 O O . ASP B 1 137 ? 58.668 -11.691 -6.654 1.00 30.50 589 ASP A O 1
ATOM 2371 N N . HIS B 1 138 ? 59.612 -10.587 -8.375 1.00 33.36 590 HIS A N 1
ATOM 2372 C CA . HIS B 1 138 ? 60.910 -10.478 -7.725 1.00 37.04 590 HIS A CA 1
ATOM 2373 C C . HIS B 1 138 ? 60.814 -9.698 -6.419 1.00 37.60 590 HIS A C 1
ATOM 2374 O O . HIS B 1 138 ? 61.663 -9.833 -5.540 1.00 38.96 590 HIS A O 1
ATOM 2381 N N . LEU B 1 139 ? 59.768 -8.887 -6.296 1.00 37.21 591 LEU A N 1
ATOM 2382 C CA . LEU B 1 139 ? 59.536 -8.110 -5.086 1.00 38.02 591 LEU A CA 1
ATOM 2383 C C . LEU B 1 139 ? 58.621 -8.839 -4.104 1.00 36.66 591 LEU A C 1
ATOM 2384 O O . LEU B 1 139 ? 58.248 -8.282 -3.071 1.00 41.86 591 LEU A O 1
ATOM 2389 N N . GLY B 1 140 ? 58.257 -10.076 -4.430 1.00 35.03 592 GLY A N 1
ATOM 2390 C CA . GLY B 1 140 ? 57.459 -10.896 -3.536 1.00 31.89 592 GLY A CA 1
ATOM 2391 C C . GLY B 1 140 ? 55.995 -10.502 -3.475 1.00 32.30 592 GLY A C 1
ATOM 2392 O O . GLY B 1 140 ? 55.278 -10.892 -2.553 1.00 33.08 592 GLY A O 1
ATOM 2393 N N . GLN B 1 141 ? 55.549 -9.722 -4.452 1.00 30.92 593 GLN A N 1
ATOM 2394 C CA . GLN B 1 141 ? 54.141 -9.373 -4.559 1.00 30.27 593 GLN A CA 1
ATOM 2395 C C . GLN B 1 141 ? 53.469 -10.332 -5.529 1.00 26.66 593 GLN A C 1
ATOM 2396 O O . GLN B 1 141 ? 54.094 -10.792 -6.482 1.00 27.54 593 GLN A O 1
ATOM 2402 N N . PHE B 1 142 ? 52.200 -10.641 -5.284 1.00 24.18 594 PHE A N 1
ATOM 2403 C CA . PHE B 1 142 ? 51.441 -11.496 -6.188 1.00 22.32 594 PHE A CA 1
ATOM 2404 C C . PHE B 1 142 ? 51.406 -10.888 -7.577 1.00 24.01 594 PHE A C 1
ATOM 2405 O O . PHE B 1 142 ? 51.126 -9.703 -7.732 1.00 28.21 594 PHE A O 1
ATOM 2413 N N . VAL B 1 143 ? 51.696 -11.705 -8.584 1.00 21.97 595 VAL A N 1
ATOM 2414 C CA . VAL B 1 143 ? 51.626 -11.270 -9.973 1.00 23.73 595 VAL A CA 1
ATOM 2415 C C . VAL B 1 143 ? 50.170 -11.107 -10.429 1.00 22.84 595 VAL A C 1
ATOM 2416 O O . VAL B 1 143 ? 49.836 -10.158 -11.143 1.00 22.97 595 VAL A O 1
ATOM 2420 N N . TYR B 1 144 ? 49.305 -12.022 -9.995 1.00 22.08 596 TYR A N 1
ATOM 2421 C CA . TYR B 1 144 ? 47.895 -12.002 -10.390 1.00 18.03 596 TYR A CA 1
ATOM 2422 C C . TYR B 1 144 ? 46.992 -11.712 -9.204 1.00 21.28 596 TYR A C 1
ATOM 2423 O O . TYR B 1 144 ? 47.222 -12.211 -8.103 1.00 22.28 596 TYR A O 1
ATOM 2432 N N . HIS B 1 145 ? 45.963 -10.904 -9.440 1.00 18.72 597 HIS A N 1
ATOM 2433 C CA . HIS B 1 145 ? 45.037 -10.501 -8.393 1.00 18.02 597 HIS A CA 1
ATOM 2434 C C . HIS B 1 145 ? 43.723 -10.101 -9.055 1.00 17.31 597 HIS A C 1
ATOM 2435 O O . HIS B 1 145 ? 43.599 -10.192 -10.273 1.00 17.16 597 HIS A O 1
ATOM 2442 N N . GLU B 1 146 ? 42.738 -9.673 -8.271 1.00 18.93 598 GLU A N 1
ATOM 2443 C CA . GLU B 1 146 ? 41.414 -9.382 -8.840 1.00 20.51 598 GLU A CA 1
ATOM 2444 C C . GLU B 1 146 ? 41.426 -8.252 -9.862 1.00 19.11 598 GLU A C 1
ATOM 2445 O O . GLU B 1 146 ? 40.569 -8.194 -10.740 1.00 19.84 598 GLU A O 1
ATOM 2451 N N . GLY B 1 147 ? 42.420 -7.377 -9.756 1.00 22.44 599 GLY A N 1
ATOM 2452 C CA . GLY B 1 147 ? 42.562 -6.264 -10.674 1.00 25.47 599 GLY A CA 1
ATOM 2453 C C . GLY B 1 147 ? 43.420 -6.553 -11.891 1.00 23.96 599 GLY A C 1
ATOM 2454 O O . GLY B 1 147 ? 43.627 -5.661 -12.717 1.00 24.36 599 GLY A O 1
ATOM 2455 N N . SER B 1 148 ? 43.918 -7.784 -12.004 1.00 18.20 600 SER A N 1
ATOM 2456 C CA . SER B 1 148 ? 44.710 -8.181 -13.164 1.00 15.83 600 SER A CA 1
ATOM 2457 C C . SER B 1 148 ? 43.917 -8.001 -14.447 1.00 17.50 600 SER A C 1
ATOM 2458 O O . SER B 1 148 ? 42.727 -8.293 -14.484 1.00 20.05 600 SER A O 1
ATOM 2461 N N . PRO B 1 149 ? 44.579 -7.517 -15.510 1.00 19.31 601 PRO A N 1
ATOM 2462 C CA . PRO B 1 149 ? 43.874 -7.345 -16.780 1.00 18.53 601 PRO A CA 1
ATOM 2463 C C . PRO B 1 149 ?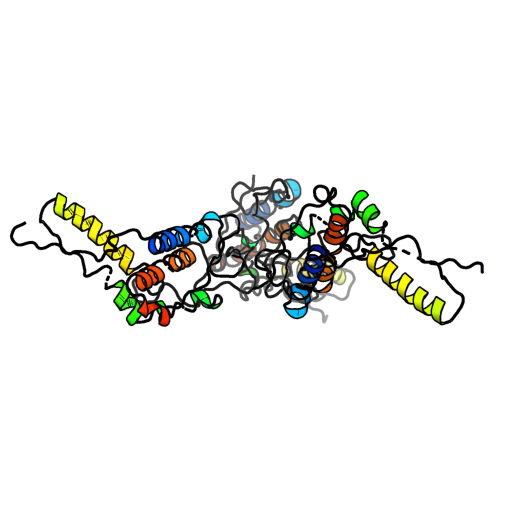 43.585 -8.696 -17.417 1.00 18.64 601 PRO A C 1
ATOM 2464 O O . PRO B 1 149 ? 44.176 -9.707 -17.042 1.00 20.23 601 PRO A O 1
ATOM 2468 N N . LEU B 1 150 ? 42.660 -8.704 -18.363 1.00 21.46 602 LEU A N 1
ATOM 2469 C CA . LEU B 1 150 ? 42.371 -9.892 -19.143 1.00 21.39 602 LEU A CA 1
ATOM 2470 C C . LEU B 1 150 ? 43.094 -9.749 -20.470 1.00 21.35 602 LEU A C 1
ATOM 2471 O O . LEU B 1 150 ? 42.681 -8.976 -21.329 1.00 20.78 602 LEU A O 1
ATOM 2476 N N . ASP B 1 151 ? 44.200 -10.469 -20.618 1.00 21.46 603 ASP A N 1
ATOM 2477 C CA . ASP B 1 151 ? 44.991 -10.418 -21.842 1.00 21.42 603 ASP A CA 1
ATOM 2478 C C . ASP B 1 151 ? 45.586 -11.795 -22.112 1.00 21.69 603 ASP A C 1
ATOM 2479 O O . ASP B 1 151 ? 45.331 -12.729 -21.357 1.00 20.41 603 ASP A O 1
ATOM 2484 N N . VAL B 1 152 ? 46.372 -11.925 -23.174 1.00 23.32 604 VAL A N 1
ATOM 2485 C CA . VAL B 1 152 ? 46.820 -13.249 -23.590 1.00 23.04 604 VAL A CA 1
ATOM 2486 C C . VAL B 1 152 ? 47.658 -13.937 -22.512 1.00 22.58 604 VAL A C 1
ATOM 2487 O O . VAL B 1 152 ? 47.481 -15.124 -22.255 1.00 24.16 604 VAL A O 1
ATOM 2491 N N . ALA B 1 153 ? 48.519 -13.177 -21.845 1.00 21.78 605 ALA A N 1
ATOM 2492 C CA . ALA B 1 153 ? 49.387 -13.720 -20.802 1.00 17.89 605 ALA A CA 1
ATOM 2493 C C . ALA B 1 153 ? 48.626 -14.141 -19.542 1.00 19.10 605 ALA A C 1
ATOM 2494 O O . ALA B 1 153 ? 48.775 -15.256 -19.049 1.00 21.17 605 ALA A O 1
ATOM 2496 N N . THR B 1 154 ? 47.815 -13.240 -19.010 1.00 20.31 606 THR A N 1
ATOM 2497 C CA . THR B 1 154 ? 47.123 -13.512 -17.760 1.00 17.83 606 THR A CA 1
ATOM 2498 C C . THR B 1 154 ? 46.115 -14.632 -17.940 1.00 19.40 606 THR A C 1
ATOM 2499 O O . THR B 1 154 ? 45.943 -15.469 -17.055 1.00 20.66 606 THR A O 1
ATOM 2503 N N . LEU B 1 155 ? 45.469 -14.663 -19.102 1.00 22.67 607 LEU A N 1
ATOM 2504 C CA . LEU B 1 155 ? 44.495 -15.710 -19.397 1.00 19.96 607 LEU A CA 1
ATOM 2505 C C . LEU B 1 155 ? 45.146 -17.057 -19.726 1.00 19.51 607 LEU A C 1
ATOM 2506 O O . LEU B 1 155 ? 44.620 -18.106 -19.359 1.00 18.83 607 LEU A O 1
ATOM 2511 N N . ALA B 1 156 ? 46.286 -17.035 -20.408 1.00 21.97 608 ALA A N 1
ATOM 2512 C CA . ALA B 1 156 ? 47.022 -18.272 -20.626 1.00 19.51 608 ALA A CA 1
ATOM 2513 C C . ALA B 1 156 ? 47.457 -18.864 -19.282 1.00 21.16 608 ALA A C 1
ATOM 2514 O O . ALA B 1 156 ? 47.407 -20.079 -19.090 1.00 20.53 608 ALA A O 1
ATOM 2516 N N . LYS B 1 157 ? 47.865 -18.002 -18.350 1.00 17.53 609 LYS A N 1
ATOM 2517 C CA . LYS B 1 157 ? 48.253 -18.463 -17.024 1.00 16.21 609 LYS A CA 1
ATOM 2518 C C . LYS B 1 157 ? 47.058 -19.034 -16.266 1.00 17.53 609 LYS A C 1
ATOM 2519 O O . LYS B 1 157 ? 47.189 -20.024 -15.552 1.00 19.39 609 LYS A O 1
ATOM 2525 N N . ALA B 1 158 ? 45.896 -18.408 -16.429 1.00 14.77 610 ALA A N 1
ATOM 2526 C CA . ALA B 1 158 ? 44.658 -18.910 -15.843 1.00 14.98 610 ALA A CA 1
ATOM 2527 C C . ALA B 1 158 ? 44.369 -20.317 -16.348 1.00 16.88 610 ALA A C 1
ATOM 2528 O O . ALA B 1 158 ? 43.956 -21.191 -15.589 1.00 19.07 610 ALA A O 1
ATOM 2530 N N . VAL B 1 159 ? 44.590 -20.539 -17.639 1.00 20.48 611 VAL A N 1
ATOM 2531 C CA . VAL B 1 159 ? 44.364 -21.860 -18.211 1.00 22.06 611 VAL A CA 1
ATOM 2532 C C . VAL B 1 159 ? 45.309 -22.887 -17.580 1.00 19.63 611 VAL A C 1
ATOM 2533 O O . VAL B 1 159 ? 44.877 -23.975 -17.208 1.00 20.81 611 VAL A O 1
ATOM 2537 N N . GLN B 1 160 ? 46.587 -22.534 -17.446 1.00 16.89 612 GLN A N 1
ATOM 2538 C CA . GLN B 1 160 ? 47.554 -23.396 -16.759 1.00 17.00 612 GLN A CA 1
ATOM 2539 C C . GLN B 1 160 ? 47.066 -23.764 -15.370 1.00 19.37 612 GLN A C 1
ATOM 2540 O O . GLN B 1 160 ? 47.224 -24.897 -14.922 1.00 21.59 612 GLN A O 1
ATOM 2562 N N . TRP B 1 162 ? 43.897 -23.801 -14.329 1.00 19.33 614 TRP A N 1
ATOM 2563 C CA . TRP B 1 162 ? 42.751 -24.685 -14.456 1.00 20.59 614 TRP A CA 1
ATOM 2564 C C . TRP B 1 162 ? 43.227 -26.123 -14.629 1.00 23.59 614 TRP A C 1
ATOM 2565 O O . TRP B 1 162 ? 42.712 -27.040 -13.986 1.00 22.23 614 TRP A O 1
ATOM 2576 N N . LYS B 1 163 ? 44.227 -26.310 -15.484 1.00 22.25 615 LYS A N 1
ATOM 2577 C CA . LYS B 1 163 ? 44.820 -27.627 -15.683 1.00 19.51 615 LYS A CA 1
ATOM 2578 C C . LYS B 1 163 ? 45.460 -28.153 -14.402 1.00 16.89 615 LYS A C 1
ATOM 2579 O O . LYS B 1 163 ? 45.294 -29.318 -14.055 1.00 20.72 615 LYS A O 1
ATOM 2585 N N . THR B 1 164 ? 46.184 -27.287 -13.705 1.00 16.35 616 THR A N 1
ATOM 2586 C CA . THR B 1 164 ? 46.807 -27.650 -12.439 1.00 18.44 616 THR A CA 1
ATOM 2587 C C . THR B 1 164 ? 45.787 -28.185 -11.429 1.00 19.90 616 THR A C 1
ATOM 2588 O O . THR B 1 164 ? 46.009 -29.229 -10.818 1.00 20.39 616 THR A O 1
ATOM 2592 N N . ARG B 1 165 ? 44.669 -27.474 -11.272 1.00 23.49 617 ARG A N 1
ATOM 2593 C CA . ARG B 1 165 ? 43.590 -27.883 -10.371 1.00 23.29 617 ARG A CA 1
ATOM 2594 C C . ARG B 1 165 ? 43.093 -29.268 -10.701 1.00 23.17 617 ARG A C 1
ATOM 2595 O O . ARG B 1 165 ? 42.847 -30.086 -9.817 1.00 24.51 617 ARG A O 1
ATOM 2603 N N . GLU B 1 166 ? 42.901 -29.505 -11.990 1.00 20.81 618 GLU A N 1
ATOM 2604 C CA . GLU B 1 166 ? 42.357 -30.766 -12.449 1.00 22.65 618 GLU A CA 1
ATOM 2605 C C . GLU B 1 166 ? 43.348 -31.922 -12.253 1.00 22.39 618 GLU A C 1
ATOM 2606 O O . GLU B 1 166 ? 42.955 -33.032 -11.895 1.00 23.87 618 GLU A O 1
ATOM 2612 N N . LEU B 1 167 ? 44.632 -31.652 -12.466 1.00 21.57 619 LEU A N 1
ATOM 2613 C CA . LEU B 1 167 ? 45.668 -32.653 -12.232 1.00 18.73 619 LEU A CA 1
ATOM 2614 C C . LEU B 1 167 ? 45.701 -33.052 -10.771 1.00 20.14 619 LEU A C 1
ATOM 2615 O O . LEU B 1 167 ? 45.912 -34.214 -10.440 1.00 24.92 619 LEU A O 1
ATOM 2620 N N . ILE B 1 168 ? 45.486 -32.074 -9.901 1.00 21.31 620 ILE A N 1
ATOM 2621 C CA . ILE B 1 168 ? 45.477 -32.308 -8.467 1.00 23.10 620 ILE A CA 1
ATOM 2622 C C . ILE B 1 168 ? 44.290 -33.171 -8.071 1.00 26.81 620 ILE A C 1
ATOM 2623 O O . ILE B 1 168 ? 44.433 -34.131 -7.317 1.00 30.75 620 ILE A O 1
ATOM 2628 N N . VAL B 1 169 ? 43.116 -32.830 -8.590 1.00 27.37 621 VAL A N 1
ATOM 2629 C CA . VAL B 1 169 ? 41.912 -33.593 -8.293 1.00 26.77 621 VAL A CA 1
ATOM 2630 C C . VAL B 1 169 ? 41.978 -34.985 -8.917 1.00 26.73 621 VAL A C 1
ATOM 2631 O O . VAL B 1 169 ? 41.466 -35.945 -8.351 1.00 27.27 621 VAL A O 1
ATOM 2635 N N . HIS B 1 170 ? 42.633 -35.109 -10.067 1.00 27.63 622 HIS A N 1
ATOM 2636 C CA . HIS B 1 170 ? 42.810 -36.437 -10.644 1.00 26.76 622 HIS A CA 1
ATOM 2637 C C . HIS B 1 170 ? 43.679 -37.313 -9.756 1.00 26.30 622 HIS A C 1
ATOM 2638 O O . HIS B 1 170 ? 43.460 -38.514 -9.666 1.00 29.48 622 HIS A O 1
ATOM 2645 N N . ALA B 1 171 ? 44.660 -36.715 -9.093 1.00 25.78 623 ALA A N 1
ATOM 2646 C CA . ALA B 1 171 ? 45.537 -37.483 -8.214 1.00 27.79 623 ALA A CA 1
ATOM 2647 C C . ALA B 1 171 ? 44.920 -37.668 -6.830 1.00 30.70 623 ALA A C 1
ATOM 2648 O O . ALA B 1 171 ? 45.228 -38.627 -6.124 1.00 34.42 623 ALA A O 1
ATOM 2650 N N . HIS B 1 172 ? 44.047 -36.742 -6.449 1.00 33.58 624 HIS A N 1
ATOM 2651 C CA . HIS B 1 172 ? 43.397 -36.778 -5.144 1.00 30.62 624 HIS A CA 1
ATOM 2652 C C . HIS B 1 172 ? 41.938 -36.400 -5.289 1.00 29.83 624 HIS A C 1
ATOM 2653 O O . HIS B 1 172 ? 41.575 -35.244 -5.079 1.00 30.08 624 HIS A O 1
ATOM 2660 N N . PRO B 1 173 ? 41.097 -37.376 -5.658 1.00 32.77 625 PRO A N 1
ATOM 2661 C CA . PRO B 1 173 ? 39.668 -37.181 -5.935 1.00 36.97 625 PRO A CA 1
ATOM 2662 C C . PRO B 1 173 ? 38.925 -36.514 -4.782 1.00 41.24 625 PRO A C 1
ATOM 2663 O O . PRO B 1 173 ? 37.868 -35.919 -4.996 1.00 42.82 625 PRO A O 1
ATOM 2667 N N . GLN B 1 174 ? 39.487 -36.614 -3.581 1.00 41.93 626 GLN A N 1
ATOM 2668 C CA . GLN B 1 174 ? 38.911 -36.006 -2.389 1.00 39.16 626 GLN A CA 1
ATOM 2669 C C . GLN B 1 174 ? 38.978 -34.480 -2.448 1.00 37.86 626 GLN A C 1
ATOM 2670 O O . GLN B 1 174 ? 38.223 -33.785 -1.768 1.00 43.57 626 GLN A O 1
ATOM 2676 N N . ASP B 1 175 ? 39.882 -33.966 -3.274 1.00 34.39 627 ASP A N 1
ATOM 2677 C CA . ASP B 1 175 ? 40.110 -32.529 -3.367 1.00 33.44 627 ASP A CA 1
ATOM 2678 C C . ASP B 1 175 ? 39.088 -31.818 -4.247 1.00 32.19 627 ASP A C 1
ATOM 2679 O O . ASP B 1 175 ? 39.107 -30.594 -4.352 1.00 31.20 627 ASP A O 1
ATOM 2684 N N . ARG B 1 176 ? 38.200 -32.582 -4.876 1.00 34.53 628 ARG A N 1
ATOM 2685 C CA . ARG B 1 176 ? 37.153 -32.000 -5.712 1.00 34.27 628 ARG A CA 1
ATOM 2686 C C . ARG B 1 176 ? 36.274 -31.052 -4.899 1.00 38.61 628 ARG A C 1
ATOM 2687 O O . ARG B 1 176 ? 35.761 -30.067 -5.424 1.00 39.54 628 ARG A O 1
ATOM 2695 N N . ALA B 1 177 ? 36.103 -31.353 -3.616 1.00 38.85 629 ALA A N 1
ATOM 2696 C CA . ALA B 1 177 ? 35.354 -30.475 -2.728 1.00 40.31 629 ALA A CA 1
ATOM 2697 C C . ALA B 1 177 ? 36.093 -29.155 -2.546 1.00 38.95 629 ALA A C 1
ATOM 2698 O O . ALA B 1 177 ? 35.493 -28.084 -2.620 1.00 43.42 629 ALA A O 1
ATOM 2700 N N . ARG B 1 178 ? 37.400 -29.246 -2.316 1.00 38.01 630 ARG A N 1
ATOM 2701 C CA . ARG B 1 178 ? 38.259 -28.078 -2.121 1.00 37.89 630 ARG A CA 1
ATOM 2702 C C . ARG B 1 178 ? 38.337 -27.235 -3.383 1.00 31.28 630 ARG A C 1
ATOM 2703 O O . ARG B 1 178 ? 38.441 -26.011 -3.325 1.00 35.46 630 ARG A O 1
ATOM 2711 N N . PHE B 1 179 ? 38.301 -27.912 -4.524 1.00 29.70 631 PHE A N 1
ATOM 2712 C CA . PHE B 1 179 ? 38.456 -27.275 -5.822 1.00 27.55 631 PHE A CA 1
ATOM 2713 C C . PHE B 1 179 ? 37.348 -27.741 -6.761 1.00 27.45 631 PHE A C 1
ATOM 2714 O O . PHE B 1 179 ? 37.548 -28.664 -7.550 1.00 32.14 631 PHE A O 1
ATOM 2722 N N . PRO B 1 180 ? 36.168 -27.108 -6.668 1.00 28.06 632 PRO A N 1
ATOM 2723 C CA . PRO B 1 180 ? 34.993 -27.473 -7.464 1.00 29.10 632 PRO A CA 1
ATOM 2724 C C . PRO B 1 180 ? 35.228 -27.310 -8.954 1.00 26.44 632 PRO A C 1
ATOM 2725 O O . PRO B 1 180 ? 36.047 -26.497 -9.369 1.00 28.27 632 PRO A O 1
ATOM 2729 N N . GLU B 1 181 ? 34.505 -28.090 -9.747 1.00 31.55 633 GLU A N 1
ATOM 2730 C CA . GLU B 1 181 ? 34.548 -27.955 -11.193 1.00 31.47 633 GLU A CA 1
ATOM 2731 C C . GLU B 1 181 ? 34.121 -26.559 -11.628 1.00 30.34 633 GLU A C 1
ATOM 2732 O O . GLU B 1 181 ? 33.168 -25.991 -11.096 1.00 30.31 633 GLU A O 1
ATOM 2738 N N . LEU B 1 182 ? 34.833 -26.019 -12.607 1.00 30.76 634 LEU A N 1
ATOM 2739 C CA . LEU B 1 182 ? 34.504 -24.718 -13.157 1.00 31.38 634 LEU A CA 1
ATOM 2740 C C . LEU B 1 182 ? 34.078 -24.888 -14.600 1.00 31.67 634 LEU A C 1
ATOM 2741 O O . LEU B 1 182 ? 34.729 -25.593 -15.368 1.00 33.94 634 LEU A O 1
ATOM 2746 N N . ALA B 1 183 ? 32.977 -24.246 -14.963 1.00 32.97 635 ALA A N 1
ATOM 2747 C CA . ALA B 1 183 ? 32.504 -24.295 -16.331 1.00 32.57 635 ALA A CA 1
ATOM 2748 C C . ALA B 1 183 ? 33.511 -23.585 -17.214 1.00 30.22 635 ALA A C 1
ATOM 2749 O O . ALA B 1 183 ? 33.989 -22.507 -16.877 1.00 28.87 635 ALA A O 1
ATOM 2751 N N . VAL B 1 184 ? 33.856 -24.209 -18.331 1.00 30.71 636 VAL A N 1
ATOM 2752 C CA . VAL B 1 184 ? 34.679 -23.543 -19.324 1.00 29.74 636 VAL A CA 1
ATOM 2753 C C . VAL B 1 184 ? 33.925 -23.494 -20.639 1.00 28.44 636 VAL A C 1
ATOM 2754 O O . VAL B 1 184 ? 33.035 -24.309 -20.894 1.00 28.48 636 VAL A O 1
ATOM 2758 N N . HIS B 1 185 ? 34.289 -22.528 -21.470 1.00 28.03 637 HIS A N 1
ATOM 2759 C CA . HIS B 1 185 ? 33.538 -22.246 -22.674 1.00 26.73 637 HIS A CA 1
ATOM 2760 C C . HIS B 1 185 ? 34.461 -22.194 -23.884 1.00 28.14 637 HIS A C 1
ATOM 2761 O O . HIS B 1 185 ? 35.132 -21.194 -24.126 1.00 29.40 637 HIS A O 1
ATOM 2768 N N . ILE B 1 186 ? 34.493 -23.288 -24.636 1.00 31.52 638 ILE A N 1
ATOM 2769 C CA . ILE B 1 186 ? 35.330 -23.381 -25.826 1.00 37.03 638 ILE A CA 1
ATOM 2770 C C . ILE B 1 186 ? 34.476 -23.381 -27.095 1.00 43.32 638 ILE A C 1
ATOM 2771 O O . ILE B 1 186 ? 33.613 -24.242 -27.269 1.00 51.56 638 ILE A O 1
ATOM 2776 N N . PRO B 1 187 ? 34.709 -22.405 -27.984 1.00 39.72 639 PRO A N 1
ATOM 2777 C CA . PRO B 1 187 ? 33.961 -22.303 -29.239 1.00 43.97 639 PRO A CA 1
ATOM 2778 C C . PRO B 1 187 ? 34.193 -23.519 -30.131 1.00 53.36 639 PRO A C 1
ATOM 2779 O O . PRO B 1 187 ? 33.668 -23.551 -31.245 1.00 68.12 639 PRO A O 1
ATOM 2783 N N . LEU C 1 17 ? 75.518 48.079 -24.606 1.00 67.26 469 LEU C N 1
ATOM 2784 C CA . LEU C 1 17 ? 74.822 48.747 -25.702 1.00 63.88 469 LEU C CA 1
ATOM 2785 C C . LEU C 1 17 ? 74.328 47.743 -26.738 1.00 62.95 469 LEU C C 1
ATOM 2786 O O . LEU C 1 17 ? 73.448 48.046 -27.543 1.00 61.39 469 LEU C O 1
ATOM 2788 N N . TYR C 1 18 ? 74.895 46.542 -26.702 1.00 65.93 470 TYR C N 1
ATOM 2789 C CA . TYR C 1 18 ? 74.610 45.531 -27.714 1.00 65.12 470 TYR C CA 1
ATOM 2790 C C . TYR C 1 18 ? 74.050 44.244 -27.110 1.00 64.71 470 TYR C C 1
ATOM 2791 O O . TYR C 1 18 ? 74.298 43.149 -27.615 1.00 64.28 470 TYR C O 1
ATOM 2800 N N . PHE C 1 19 ? 73.287 44.389 -26.030 1.00 62.72 471 PHE C N 1
ATOM 2801 C CA . PHE C 1 19 ? 72.646 43.252 -25.380 1.00 60.63 471 PHE C CA 1
ATOM 2802 C C . PHE C 1 19 ? 71.167 43.519 -25.095 1.00 65.39 471 PHE C C 1
ATOM 2803 O O . PHE C 1 19 ? 70.826 44.291 -24.196 1.00 69.89 471 PHE C O 1
ATOM 2811 N N . GLN C 1 20 ? 70.296 42.880 -25.872 1.00 64.50 472 GLN C N 1
ATOM 2812 C CA . GLN C 1 20 ? 68.858 42.923 -25.626 1.00 65.21 472 GLN C CA 1
ATOM 2813 C C . GLN C 1 20 ? 68.361 41.529 -25.247 1.00 66.80 472 GLN C C 1
ATOM 2814 O O . GLN C 1 20 ? 68.437 40.597 -26.048 1.00 67.57 472 GLN C O 1
ATOM 2820 N N . GLY C 1 21 ? 67.863 41.387 -24.022 1.00 67.57 473 GLY C N 1
ATOM 2821 C CA . GLY C 1 21 ? 67.427 40.096 -23.513 1.00 66.22 473 GLY C CA 1
ATOM 2822 C C . GLY C 1 21 ? 66.209 39.528 -24.215 1.00 64.10 473 GLY C C 1
ATOM 2823 O O . GLY C 1 21 ? 65.147 40.150 -24.241 1.00 63.94 473 GLY C O 1
ATOM 2824 N N . ALA C 1 25 ? 57.065 36.828 -21.252 1.00 71.15 477 ALA C N 1
ATOM 2825 C CA . ALA C 1 25 ? 55.940 36.215 -21.954 1.00 77.81 477 ALA C CA 1
ATOM 2826 C C . ALA C 1 25 ? 54.861 35.757 -20.977 1.00 85.14 477 ALA C C 1
ATOM 2827 O O . ALA C 1 25 ? 54.678 34.557 -20.763 1.00 89.01 477 ALA C O 1
ATOM 2829 N N . SER C 1 26 ? 54.141 36.714 -20.398 1.00 87.08 478 SER C N 1
ATOM 2830 C CA . SER C 1 26 ? 53.152 36.407 -19.366 1.00 87.84 478 SER C CA 1
ATOM 2831 C C . SER C 1 26 ? 51.891 37.268 -19.457 1.00 80.66 478 SER C C 1
ATOM 2832 O O . SER C 1 26 ? 51.851 38.258 -20.187 1.00 78.51 478 SER C O 1
ATOM 2835 N N . GLU C 1 27 ? 50.862 36.877 -18.709 1.00 77.13 479 GLU C N 1
ATOM 2836 C CA . GLU C 1 27 ? 49.655 37.685 -18.566 1.00 74.37 479 GLU C CA 1
ATOM 2837 C C . GLU C 1 27 ? 50.002 38.962 -17.810 1.00 71.92 479 GLU C C 1
ATOM 2838 O O . GLU C 1 27 ? 51.090 39.078 -17.244 1.00 71.47 479 GLU C O 1
ATOM 2844 N N . LEU C 1 28 ? 49.080 39.919 -17.790 1.00 67.32 480 LEU C N 1
ATOM 2845 C CA . LEU C 1 28 ? 49.339 41.190 -17.122 1.00 56.20 480 LEU C CA 1
ATOM 2846 C C . LEU C 1 28 ? 48.501 41.395 -15.866 1.00 49.44 480 LEU C C 1
ATOM 2847 O O . LEU C 1 28 ? 48.963 42.003 -14.901 1.00 52.35 480 LEU C O 1
ATOM 2852 N N . LEU C 1 29 ? 47.272 40.894 -15.877 1.00 45.65 481 LEU C N 1
ATOM 2853 C CA . LEU C 1 29 ? 46.417 40.997 -14.701 1.00 43.83 481 LEU C CA 1
ATOM 2854 C C . LEU C 1 29 ? 46.081 39.637 -14.106 1.00 41.92 481 LEU C C 1
ATOM 2855 O O . LEU C 1 29 ? 45.831 38.673 -14.828 1.00 44.20 481 LEU C O 1
ATOM 2860 N N . LEU C 1 30 ? 46.086 39.572 -12.780 1.00 39.45 482 LEU C N 1
ATOM 2861 C CA . LEU C 1 30 ? 45.631 38.390 -12.072 1.00 39.94 482 LEU C CA 1
ATOM 2862 C C . LEU C 1 30 ? 44.113 38.427 -12.013 1.00 39.87 482 LEU C C 1
ATOM 2863 O O . LEU C 1 30 ? 43.521 38.901 -11.042 1.00 40.59 482 LEU C O 1
ATOM 2868 N N . THR C 1 31 ? 43.490 37.942 -13.077 1.00 33.92 483 THR C N 1
ATOM 2869 C CA . THR C 1 31 ? 42.041 37.882 -13.150 1.00 35.95 483 THR C CA 1
ATOM 2870 C C . THR C 1 31 ? 41.544 36.737 -12.278 1.00 37.13 483 THR C C 1
ATOM 2871 O O . THR C 1 31 ? 42.308 35.838 -11.926 1.00 36.98 483 THR C O 1
ATOM 2875 N N . ALA C 1 32 ? 40.264 36.773 -11.924 1.00 39.31 484 ALA C N 1
ATOM 2876 C CA . ALA C 1 32 ? 39.686 35.748 -11.063 1.00 42.40 484 ALA C CA 1
ATOM 2877 C C . ALA C 1 32 ? 39.738 34.379 -11.730 1.00 42.34 484 ALA C C 1
ATOM 2878 O O . ALA C 1 32 ? 39.793 33.350 -11.053 1.00 44.41 484 ALA C O 1
ATOM 2880 N N . ALA C 1 33 ? 39.720 34.382 -13.061 1.00 40.47 485 ALA C N 1
ATOM 2881 C CA . ALA C 1 33 ? 39.854 33.162 -13.849 1.00 41.51 485 ALA C CA 1
ATOM 2882 C C . ALA C 1 33 ? 41.220 32.526 -13.630 1.00 38.04 485 ALA C C 1
ATOM 2883 O O . ALA C 1 33 ? 41.326 31.327 -13.374 1.00 36.90 485 ALA C O 1
ATOM 2885 N N . LEU C 1 34 ? 42.261 33.342 -13.748 1.00 36.20 486 LEU C N 1
ATOM 2886 C CA . LEU C 1 34 ? 43.626 32.876 -13.553 1.00 36.48 486 LEU C CA 1
ATOM 2887 C C . LEU C 1 34 ? 43.825 32.402 -12.128 1.00 38.68 486 LEU C C 1
ATOM 2888 O O . LEU C 1 34 ? 44.424 31.357 -11.896 1.00 42.06 486 LEU C O 1
ATOM 2893 N N . GLU C 1 35 ? 43.315 33.171 -11.173 1.00 40.29 487 GLU C N 1
ATOM 2894 C CA . GLU C 1 35 ? 43.459 32.801 -9.776 1.00 40.16 487 GLU C CA 1
ATOM 2895 C C . GLU C 1 35 ? 42.726 31.493 -9.502 1.00 37.65 487 GLU C C 1
ATOM 2896 O O . GLU C 1 35 ? 43.140 30.706 -8.658 1.00 39.32 487 GLU C O 1
ATOM 2902 N N . ARG C 1 36 ? 41.645 31.255 -10.235 1.00 37.21 488 ARG C N 1
ATOM 2903 C CA . ARG C 1 36 ? 40.896 30.015 -10.094 1.00 38.00 488 ARG C CA 1
ATOM 2904 C C . ARG C 1 36 ? 41.695 28.822 -10.606 1.00 33.61 488 ARG C C 1
ATOM 2905 O O . ARG C 1 36 ? 41.669 27.745 -10.017 1.00 36.30 488 ARG C O 1
ATOM 2913 N N . ILE C 1 37 ? 42.398 29.021 -11.713 1.00 32.86 489 ILE C N 1
ATOM 2914 C CA . ILE C 1 37 ? 43.236 27.976 -12.285 1.00 33.55 489 ILE C CA 1
ATOM 2915 C C . ILE C 1 37 ? 44.356 27.621 -11.315 1.00 33.19 489 ILE C C 1
ATOM 2916 O O . ILE C 1 37 ? 44.647 26.447 -11.085 1.00 33.50 489 ILE C O 1
ATOM 2921 N N . GLU C 1 38 ? 44.971 28.650 -10.741 1.00 34.38 490 GLU C N 1
ATOM 2922 C CA . GLU C 1 38 ? 46.011 28.468 -9.740 1.00 34.38 490 GLU C CA 1
ATOM 2923 C C . GLU C 1 38 ? 45.468 27.764 -8.506 1.00 34.40 490 GLU C C 1
ATOM 2924 O O . GLU C 1 38 ? 46.072 26.816 -8.013 1.00 33.40 490 GLU C O 1
ATOM 2930 N N . ASP C 1 39 ? 44.326 28.238 -8.015 1.00 35.51 491 ASP C N 1
ATOM 2931 C CA . ASP C 1 39 ? 43.681 27.652 -6.843 1.00 34.43 491 ASP C CA 1
ATOM 2932 C C . ASP C 1 39 ? 43.400 26.164 -7.037 1.00 33.61 491 ASP C C 1
ATOM 2933 O O . ASP C 1 39 ? 43.729 25.346 -6.179 1.00 34.25 491 ASP C O 1
ATOM 2938 N N . THR C 1 40 ? 42.795 25.822 -8.171 1.00 32.00 492 THR C N 1
ATOM 2939 C CA . THR C 1 40 ? 42.435 24.441 -8.469 1.00 36.28 492 THR C CA 1
ATOM 2940 C C . THR C 1 40 ? 43.659 23.551 -8.627 1.00 34.17 492 THR C C 1
ATOM 2941 O O . THR C 1 40 ? 43.730 22.473 -8.035 1.00 33.02 492 THR C O 1
ATOM 2945 N N . ALA C 1 41 ? 44.614 24.009 -9.432 1.00 31.03 493 ALA C N 1
ATOM 2946 C CA . ALA C 1 41 ? 45.850 23.277 -9.667 1.00 33.37 493 ALA C CA 1
ATOM 2947 C C . ALA C 1 41 ? 46.562 23.013 -8.349 1.00 34.87 493 ALA C C 1
ATOM 2948 O O . ALA C 1 41 ? 47.093 21.921 -8.114 1.00 34.76 493 ALA C O 1
ATOM 2950 N N . GLN C 1 42 ? 46.565 24.027 -7.493 1.00 33.81 494 GLN C N 1
ATOM 2951 C CA . GLN C 1 42 ? 47.161 23.919 -6.174 1.00 33.67 494 GLN C CA 1
ATOM 2952 C C . GLN C 1 42 ? 46.407 22.892 -5.332 1.00 33.12 494 GLN C C 1
ATOM 2953 O O . GLN C 1 42 ? 47.008 22.141 -4.567 1.00 34.59 494 GLN C O 1
ATOM 2959 N N . ALA C 1 43 ? 45.091 22.851 -5.485 1.00 32.37 495 ALA C N 1
ATOM 2960 C CA . ALA C 1 43 ? 44.281 21.866 -4.786 1.00 33.78 495 ALA C CA 1
ATOM 2961 C C . ALA C 1 43 ? 44.586 20.456 -5.283 1.00 33.96 495 ALA C C 1
ATOM 2962 O O . ALA C 1 43 ? 44.603 19.502 -4.508 1.00 33.54 495 ALA C O 1
ATOM 2972 N N . LEU C 1 45 ? 47.426 19.372 -6.650 1.00 28.59 497 LEU C N 1
ATOM 2973 C CA . LEU C 1 45 ? 48.753 18.980 -6.197 1.00 30.03 497 LEU C CA 1
ATOM 2974 C C . LEU C 1 45 ? 48.694 18.450 -4.779 1.00 32.10 497 LEU C C 1
ATOM 2975 O O . LEU C 1 45 ? 49.310 17.434 -4.453 1.00 32.44 497 LEU C O 1
ATOM 2980 N N . SER C 1 46 ? 47.947 19.154 -3.939 1.00 31.08 498 SER C N 1
ATOM 2981 C CA . SER C 1 46 ? 47.766 18.761 -2.551 1.00 34.59 498 SER C CA 1
ATOM 2982 C C . SER C 1 46 ? 47.084 17.402 -2.463 1.00 33.59 498 SER C C 1
ATOM 2983 O O . SER C 1 46 ? 47.425 16.584 -1.615 1.00 33.64 498 SER C O 1
ATOM 2986 N N . THR C 1 47 ? 46.122 17.169 -3.350 1.00 31.79 499 THR C N 1
ATOM 2987 C CA . THR C 1 47 ? 45.419 15.894 -3.410 1.00 32.45 499 THR C CA 1
ATOM 2988 C C . THR C 1 47 ? 46.394 14.762 -3.704 1.00 33.10 499 THR C C 1
ATOM 2989 O O . THR C 1 47 ? 46.364 13.715 -3.062 1.00 34.75 499 THR C O 1
ATOM 2993 N N . VAL C 1 48 ? 47.263 14.984 -4.679 1.00 29.77 500 VAL C N 1
ATOM 2994 C CA . VAL C 1 48 ? 48.249 13.986 -5.061 1.00 33.06 500 VAL C CA 1
ATOM 2995 C C . VAL C 1 48 ? 49.303 13.794 -3.973 1.00 35.80 500 VAL C C 1
ATOM 2996 O O . VAL C 1 48 ? 49.576 12.674 -3.550 1.00 40.22 500 VAL C O 1
ATOM 3000 N N . ILE C 1 49 ? 49.880 14.896 -3.511 1.00 35.28 501 ILE C N 1
ATOM 3001 C CA . ILE C 1 49 ? 51.053 14.835 -2.644 1.00 35.27 501 ILE C CA 1
ATOM 3002 C C . ILE C 1 49 ? 50.741 14.620 -1.155 1.00 40.56 501 ILE C C 1
ATOM 3003 O O . ILE C 1 49 ? 51.238 13.669 -0.553 1.00 46.66 501 ILE C O 1
ATOM 3008 N N . ASP C 1 50 ? 49.917 15.482 -0.565 1.00 42.91 502 ASP C N 1
ATOM 3009 C CA . ASP C 1 50 ? 49.583 15.368 0.859 1.00 47.88 502 ASP C CA 1
ATOM 3010 C C . ASP C 1 50 ? 48.579 14.243 1.139 1.00 46.27 502 ASP C C 1
ATOM 3011 O O . ASP C 1 50 ? 48.730 13.479 2.099 1.00 48.44 502 ASP C O 1
ATOM 3016 N N . GLU C 1 51 ? 47.563 14.144 0.289 1.00 41.90 503 GLU C N 1
ATOM 3017 C CA . GLU C 1 51 ? 46.492 13.176 0.471 1.00 38.29 503 GLU C CA 1
ATOM 3018 C C . GLU C 1 51 ? 46.850 11.799 -0.080 1.00 36.62 503 GLU C C 1
ATOM 3019 O O . GLU C 1 51 ? 46.344 10.789 0.400 1.00 40.13 503 GLU C O 1
ATOM 3025 N N . GLU C 1 52 ? 47.720 11.774 -1.086 1.00 36.23 504 GLU C N 1
ATOM 3026 C CA . GLU C 1 52 ? 47.998 10.571 -1.867 1.00 33.51 504 GLU C CA 1
ATOM 3027 C C . GLU C 1 52 ? 46.731 10.029 -2.532 1.00 33.74 504 GLU C C 1
ATOM 3028 O O . GLU C 1 52 ? 46.453 8.829 -2.493 1.00 33.65 504 GLU C O 1
ATOM 3034 N N . ARG C 1 53 ? 45.971 10.930 -3.148 1.00 31.23 505 ARG C N 1
ATOM 3035 C CA . ARG C 1 53 ? 44.750 10.564 -3.852 1.00 29.16 505 ARG C CA 1
ATOM 3036 C C . ARG C 1 53 ? 44.754 11.103 -5.290 1.00 31.88 505 ARG C C 1
ATOM 3037 O O . ARG C 1 53 ? 45.590 11.936 -5.640 1.00 38.53 505 ARG C O 1
ATOM 3045 N N . ASN C 1 54 ? 43.813 10.634 -6.109 1.00 29.87 506 ASN C N 1
ATOM 3046 C CA . ASN C 1 54 ? 43.831 10.854 -7.561 1.00 29.82 506 ASN C CA 1
ATOM 3047 C C . ASN C 1 54 ? 42.692 11.764 -8.043 1.00 31.93 506 ASN C C 1
ATOM 3048 O O . ASN C 1 54 ? 41.561 11.308 -8.216 1.00 35.78 506 ASN C O 1
ATOM 3053 N N . PRO C 1 55 ? 42.997 13.048 -8.299 1.00 31.35 507 PRO C N 1
ATOM 3054 C CA . PRO C 1 55 ? 41.979 14.041 -8.682 1.00 29.98 507 PRO C CA 1
ATOM 3055 C C . PRO C 1 55 ? 41.417 13.865 -10.096 1.00 28.48 507 PRO C C 1
ATOM 305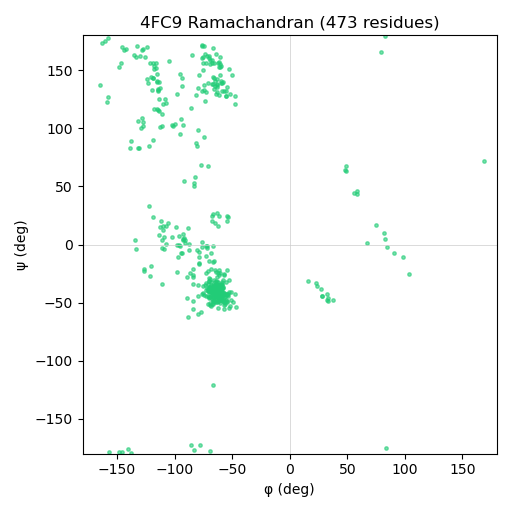6 O O . PRO C 1 55 ? 40.537 14.621 -10.505 1.00 30.48 507 PRO C O 1
ATOM 3060 N N . PHE C 1 56 ? 41.918 12.878 -10.829 1.00 28.99 508 PHE C N 1
ATOM 3061 C CA . PHE C 1 56 ? 41.442 12.617 -12.180 1.00 32.12 508 PHE C CA 1
ATOM 3062 C C . PHE C 1 56 ? 40.363 11.546 -12.205 1.00 32.92 508 PHE C C 1
ATOM 3063 O O . PHE C 1 56 ? 39.832 11.215 -13.263 1.00 34.14 508 PHE C O 1
ATOM 3071 N N . LEU C 1 57 ? 40.039 11.012 -11.031 1.00 31.29 509 LEU C N 1
ATOM 3072 C CA . LEU C 1 57 ? 38.952 10.046 -10.908 1.00 31.11 509 LEU C CA 1
ATOM 3073 C C . LEU C 1 57 ? 37.923 10.506 -9.890 1.00 32.82 509 LEU C C 1
ATOM 3074 O O . LEU C 1 57 ? 38.272 11.085 -8.860 1.00 33.97 509 LEU C O 1
ATOM 3079 N N . GLU C 1 58 ? 36.656 10.240 -10.190 1.00 33.42 510 GLU C N 1
ATOM 3080 C CA . GLU C 1 58 ? 35.550 10.632 -9.328 1.00 33.43 510 GLU C CA 1
ATOM 3081 C C . GLU C 1 58 ? 35.737 10.088 -7.913 1.00 33.81 510 GLU C C 1
ATOM 3082 O O . GLU C 1 58 ? 35.983 8.899 -7.721 1.00 33.09 510 GLU C O 1
ATOM 3088 N N . GLY C 1 59 ? 35.642 10.980 -6.932 1.00 35.10 511 GLY C N 1
ATOM 3089 C CA . GLY C 1 59 ? 35.854 10.628 -5.542 1.00 29.31 511 GLY C CA 1
ATOM 3090 C C . GLY C 1 59 ? 37.293 10.795 -5.105 1.00 29.62 511 GLY C C 1
ATOM 3091 O O . GLY C 1 59 ? 37.598 10.676 -3.921 1.00 33.79 511 GLY C O 1
ATOM 3092 N N . ALA C 1 60 ? 38.168 11.085 -6.066 1.00 28.57 512 ALA C N 1
ATOM 3093 C CA . ALA C 1 60 ? 39.607 11.187 -5.822 1.00 27.24 512 ALA C CA 1
ATOM 3094 C C . ALA C 1 60 ? 40.146 9.994 -5.040 1.00 26.76 512 ALA C C 1
ATOM 3095 O O . ALA C 1 60 ? 40.626 10.149 -3.921 1.00 27.37 512 ALA C O 1
ATOM 3097 N N . PRO C 1 61 ? 40.066 8.793 -5.630 1.00 28.61 513 PRO C N 1
ATOM 3098 C CA . PRO C 1 61 ? 40.533 7.606 -4.918 1.00 28.47 513 PRO C CA 1
ATOM 3099 C C . PRO C 1 61 ? 42.041 7.633 -4.722 1.00 31.15 513 PRO C C 1
ATOM 3100 O O . PRO C 1 61 ? 42.758 8.301 -5.469 1.00 30.77 513 PRO C O 1
ATOM 3104 N N . SER C 1 62 ? 42.510 6.910 -3.714 1.00 28.70 514 SER C N 1
ATOM 3105 C CA . SER C 1 62 ? 43.933 6.752 -3.484 1.00 28.85 514 SER C CA 1
ATOM 3106 C C . SER C 1 62 ? 44.601 6.105 -4.693 1.00 33.08 514 SER C C 1
ATOM 3107 O O . SER C 1 62 ? 43.956 5.379 -5.455 1.00 33.24 514 SER C O 1
ATOM 3110 N N . TYR C 1 63 ? 45.890 6.379 -4.874 1.00 35.08 515 TYR C N 1
ATOM 3111 C CA . TYR C 1 63 ? 46.679 5.695 -5.893 1.00 31.77 515 TYR C CA 1
ATOM 3112 C C . TYR C 1 63 ? 47.674 4.733 -5.252 1.00 32.63 515 TYR C C 1
ATOM 3113 O O . TYR C 1 63 ? 48.519 4.155 -5.931 1.00 35.54 515 TYR C O 1
ATOM 3122 N N . LEU C 1 64 ? 47.572 4.565 -3.939 1.00 32.61 516 LEU C N 1
ATOM 3123 C CA . LEU C 1 64 ? 48.435 3.631 -3.231 1.00 36.03 516 LEU C CA 1
ATOM 3124 C C . LEU C 1 64 ? 47.982 2.198 -3.507 1.00 36.03 516 LEU C C 1
ATOM 3125 O O . LEU C 1 64 ? 46.788 1.916 -3.514 1.00 33.03 516 LEU C O 1
ATOM 3130 N N . PRO C 1 65 ? 48.940 1.292 -3.743 1.00 37.37 517 PRO C N 1
ATOM 3131 C CA . PRO C 1 65 ? 48.660 -0.107 -4.077 1.00 35.82 517 PRO C CA 1
ATOM 3132 C C . PRO C 1 65 ? 47.630 -0.752 -3.153 1.00 37.63 517 PRO C C 1
ATOM 3133 O O . PRO C 1 65 ? 46.740 -1.468 -3.616 1.00 41.48 517 PRO C O 1
ATOM 3137 N N . GLY C 1 66 ? 47.744 -0.483 -1.859 1.00 37.13 518 GLY C N 1
ATOM 3138 C CA . GLY C 1 66 ? 46.869 -1.102 -0.882 1.00 36.83 518 GLY C CA 1
ATOM 3139 C C . GLY C 1 66 ? 45.481 -0.492 -0.772 1.00 38.96 518 GLY C C 1
ATOM 3140 O O . GLY C 1 66 ? 44.606 -1.066 -0.128 1.00 43.41 518 GLY C O 1
ATOM 3141 N N . LYS C 1 67 ? 45.268 0.662 -1.398 1.00 36.70 519 LYS C N 1
ATOM 3142 C CA . LYS C 1 67 ? 44.002 1.378 -1.248 1.00 32.50 519 LYS C CA 1
ATOM 3143 C C . LYS C 1 67 ? 43.350 1.706 -2.582 1.00 29.87 519 LYS C C 1
ATOM 3144 O O . LYS C 1 67 ? 42.146 1.947 -2.651 1.00 31.27 519 LYS C O 1
ATOM 3150 N N . ARG C 1 68 ? 44.153 1.722 -3.638 1.00 30.67 520 ARG C N 1
ATOM 3151 C CA . ARG C 1 68 ? 43.692 2.157 -4.951 1.00 31.48 520 ARG C CA 1
ATOM 3152 C C . ARG C 1 68 ? 42.549 1.304 -5.484 1.00 33.90 520 ARG C C 1
ATOM 3153 O O . ARG C 1 68 ? 42.329 0.187 -5.005 1.00 30.64 520 ARG C O 1
ATOM 3161 N N . PRO C 1 69 ? 41.805 1.835 -6.471 1.00 36.62 521 PRO C N 1
ATOM 3162 C CA . PRO C 1 69 ? 40.830 1.012 -7.193 1.00 34.41 521 PRO C CA 1
ATOM 3163 C C . PRO C 1 69 ? 41.563 -0.189 -7.754 1.00 31.74 521 PRO C C 1
ATOM 3164 O O . PRO C 1 69 ? 42.621 -0.009 -8.357 1.00 31.60 521 PRO C O 1
ATOM 3168 N N . THR C 1 70 ? 41.014 -1.382 -7.551 1.00 32.44 522 THR C N 1
ATOM 3169 C CA . THR C 1 70 ? 41.745 -2.624 -7.788 1.00 32.31 522 THR C CA 1
ATOM 3170 C C . THR C 1 70 ? 42.430 -2.727 -9.160 1.00 37.33 522 THR C C 1
ATOM 3171 O O . THR C 1 70 ? 43.571 -3.193 -9.259 1.00 39.32 522 THR C O 1
ATOM 3175 N N . ASP C 1 71 ? 41.753 -2.267 -10.208 1.00 34.27 523 ASP C N 1
ATOM 3176 C CA . ASP C 1 71 ? 42.284 -2.396 -11.566 1.00 37.63 523 ASP C CA 1
ATOM 3177 C C . ASP C 1 71 ? 43.159 -1.230 -12.014 1.00 39.89 523 ASP C C 1
ATOM 3178 O O . ASP C 1 71 ? 44.040 -1.390 -12.859 1.00 41.95 523 ASP C O 1
ATOM 3183 N N . VAL C 1 72 ? 42.892 -0.055 -11.459 1.00 40.67 524 VAL C N 1
ATOM 3184 C CA . VAL C 1 72 ? 43.556 1.165 -11.887 1.00 38.38 524 VAL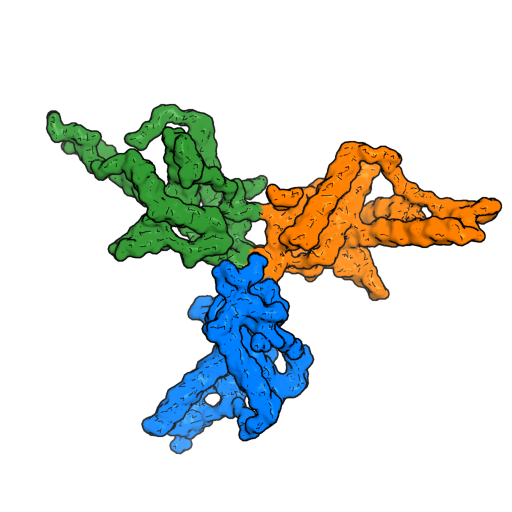 C CA 1
ATOM 3185 C C . VAL C 1 72 ? 44.994 1.228 -11.382 1.00 40.09 524 VAL C C 1
ATOM 3186 O O . VAL C 1 72 ? 45.264 1.696 -10.271 1.00 37.58 524 VAL C O 1
ATOM 3190 N N . THR C 1 73 ? 45.912 0.749 -12.216 1.00 39.00 525 THR C N 1
ATOM 3191 C CA . THR C 1 73 ? 47.322 0.681 -11.860 1.00 38.36 525 THR C CA 1
ATOM 3192 C C . THR C 1 73 ? 48.190 1.495 -12.818 1.00 37.54 525 THR C C 1
ATOM 3193 O O . THR C 1 73 ? 49.332 1.825 -12.502 1.00 38.17 525 THR C O 1
ATOM 3197 N N . THR C 1 74 ? 47.646 1.810 -13.990 1.00 38.28 526 THR C N 1
ATOM 3198 C CA . THR C 1 74 ? 48.374 2.590 -14.986 1.00 38.56 526 THR C CA 1
ATOM 3199 C C . THR C 1 74 ? 47.567 3.785 -15.488 1.00 41.54 526 THR C C 1
ATOM 3200 O O . THR C 1 74 ? 46.363 3.880 -15.245 1.00 39.76 526 THR C O 1
ATOM 3204 N N . PHE C 1 75 ? 48.247 4.685 -16.200 1.00 41.86 527 PHE C N 1
ATOM 3205 C CA . PHE C 1 75 ? 47.613 5.823 -16.866 1.00 37.97 527 PHE C CA 1
ATOM 3206 C C . PHE C 1 75 ? 46.532 5.366 -17.836 1.00 39.10 527 PHE C C 1
ATOM 3207 O O . PHE C 1 75 ? 45.605 6.115 -18.147 1.00 38.31 527 PHE C O 1
ATOM 3215 N N . GLY C 1 76 ? 46.672 4.136 -18.318 1.00 43.15 528 GLY C N 1
ATOM 3216 C CA . GLY C 1 76 ? 45.720 3.551 -19.240 1.00 49.24 528 GLY C CA 1
ATOM 3217 C C . GLY C 1 76 ? 44.357 3.323 -18.620 1.00 51.50 528 GLY C C 1
ATOM 3218 O O . GLY C 1 76 ? 43.344 3.384 -19.314 1.00 54.72 528 GLY C O 1
ATOM 3219 N N . GLN C 1 77 ? 44.320 3.060 -17.316 1.00 49.03 529 GLN C N 1
ATOM 3220 C CA . GLN C 1 77 ? 43.045 2.858 -16.634 1.00 44.08 529 GLN C CA 1
ATOM 3221 C C . GLN C 1 77 ? 42.433 4.157 -16.103 1.00 47.61 529 GLN C C 1
ATOM 3222 O O . GLN C 1 77 ? 41.514 4.116 -15.286 1.00 47.78 529 GLN C O 1
ATOM 3228 N N . VAL C 1 78 ? 42.945 5.303 -16.554 1.00 45.82 530 VAL C N 1
ATOM 3229 C CA . VAL C 1 78 ? 42.364 6.602 -16.197 1.00 38.42 530 VAL C CA 1
ATOM 3230 C C . VAL C 1 78 ? 42.099 7.440 -17.446 1.00 39.24 530 VAL C C 1
ATOM 3231 O O . VAL C 1 78 ? 43.035 7.923 -18.080 1.00 42.27 530 VAL C O 1
ATOM 3235 N N . PRO C 1 79 ? 40.818 7.621 -17.795 1.00 35.50 531 PRO C N 1
ATOM 3236 C CA . PRO C 1 79 ? 40.368 8.296 -19.020 1.00 37.80 531 PRO C CA 1
ATOM 3237 C C . PRO C 1 79 ? 40.925 9.705 -19.227 1.00 37.94 531 PRO C C 1
ATOM 3238 O O . PRO C 1 79 ? 41.405 10.000 -20.321 1.00 39.10 531 PRO C O 1
ATOM 3242 N N . ALA C 1 80 ? 40.854 10.556 -18.208 1.00 39.02 532 ALA C N 1
ATOM 3243 C CA . ALA C 1 80 ? 41.341 11.930 -18.318 1.00 36.58 532 ALA C CA 1
ATOM 3244 C C . ALA C 1 80 ? 42.817 11.973 -18.698 1.00 33.49 532 ALA C C 1
ATOM 3245 O O . ALA C 1 80 ? 43.255 12.841 -19.451 1.00 33.29 532 ALA C O 1
ATOM 3247 N N . LEU C 1 81 ? 43.579 11.022 -18.176 1.00 32.01 533 LEU C N 1
ATOM 3248 C CA . LEU C 1 81 ? 45.003 10.957 -18.448 1.00 32.38 533 LEU C CA 1
ATOM 3249 C C . LEU C 1 81 ? 45.270 10.461 -19.859 1.00 36.15 533 LEU C C 1
ATOM 3250 O O . LEU C 1 81 ? 46.224 10.894 -20.500 1.00 34.61 533 LEU C O 1
ATOM 3255 N N . ARG C 1 82 ? 44.431 9.548 -20.336 1.00 39.52 534 ARG C N 1
ATOM 3256 C CA . ARG C 1 82 ? 44.539 9.071 -21.709 1.00 38.82 534 ARG C CA 1
ATOM 3257 C C . ARG C 1 82 ? 44.346 10.227 -22.674 1.00 39.56 534 ARG C C 1
ATOM 3258 O O . ARG C 1 82 ? 45.079 10.360 -23.649 1.00 40.44 534 ARG C O 1
ATOM 3266 N N . ASP C 1 83 ? 43.358 11.067 -22.392 1.00 41.19 535 ASP C N 1
ATOM 3267 C CA . ASP C 1 83 ? 43.046 12.196 -23.260 1.00 43.57 535 ASP C CA 1
ATOM 3268 C C . ASP C 1 83 ? 44.155 13.242 -23.245 1.00 42.13 535 ASP C C 1
ATOM 3269 O O . ASP C 1 83 ? 44.483 13.823 -24.279 1.00 41.55 535 ASP C O 1
ATOM 3282 N N . LEU C 1 85 ? 47.322 12.646 -22.512 1.00 36.50 537 LEU C N 1
ATOM 3283 C CA . LEU C 1 85 ? 48.468 12.054 -23.182 1.00 35.66 537 LEU C CA 1
ATOM 3284 C C . LEU C 1 85 ? 48.377 12.336 -24.672 1.00 38.71 537 LEU C C 1
ATOM 3285 O O . LEU C 1 85 ? 49.365 12.695 -25.306 1.00 38.98 537 LEU C O 1
ATOM 3290 N N . ALA C 1 86 ? 47.176 12.186 -25.218 1.00 42.52 538 ALA C N 1
ATOM 3291 C CA . ALA C 1 86 ? 46.941 12.403 -26.641 1.00 47.48 538 ALA C CA 1
ATOM 3292 C C . ALA C 1 86 ? 47.142 13.862 -27.034 1.00 49.59 538 ALA C C 1
ATOM 3293 O O . ALA C 1 86 ? 47.622 14.160 -28.128 1.00 54.39 538 ALA C O 1
ATOM 3295 N N . GLU C 1 87 ? 46.768 14.771 -26.141 1.00 47.83 539 GLU C N 1
ATOM 3296 C CA . GLU C 1 87 ? 46.950 16.195 -26.391 1.00 46.29 539 GLU C CA 1
ATOM 3297 C C . GLU C 1 87 ? 48.426 16.553 -26.364 1.00 43.74 539 GLU C C 1
ATOM 3298 O O . GLU C 1 87 ? 48.860 17.478 -27.047 1.00 48.04 539 GLU C O 1
ATOM 3304 N N . SER C 1 88 ? 49.198 15.805 -25.582 1.00 40.68 540 SER C N 1
ATOM 3305 C CA . SER C 1 88 ? 50.621 16.089 -25.414 1.00 42.96 540 SER C CA 1
ATOM 3306 C C . SER C 1 88 ? 51.458 15.651 -26.618 1.00 44.16 540 SER C C 1
ATOM 3307 O O . SER C 1 88 ? 52.668 15.865 -26.652 1.00 46.20 540 SER C O 1
ATOM 3310 N N . ARG C 1 89 ? 50.800 15.045 -27.603 1.00 44.41 541 ARG C N 1
ATOM 3311 C CA . ARG C 1 89 ? 51.438 14.645 -28.850 1.00 43.46 541 ARG C CA 1
ATOM 3312 C C . ARG C 1 89 ? 50.904 15.506 -29.986 1.00 46.59 541 ARG C C 1
ATOM 3313 O O . ARG C 1 89 ? 51.330 15.384 -31.135 1.00 45.86 541 ARG C O 1
ATOM 3321 N N . ASP C 1 90 ? 49.958 16.374 -29.649 1.00 53.33 542 ASP C N 1
ATOM 3322 C CA . ASP C 1 90 ? 49.295 17.216 -30.635 1.00 60.06 542 ASP C CA 1
ATOM 3323 C C . ASP C 1 90 ? 50.156 18.415 -31.001 1.00 56.56 542 ASP C C 1
ATOM 3324 O O . ASP C 1 90 ? 50.716 19.094 -30.136 1.00 49.64 542 ASP C O 1
ATOM 3329 N N . LEU C 1 91 ? 50.239 18.668 -32.300 1.00 58.29 543 LEU C N 1
ATOM 3330 C CA . LEU C 1 91 ? 51.042 19.751 -32.828 1.00 55.62 543 LEU C CA 1
ATOM 3331 C C . LEU C 1 91 ? 50.581 21.092 -32.288 1.00 51.74 543 LEU C C 1
ATOM 3332 O O . LEU C 1 91 ? 51.395 21.909 -31.862 1.00 49.74 543 LEU C O 1
ATOM 3337 N N . GLU C 1 92 ? 49.272 21.312 -32.316 1.00 55.42 544 GLU C N 1
ATOM 3338 C CA . GLU C 1 92 ? 48.705 22.574 -31.859 1.00 58.82 544 GLU C CA 1
ATOM 3339 C C . GLU C 1 92 ? 49.058 22.832 -30.400 1.00 54.42 544 GLU C C 1
ATOM 3340 O O . GLU C 1 92 ? 49.430 23.945 -30.035 1.00 56.39 544 GLU C O 1
ATOM 3346 N N . PHE C 1 93 ? 48.955 21.796 -29.572 1.00 50.77 545 PHE C N 1
ATOM 3347 C CA . PHE C 1 93 ? 49.258 21.928 -28.151 1.00 46.17 545 PHE C CA 1
ATOM 3348 C C . PHE C 1 93 ? 50.713 22.291 -27.929 1.00 44.50 545 PHE C C 1
ATOM 3349 O O . PHE C 1 93 ? 51.025 23.215 -27.180 1.00 43.90 545 PHE C O 1
ATOM 3357 N N . LEU C 1 94 ? 51.598 21.541 -28.576 1.00 44.96 546 LEU C N 1
ATOM 3358 C CA . LEU C 1 94 ? 53.031 21.764 -28.446 1.00 47.55 546 LEU C CA 1
ATOM 3359 C C . LEU C 1 94 ? 53.411 23.153 -28.933 1.00 47.98 546 LEU C C 1
ATOM 3360 O O . LEU C 1 94 ? 54.298 23.796 -28.372 1.00 47.04 546 LEU C O 1
ATOM 3365 N N . GLN C 1 95 ? 52.728 23.614 -29.975 1.00 50.22 547 GLN C N 1
ATOM 3366 C CA . GLN C 1 95 ? 52.923 24.970 -30.464 1.00 53.27 547 GLN C CA 1
ATOM 3367 C C . GLN C 1 95 ? 52.509 25.991 -29.414 1.00 53.07 547 GLN C C 1
ATOM 3368 O O . GLN C 1 95 ? 53.222 26.963 -29.174 1.00 57.79 547 GLN C O 1
ATOM 3374 N N . ARG C 1 96 ? 51.359 25.765 -28.790 1.00 50.87 548 ARG C N 1
ATOM 3375 C CA . ARG C 1 96 ? 50.843 26.688 -27.785 1.00 52.14 548 ARG C CA 1
ATOM 3376 C C . ARG C 1 96 ? 51.771 26.792 -26.588 1.00 48.69 548 ARG C C 1
ATOM 3377 O O . ARG C 1 96 ? 51.985 27.880 -26.045 1.00 48.90 548 ARG C O 1
ATOM 3385 N N . VAL C 1 97 ? 52.310 25.652 -26.172 1.00 43.40 549 VAL C N 1
ATOM 3386 C CA . VAL C 1 97 ? 53.252 25.623 -25.066 1.00 41.64 549 VAL C CA 1
ATOM 3387 C C . VAL C 1 97 ? 54.497 26.402 -25.452 1.00 44.34 549 VAL C C 1
ATOM 3388 O O . VAL C 1 97 ? 55.025 27.183 -24.661 1.00 48.57 549 VAL C O 1
ATOM 3392 N N . SER C 1 98 ? 54.948 26.200 -26.684 1.00 45.78 550 SER C N 1
ATOM 3393 C CA . SER C 1 98 ? 56.116 26.901 -27.203 1.00 48.95 550 SER C CA 1
ATOM 3394 C C . SER C 1 98 ? 55.942 28.414 -27.181 1.00 48.02 550 SER C C 1
ATOM 3395 O O . SER C 1 98 ? 56.886 29.150 -26.903 1.00 51.77 550 SER C O 1
ATOM 3398 N N . ASP C 1 99 ? 54.731 28.874 -27.473 1.00 45.11 551 ASP C N 1
ATOM 3399 C CA . ASP C 1 99 ? 54.456 30.304 -27.539 1.00 49.03 551 ASP C CA 1
ATOM 3400 C C . ASP C 1 99 ? 54.553 30.982 -26.183 1.00 48.34 551 ASP C C 1
ATOM 3401 O O . ASP C 1 99 ? 55.193 32.020 -26.045 1.00 53.52 551 ASP C O 1
ATOM 3414 N N . ALA C 1 101 ? 56.086 29.897 -23.552 1.00 51.69 553 ALA C N 1
ATOM 3415 C CA . ALA C 1 101 ? 57.438 29.761 -23.025 1.00 49.91 553 ALA C CA 1
ATOM 3416 C C . ALA C 1 101 ? 58.403 30.748 -23.672 1.00 50.84 553 ALA C C 1
ATOM 3417 O O . ALA C 1 101 ? 59.311 31.260 -23.016 1.00 50.24 553 ALA C O 1
ATOM 3419 N N . GLY C 1 102 ? 58.204 31.011 -24.960 1.00 45.09 554 GLY C N 1
ATOM 3420 C CA . GLY C 1 102 ? 59.120 31.848 -25.713 1.00 46.24 554 GLY C CA 1
ATOM 3421 C C . GLY C 1 102 ? 60.346 31.059 -26.125 1.00 48.89 554 GLY C C 1
ATOM 3422 O O . GLY C 1 102 ? 60.587 29.973 -25.604 1.00 49.39 554 GLY C O 1
ATOM 3423 N N . PRO C 1 103 ? 61.140 31.599 -27.060 1.00 51.93 555 PRO C N 1
ATOM 3424 C CA . PRO C 1 103 ? 62.343 30.897 -27.521 1.00 49.11 555 PRO C CA 1
ATOM 3425 C C . PRO C 1 103 ? 63.404 30.852 -26.431 1.00 45.13 555 PRO C C 1
ATOM 3426 O O . PRO C 1 103 ? 63.160 31.329 -25.322 1.00 43.87 555 PRO C O 1
ATOM 3430 N N . SER C 1 104 ? 64.563 30.285 -26.745 1.00 43.76 556 SER C N 1
ATOM 3431 C CA . SER C 1 104 ? 65.658 30.225 -25.789 1.00 44.13 556 SER C CA 1
ATOM 3432 C C . SER C 1 104 ? 66.013 31.612 -25.281 1.00 46.96 556 SER C C 1
ATOM 3433 O O . SER C 1 104 ? 66.232 32.530 -26.068 1.00 49.84 556 SER C O 1
ATOM 3436 N N . PRO C 1 105 ? 66.059 31.768 -23.952 1.00 46.50 557 PRO C N 1
ATOM 3437 C CA . PRO C 1 105 ? 66.374 33.052 -23.321 1.00 41.79 557 PRO C CA 1
ATOM 3438 C C . PRO C 1 105 ? 67.751 33.554 -23.714 1.00 34.43 557 PRO C C 1
ATOM 3439 O O . PRO C 1 105 ? 68.678 32.781 -23.929 1.00 35.18 557 PRO C O 1
ATOM 3443 N N . ARG C 1 106 ? 67.866 34.867 -23.816 1.00 38.21 558 ARG C N 1
ATOM 3444 C CA . ARG C 1 106 ? 69.128 35.506 -24.135 1.00 36.69 558 ARG C CA 1
ATOM 3445 C C . ARG C 1 106 ? 69.447 36.490 -23.034 1.00 39.56 558 ARG C C 1
ATOM 3446 O O . ARG C 1 106 ? 68.556 37.174 -22.531 1.00 43.84 558 ARG C O 1
ATOM 3454 N N . ILE C 1 107 ? 70.710 36.548 -22.638 1.00 35.79 559 ILE C N 1
ATOM 3455 C CA . ILE C 1 107 ? 71.101 37.447 -21.568 1.00 37.59 559 ILE C CA 1
ATOM 3456 C C . ILE C 1 107 ? 70.934 38.902 -22.000 1.00 37.66 559 ILE C C 1
ATOM 3457 O O . ILE C 1 107 ? 71.136 39.252 -23.165 1.00 38.57 559 ILE C O 1
ATOM 3462 N N . GLU C 1 108 ? 70.525 39.735 -21.052 1.00 37.53 560 GLU C N 1
ATOM 3463 C CA . GLU C 1 108 ? 70.198 41.115 -21.341 1.00 43.75 560 GLU C CA 1
ATOM 3464 C C . GLU C 1 108 ? 71.358 42.036 -21.006 1.00 39.58 560 GLU C C 1
ATOM 3465 O O . GLU C 1 108 ? 71.470 43.128 -21.552 1.00 43.31 560 GLU C O 1
ATOM 3471 N N . ASP C 1 109 ? 72.217 41.587 -20.101 1.00 36.71 561 ASP C N 1
ATOM 3472 C CA . ASP C 1 109 ? 73.311 42.412 -19.620 1.00 41.31 561 ASP C CA 1
ATOM 3473 C C . ASP C 1 109 ? 74.425 41.549 -19.031 1.00 40.82 561 ASP C C 1
ATOM 3474 O O . ASP C 1 109 ? 74.187 40.766 -18.110 1.00 41.22 561 ASP C O 1
ATOM 3479 N N . PRO C 1 110 ? 75.649 41.688 -19.570 1.00 42.52 562 PRO C N 1
ATOM 3480 C CA . PRO C 1 110 ? 76.819 40.924 -19.119 1.00 40.06 562 PRO C CA 1
ATOM 3481 C C . PRO C 1 110 ? 77.294 41.362 -17.740 1.00 38.74 562 PRO C C 1
ATOM 3482 O O . PRO C 1 110 ? 78.372 41.935 -17.608 1.00 43.23 562 PRO C O 1
ATOM 3486 N N . SER C 1 111 ? 76.486 41.090 -16.724 1.00 37.84 563 SER C N 1
ATOM 3487 C CA . SER C 1 111 ? 76.813 41.468 -15.360 1.00 36.41 563 SER C CA 1
ATOM 3488 C C . SER C 1 111 ? 76.273 40.410 -14.424 1.00 37.94 563 SER C C 1
ATOM 3489 O O . SER C 1 111 ? 75.510 39.540 -14.839 1.00 35.76 563 SER C O 1
ATOM 3492 N N . GLU C 1 112 ? 76.667 40.490 -13.159 1.00 42.76 564 GLU C N 1
ATOM 3493 C CA . GLU C 1 112 ? 76.190 39.550 -12.155 1.00 47.05 564 GLU C CA 1
ATOM 3494 C C . GLU C 1 112 ? 74.669 39.588 -12.034 1.00 42.69 564 GLU C C 1
ATOM 3495 O O . GLU C 1 112 ? 74.031 38.554 -11.849 1.00 40.43 564 GLU C O 1
ATOM 3501 N N . GLU C 1 113 ? 74.094 40.779 -12.157 1.00 43.36 565 GLU C N 1
ATOM 3502 C CA . GLU C 1 113 ? 72.644 40.934 -12.104 1.00 43.98 565 GLU C CA 1
ATOM 3503 C C . GLU C 1 113 ? 71.976 40.356 -13.351 1.00 42.26 565 GLU C C 1
ATOM 3504 O O . GLU C 1 113 ? 70.986 39.631 -13.258 1.00 43.77 565 GLU C O 1
ATOM 3506 N N . GLY C 1 114 ? 72.528 40.678 -14.517 1.00 42.63 566 GLY C N 1
ATOM 3507 C CA . GLY C 1 114 ? 71.986 40.210 -15.778 1.00 38.40 566 GLY C CA 1
ATOM 3508 C C . GLY C 1 114 ? 72.060 38.706 -15.896 1.00 37.52 566 GLY C C 1
ATOM 3509 O O . GLY C 1 114 ? 71.164 38.067 -16.445 1.00 36.61 566 GLY C O 1
ATOM 3510 N N . LEU C 1 115 ? 73.139 38.137 -15.373 1.00 36.91 567 LEU C N 1
ATOM 3511 C CA . LEU C 1 115 ? 73.308 36.693 -15.365 1.00 32.77 567 LEU C CA 1
ATOM 3512 C C . LEU C 1 115 ? 72.320 36.049 -14.399 1.00 35.77 567 LEU C C 1
ATOM 3513 O O . LEU C 1 115 ? 71.682 35.046 -14.718 1.00 35.93 567 LEU C O 1
ATOM 3518 N N . ALA C 1 116 ? 72.199 36.636 -13.215 1.00 35.72 568 ALA C N 1
ATOM 3519 C CA . ALA C 1 116 ? 71.241 36.168 -12.223 1.00 38.38 568 ALA C CA 1
ATOM 3520 C C . ALA C 1 116 ? 69.833 36.098 -12.807 1.00 39.18 568 ALA C C 1
ATOM 3521 O O . ALA C 1 116 ? 69.120 35.118 -12.607 1.00 40.80 568 ALA C O 1
ATOM 3523 N N . ARG C 1 117 ? 69.438 37.133 -13.541 1.00 37.24 569 ARG C N 1
ATOM 3524 C CA . ARG C 1 117 ? 68.123 37.138 -14.168 1.00 38.70 569 ARG C CA 1
ATOM 3525 C C . ARG C 1 117 ? 68.066 36.127 -15.299 1.00 34.59 569 ARG C C 1
ATOM 3526 O O . ARG C 1 117 ? 67.011 35.582 -15.601 1.00 35.09 569 ARG C O 1
ATOM 3534 N N . HIS C 1 118 ? 69.212 35.876 -15.917 1.00 33.50 570 HIS C N 1
ATOM 3535 C CA . HIS C 1 118 ? 69.288 34.888 -16.975 1.00 32.38 570 HIS C CA 1
ATOM 3536 C C . HIS C 1 118 ? 69.085 33.500 -16.397 1.00 37.74 570 HIS C C 1
ATOM 3537 O O . HIS C 1 118 ? 68.422 32.665 -17.006 1.00 40.17 570 HIS C O 1
ATOM 3544 N N . TYR C 1 119 ? 69.669 33.261 -15.225 1.00 43.07 571 TYR C N 1
ATOM 3545 C CA . TYR C 1 119 ? 69.497 31.997 -14.517 1.00 42.85 571 TYR C CA 1
ATOM 3546 C C . TYR C 1 119 ? 68.021 31.696 -14.389 1.00 39.98 571 TYR C C 1
ATOM 3547 O O . TYR C 1 119 ? 67.551 30.624 -14.761 1.00 39.62 571 TYR C O 1
ATOM 3556 N N . THR C 1 120 ? 67.293 32.670 -13.860 1.00 38.57 572 THR C N 1
ATOM 3557 C CA . THR C 1 120 ? 65.877 32.506 -13.587 1.00 37.41 572 THR C CA 1
ATOM 3558 C C . THR C 1 120 ? 65.060 32.364 -14.863 1.00 36.00 572 THR C C 1
ATOM 3559 O O . THR C 1 120 ? 64.157 31.531 -14.930 1.00 37.30 572 THR C O 1
ATOM 3563 N N . ASN C 1 121 ? 65.373 33.173 -15.872 1.00 36.36 573 ASN C N 1
ATOM 3564 C CA . ASN C 1 121 ? 64.643 33.116 -17.136 1.00 33.22 573 ASN C CA 1
ATOM 3565 C C . ASN C 1 121 ? 64.768 31.753 -17.801 1.00 36.61 573 ASN C C 1
ATOM 3566 O O . ASN C 1 121 ? 63.789 31.209 -18.307 1.00 40.66 573 ASN C O 1
ATOM 3571 N N . VAL C 1 122 ? 65.979 31.204 -17.780 1.00 39.76 574 VAL C N 1
ATOM 3572 C CA . VAL C 1 122 ? 66.244 29.875 -18.321 1.00 37.58 574 VAL C CA 1
ATOM 3573 C C . VAL C 1 122 ? 65.541 28.784 -17.508 1.00 36.60 574 VAL C C 1
ATOM 3574 O O . VAL C 1 122 ? 64.945 27.867 -18.076 1.00 36.14 574 VAL C O 1
ATOM 3578 N N . SER C 1 123 ? 65.607 28.890 -16.182 1.00 35.94 575 SER C N 1
ATOM 3579 C CA . SER C 1 123 ? 64.890 27.972 -15.301 1.00 37.10 575 SER C CA 1
ATOM 3580 C C . SER C 1 123 ? 63.396 28.002 -15.582 1.00 42.70 575 SER C C 1
ATOM 3581 O O . SER C 1 123 ? 62.765 26.956 -15.725 1.00 47.03 575 SER C O 1
ATOM 3584 N N . ASN C 1 124 ? 62.830 29.204 -15.658 1.00 41.40 576 ASN C N 1
ATOM 3585 C CA . ASN C 1 124 ? 61.403 29.354 -15.923 1.00 39.29 576 ASN C CA 1
ATOM 3586 C C . ASN C 1 124 ? 61.031 28.824 -17.301 1.00 40.84 576 ASN C C 1
ATOM 3587 O O . ASN C 1 124 ? 59.952 28.270 -17.497 1.00 46.72 576 ASN C O 1
ATOM 3592 N N . TRP C 1 125 ? 61.945 28.985 -18.247 1.00 36.43 577 TRP C N 1
ATOM 3593 C CA . TRP C 1 125 ? 61.735 28.529 -19.611 1.00 37.04 577 TRP C CA 1
ATOM 3594 C C . TRP C 1 125 ? 61.665 27.007 -19.684 1.00 34.56 577 TRP C C 1
ATOM 3595 O O . TRP C 1 125 ? 60.727 26.449 -20.248 1.00 35.84 577 TRP C O 1
ATOM 3606 N N . LYS C 1 126 ? 62.664 26.348 -19.107 1.00 32.62 578 LYS C N 1
ATOM 3607 C CA . LYS C 1 126 ? 62.678 24.895 -19.000 1.00 33.69 578 LYS C CA 1
ATOM 3608 C C . LYS C 1 126 ? 61.415 24.413 -18.309 1.00 38.41 578 LYS C C 1
ATOM 3609 O O . LYS C 1 126 ? 60.805 23.425 -18.721 1.00 39.40 578 LYS C O 1
ATOM 3615 N N . ALA C 1 127 ? 61.040 25.127 -17.250 1.00 38.67 579 ALA C N 1
ATOM 3616 C CA . ALA C 1 127 ? 59.867 24.801 -16.453 1.00 38.68 579 ALA C CA 1
ATOM 3617 C C . ALA C 1 127 ? 58.615 24.761 -17.312 1.00 39.49 579 ALA C C 1
ATOM 3618 O O . ALA C 1 127 ? 57.873 23.783 -17.292 1.00 43.52 579 ALA C O 1
ATOM 3620 N N . GLN C 1 128 ? 58.386 25.826 -18.071 1.00 36.29 580 GLN C N 1
ATOM 3621 C CA . GLN C 1 128 ? 57.219 25.900 -18.939 1.00 36.90 580 GLN C CA 1
ATOM 3622 C C . GLN C 1 128 ? 57.280 24.870 -20.068 1.00 40.16 580 GLN C C 1
ATOM 3623 O O . GLN C 1 128 ? 56.262 24.297 -20.446 1.00 42.83 580 GLN C O 1
ATOM 3629 N N . LYS C 1 129 ? 58.476 24.630 -20.594 1.00 38.49 581 LYS C N 1
ATOM 3630 C CA . LYS C 1 129 ? 58.642 23.713 -21.716 1.00 38.26 581 LYS C CA 1
ATOM 3631 C C . LYS C 1 129 ? 58.430 22.258 -21.310 1.00 41.27 581 LYS C C 1
ATOM 3632 O O . LYS C 1 129 ? 58.119 21.406 -22.143 1.00 41.28 581 LYS C O 1
ATOM 3638 N N . SER C 1 130 ? 58.593 21.979 -20.024 1.00 39.09 582 SER C N 1
ATOM 3639 C CA . SER C 1 130 ? 58.511 20.613 -19.531 1.00 42.06 582 SER C CA 1
ATOM 3640 C C . SER C 1 130 ? 57.270 20.363 -18.675 1.00 39.83 582 SER C C 1
ATOM 3641 O O . SER C 1 130 ? 57.166 19.335 -18.002 1.00 40.08 582 SER C O 1
ATOM 3644 N N . ALA C 1 131 ? 56.323 21.294 -18.706 1.00 38.24 583 ALA C N 1
ATOM 3645 C CA . ALA C 1 131 ? 55.122 21.174 -17.881 1.00 32.05 583 ALA C CA 1
ATOM 3646 C C . ALA C 1 131 ? 53.979 20.468 -18.603 1.00 32.27 583 ALA C C 1
ATOM 3647 O O . ALA C 1 131 ? 52.873 21.000 -18.693 1.00 30.93 583 ALA C O 1
ATOM 3649 N N . HIS C 1 132 ? 54.255 19.269 -19.111 1.00 33.29 584 HIS C N 1
ATOM 3650 C CA . HIS C 1 132 ? 53.237 18.448 -19.762 1.00 35.43 584 HIS C CA 1
ATOM 3651 C C . HIS C 1 132 ? 53.688 16.996 -19.878 1.00 33.33 584 HIS C C 1
ATOM 3652 O O . HIS C 1 132 ? 54.834 16.667 -19.569 1.00 38.86 584 HIS C O 1
ATOM 3659 N N . LEU C 1 133 ? 52.781 16.135 -20.331 1.00 32.01 585 LEU C N 1
ATOM 3660 C CA . LEU C 1 133 ? 53.000 14.689 -20.310 1.00 37.32 585 LEU C CA 1
ATOM 3661 C C . LEU C 1 133 ? 53.626 14.153 -21.592 1.00 35.39 585 LEU C C 1
ATOM 3662 O O . LEU C 1 133 ? 53.772 12.944 -21.758 1.00 34.10 585 LEU C O 1
ATOM 3667 N N . GLY C 1 134 ? 53.998 15.055 -22.493 1.00 39.73 586 GLY C N 1
ATOM 3668 C CA . GLY C 1 134 ? 54.544 14.662 -23.779 1.00 41.61 586 GLY C CA 1
ATOM 3669 C C . GLY C 1 134 ? 56.032 14.911 -23.901 1.00 39.38 586 GLY C C 1
ATOM 3670 O O . GLY C 1 134 ? 56.583 14.913 -25.000 1.00 38.94 586 GLY C O 1
ATOM 3671 N N . ILE C 1 135 ? 56.686 15.123 -22.766 1.00 37.74 587 ILE C N 1
ATOM 3672 C CA . ILE C 1 135 ? 58.125 15.318 -22.757 1.00 38.11 587 ILE C CA 1
ATOM 3673 C C . ILE C 1 135 ? 58.841 13.992 -23.022 1.00 44.46 587 ILE C C 1
ATOM 3674 O O . ILE C 1 135 ? 58.279 12.917 -22.796 1.00 42.14 587 ILE C O 1
ATOM 3679 N N . VAL C 1 136 ? 60.071 14.071 -23.524 1.00 46.40 588 VAL C N 1
ATOM 3680 C CA . VAL C 1 136 ? 60.832 12.872 -23.881 1.00 45.43 588 VAL C CA 1
ATOM 3681 C C . VAL C 1 136 ? 62.111 12.722 -23.057 1.00 45.21 588 VAL C C 1
ATOM 3682 O O . VAL C 1 136 ? 62.672 13.710 -22.585 1.00 45.18 588 VAL C O 1
ATOM 3686 N N . ASP C 1 137 ? 62.572 11.485 -22.887 1.00 46.30 589 ASP C N 1
ATOM 3687 C CA . ASP C 1 137 ? 63.792 11.232 -22.121 1.00 46.35 589 ASP C CA 1
ATOM 3688 C C . ASP C 1 137 ? 65.051 11.544 -22.928 1.00 49.50 589 ASP C C 1
ATOM 3689 O O . ASP C 1 137 ? 64.972 12.065 -24.041 1.00 47.64 589 ASP C O 1
ATOM 3694 N N . HIS C 1 138 ? 66.211 11.206 -22.378 1.00 49.70 590 HIS C N 1
ATOM 3695 C CA . HIS C 1 138 ? 67.466 11.521 -23.044 1.00 53.68 590 HIS C CA 1
ATOM 3696 C C . HIS C 1 138 ? 67.704 10.645 -24.274 1.00 56.61 590 HIS C C 1
ATOM 3697 O O . HIS C 1 138 ? 68.691 10.821 -24.988 1.00 57.47 590 HIS C O 1
ATOM 3704 N N . LEU C 1 139 ? 66.795 9.708 -24.520 1.00 56.39 591 LEU C N 1
ATOM 3705 C CA . LEU C 1 139 ? 66.888 8.840 -25.688 1.00 53.68 591 LEU C CA 1
ATOM 3706 C C . LEU C 1 139 ? 65.787 9.157 -26.690 1.00 52.31 591 LEU C C 1
ATOM 3707 O O . LEU C 1 139 ? 65.650 8.477 -27.704 1.00 53.07 591 LEU C O 1
ATOM 3712 N N . GLY C 1 140 ? 64.997 10.185 -26.395 1.00 52.95 592 GLY C N 1
ATOM 3713 C CA . GLY C 1 140 ? 63.912 10.584 -27.272 1.00 52.14 592 GLY C CA 1
ATOM 3714 C C . GLY C 1 140 ? 62.639 9.776 -27.081 1.00 51.07 592 GLY C C 1
ATOM 3715 O O . GLY C 1 140 ? 61.669 9.951 -27.820 1.00 51.17 592 GLY C O 1
ATOM 3716 N N . GLN C 1 141 ? 62.638 8.886 -26.094 1.00 48.36 593 GLN C N 1
ATOM 3717 C CA . GLN C 1 141 ? 61.447 8.109 -25.774 1.00 48.58 593 GLN C CA 1
ATOM 3718 C C . GLN C 1 141 ? 60.475 8.959 -24.965 1.00 48.62 593 GLN C C 1
ATOM 3719 O O . GLN C 1 141 ? 60.895 9.791 -24.167 1.00 47.38 593 GLN C O 1
ATOM 3725 N N . PHE C 1 142 ? 59.178 8.750 -25.170 1.00 48.38 594 PHE C N 1
ATOM 3726 C CA . PHE C 1 142 ? 58.163 9.436 -24.377 1.00 45.88 594 PHE C CA 1
ATOM 3727 C C . PHE C 1 142 ? 58.265 9.022 -22.921 1.00 40.61 594 PHE C C 1
ATOM 3728 O O . PHE C 1 142 ? 58.309 7.832 -22.613 1.00 43.33 594 PHE C O 1
ATOM 3736 N N . VAL C 1 143 ? 58.304 10.002 -22.027 1.00 37.80 595 VAL C N 1
ATOM 3737 C CA . VAL C 1 143 ? 58.401 9.717 -20.601 1.00 39.25 595 VAL C CA 1
ATOM 3738 C C . VAL C 1 143 ? 57.107 9.112 -20.069 1.00 42.89 595 VAL C C 1
ATOM 3739 O O . VAL C 1 143 ? 57.128 8.179 -19.267 1.00 46.68 595 VAL C O 1
ATOM 3743 N N . TYR C 1 144 ? 55.981 9.638 -20.535 1.00 41.11 596 TYR C N 1
ATOM 3744 C CA . TYR C 1 144 ? 54.679 9.223 -20.034 1.00 37.44 596 TYR C CA 1
ATOM 3745 C C . TYR C 1 144 ? 53.818 8.622 -21.140 1.00 37.85 596 TYR C C 1
ATOM 3746 O O . TYR C 1 144 ? 53.766 9.149 -22.249 1.00 41.18 596 TYR C O 1
ATOM 3755 N N A HIS C 1 145 ? 53.143 7.525 -20.806 0.77 36.13 597 HIS C N 1
ATOM 3756 N N B HIS C 1 145 ? 53.160 7.505 -20.849 0.23 37.75 597 HIS C N 1
ATOM 3757 C CA A HIS C 1 145 ? 52.314 6.772 -21.742 0.77 40.89 597 HIS C CA 1
ATOM 3758 C CA B HIS C 1 145 ? 52.100 6.999 -21.722 0.23 40.40 597 HIS C CA 1
ATOM 3759 C C A HIS C 1 145 ? 51.221 6.025 -20.967 0.77 42.66 597 HIS C C 1
ATOM 3760 C C B HIS C 1 145 ? 51.160 6.072 -20.954 0.23 42.67 597 HIS C C 1
ATOM 3761 O O A HIS C 1 145 ? 51.143 6.132 -19.744 0.77 42.18 597 HIS C O 1
ATOM 3762 O O B HIS C 1 145 ? 51.140 6.085 -19.725 0.23 41.94 597 HIS C O 1
ATOM 3775 N N . GLU C 1 146 ? 50.384 5.271 -21.676 1.00 44.87 598 GLU C N 1
ATOM 3776 C CA . GLU C 1 146 ? 49.305 4.502 -21.056 1.00 45.07 598 GLU C CA 1
ATOM 3777 C C . GLU C 1 146 ? 49.768 3.402 -20.099 1.00 43.33 598 GLU C C 1
ATOM 3778 O O . GLU C 1 146 ? 48.983 2.892 -19.307 1.00 48.91 598 GLU C O 1
ATOM 3784 N N . GLY C 1 147 ? 51.038 3.035 -20.177 1.00 39.66 599 GLY C N 1
ATOM 3785 C CA . GLY C 1 147 ? 51.594 2.050 -19.271 1.00 40.23 599 GLY C CA 1
ATOM 3786 C C . GLY C 1 147 ? 52.297 2.688 -18.087 1.00 42.84 599 GLY C C 1
ATOM 3787 O O . GLY C 1 147 ? 52.831 1.991 -17.222 1.00 42.49 599 GLY C O 1
ATOM 3788 N N . SER C 1 148 ? 52.306 4.017 -18.049 1.00 43.58 600 SER C N 1
ATOM 3789 C CA . SER C 1 148 ? 52.946 4.735 -16.954 1.00 41.72 600 SER C CA 1
ATOM 3790 C C . SER C 1 148 ? 52.191 4.486 -15.661 1.00 42.50 600 SER C C 1
ATOM 3791 O O . SER C 1 148 ? 50.959 4.491 -15.645 1.00 38.74 600 SER C O 1
ATOM 3794 N N . PRO C 1 149 ? 52.933 4.267 -14.567 1.00 43.75 601 PRO C N 1
ATOM 3795 C CA . PRO C 1 149 ? 52.311 4.015 -13.266 1.00 37.55 601 PRO C CA 1
ATOM 3796 C C . PRO C 1 149 ? 51.653 5.268 -12.709 1.00 36.37 601 PRO C C 1
ATOM 3797 O O . PRO C 1 149 ? 51.939 6.382 -13.146 1.00 34.66 601 PRO C O 1
ATOM 3801 N N . LEU C 1 150 ? 50.764 5.073 -11.745 1.00 39.58 602 LEU C N 1
ATOM 3802 C CA . LEU C 1 150 ? 50.144 6.177 -11.038 1.00 34.88 602 LEU C CA 1
ATOM 3803 C C . LEU C 1 150 ? 50.822 6.330 -9.686 1.00 34.41 602 LEU C C 1
ATOM 3804 O O . LEU C 1 150 ? 50.574 5.556 -8.761 1.00 39.21 602 LEU C O 1
ATOM 3809 N N . ASP C 1 151 ? 51.701 7.317 -9.589 1.00 30.74 603 ASP C N 1
ATOM 3810 C CA . ASP C 1 151 ? 52.392 7.603 -8.345 1.00 32.17 603 ASP C CA 1
ATOM 3811 C C . ASP C 1 151 ? 52.456 9.108 -8.130 1.00 34.97 603 ASP C C 1
ATOM 3812 O O . ASP C 1 151 ? 51.966 9.882 -8.957 1.00 34.56 603 ASP C O 1
ATOM 3817 N N . VAL C 1 152 ? 53.071 9.516 -7.025 1.00 35.85 604 VAL C N 1
ATOM 3818 C CA . VAL C 1 152 ? 53.153 10.925 -6.666 1.00 32.92 604 VAL C CA 1
ATOM 3819 C C . VAL C 1 152 ? 53.785 11.766 -7.776 1.00 32.59 604 VAL C C 1
ATOM 3820 O O . VAL C 1 152 ? 53.410 12.920 -7.974 1.00 36.61 604 VAL C O 1
ATOM 3824 N N . ALA C 1 153 ? 54.711 11.173 -8.525 1.00 32.72 605 ALA C N 1
ATOM 3825 C CA . ALA C 1 153 ? 55.452 11.912 -9.543 1.00 31.88 605 ALA C CA 1
ATOM 3826 C C . ALA C 1 153 ? 54.707 12.001 -10.868 1.00 31.51 605 ALA C C 1
ATOM 3827 O O . ALA C 1 153 ? 54.592 13.076 -11.448 1.00 34.53 605 ALA C O 1
ATOM 3829 N N . THR C 1 154 ? 54.210 10.871 -11.357 1.00 32.20 606 THR C N 1
ATOM 3830 C CA . THR C 1 154 ? 53.518 10.876 -12.638 1.00 32.66 606 THR C CA 1
ATOM 3831 C C . THR C 1 154 ? 52.234 11.686 -12.529 1.00 32.09 606 THR C C 1
ATOM 3832 O O . THR C 1 154 ? 51.884 12.431 -13.441 1.00 33.01 606 THR C O 1
ATOM 3836 N N . LEU C 1 155 ? 51.549 11.560 -11.398 1.00 31.91 607 LEU C N 1
ATOM 3837 C CA . LEU C 1 155 ? 50.306 12.288 -11.194 1.00 30.08 607 LEU C CA 1
ATOM 3838 C C . LEU C 1 155 ? 50.516 13.790 -11.001 1.00 29.39 607 LEU C C 1
ATOM 3839 O O . LEU C 1 155 ? 49.735 14.604 -11.495 1.00 27.11 607 LEU C O 1
ATOM 3844 N N . ALA C 1 156 ? 51.568 14.159 -10.282 1.00 31.07 608 ALA C N 1
ATOM 3845 C CA . ALA C 1 156 ? 51.890 15.573 -10.138 1.00 32.36 608 ALA C CA 1
ATOM 3846 C C . ALA C 1 156 ? 52.225 16.178 -11.497 1.00 27.74 608 ALA C C 1
ATOM 3847 O O . ALA C 1 156 ? 51.939 17.342 -11.746 1.00 27.72 608 ALA C O 1
ATOM 3849 N N . LYS C 1 157 ? 52.816 15.382 -12.383 1.00 27.79 609 LYS C N 1
ATOM 3850 C CA . LYS C 1 157 ? 53.106 15.868 -13.724 1.00 27.75 609 LYS C CA 1
ATOM 3851 C C . LYS C 1 157 ? 51.815 16.064 -14.504 1.00 27.34 609 LYS C C 1
ATOM 3852 O O . LYS C 1 157 ? 51.691 17.004 -15.288 1.00 25.51 609 LYS C O 1
ATOM 3858 N N . ALA C 1 158 ? 50.850 15.178 -14.277 1.00 31.20 610 ALA C N 1
ATOM 3859 C CA . ALA C 1 158 ? 49.544 15.301 -14.907 1.00 26.96 610 ALA C CA 1
ATOM 3860 C C . ALA C 1 158 ? 48.838 16.564 -14.427 1.00 27.08 610 ALA C C 1
ATOM 3861 O O . ALA C 1 158 ? 48.156 17.238 -15.195 1.00 28.63 610 ALA C O 1
ATOM 3863 N N . VAL C 1 159 ? 49.008 16.891 -13.153 1.00 28.15 611 VAL C N 1
ATOM 3864 C CA . VAL C 1 159 ? 48.420 18.114 -12.619 1.00 29.76 611 VAL C CA 1
ATOM 3865 C C . VAL C 1 159 ? 49.043 19.341 -13.281 1.00 30.43 611 VAL C C 1
ATOM 3866 O O . VAL C 1 159 ? 48.335 20.274 -13.653 1.00 33.69 611 VAL C O 1
ATOM 3870 N N . GLN C 1 160 ? 50.365 19.326 -13.441 1.00 26.91 612 GLN C N 1
ATOM 3871 C CA . GLN C 1 160 ? 51.069 20.395 -14.148 1.00 23.28 612 GLN C CA 1
ATOM 3872 C C . GLN C 1 160 ? 50.499 20.612 -15.538 1.00 26.58 612 GLN C C 1
ATOM 3873 O O . GLN C 1 160 ? 50.335 21.744 -15.980 1.00 28.86 612 GLN C O 1
ATOM 3887 N N . TRP C 1 162 ? 47.483 19.880 -16.519 1.00 28.65 614 TRP C N 1
ATOM 3888 C CA . TRP C 1 162 ? 46.149 20.435 -16.379 1.00 32.59 614 TRP C CA 1
ATOM 3889 C C . TRP C 1 162 ? 46.225 21.952 -16.325 1.00 35.66 614 TRP C C 1
ATOM 3890 O O . TRP C 1 162 ? 45.494 22.645 -17.038 1.00 37.52 614 TRP C O 1
ATOM 3901 N N . LYS C 1 163 ? 47.116 22.461 -15.478 1.00 31.37 615 LYS C N 1
ATOM 3902 C CA . LYS C 1 163 ? 47.296 23.897 -15.353 1.00 31.69 615 LYS C CA 1
ATOM 3903 C C . LYS C 1 163 ? 47.823 24.457 -16.655 1.00 30.59 615 LYS C C 1
ATOM 3904 O O . LYS C 1 163 ? 47.416 25.533 -17.085 1.00 35.50 615 LYS C O 1
ATOM 3910 N N . THR C 1 164 ? 48.727 23.713 -17.280 1.00 30.78 616 THR C N 1
ATOM 3911 C CA . THR C 1 164 ? 49.286 24.098 -18.571 1.00 35.94 616 THR C CA 1
ATOM 3912 C C . THR C 1 164 ? 48.188 24.198 -19.629 1.00 36.19 616 THR C C 1
ATOM 3913 O O . THR C 1 164 ? 48.154 25.149 -20.407 1.00 33.62 616 THR C O 1
ATOM 3917 N N . ARG C 1 165 ? 47.285 23.221 -19.642 1.00 37.84 617 ARG C N 1
ATOM 3918 C CA . ARG C 1 165 ? 46.120 23.267 -20.518 1.00 38.24 617 ARG C CA 1
ATOM 3919 C C . ARG C 1 165 ? 45.304 24.531 -20.278 1.00 36.13 617 ARG C C 1
ATOM 3920 O O . ARG C 1 165 ? 45.049 25.299 -21.201 1.00 37.80 617 ARG C O 1
ATOM 3928 N N . GLU C 1 166 ? 44.902 24.741 -19.029 1.00 31.80 618 GLU C N 1
ATOM 3929 C CA . GLU C 1 166 ? 44.011 25.845 -18.695 1.00 32.33 618 GLU C CA 1
ATOM 3930 C C . GLU C 1 166 ? 44.632 27.219 -18.951 1.00 34.35 618 GLU C C 1
ATOM 3931 O O . GLU C 1 166 ? 43.935 28.141 -19.371 1.00 39.17 618 GLU C O 1
ATOM 3937 N N . LEU C 1 167 ? 45.936 27.348 -18.715 1.00 32.57 619 LEU C N 1
ATOM 3938 C CA . LEU C 1 167 ? 46.639 28.605 -18.977 1.00 33.90 619 LEU C CA 1
ATOM 3939 C C . LEU C 1 167 ? 46.629 28.976 -20.463 1.00 37.31 619 LEU C C 1
ATOM 3940 O O . LEU C 1 167 ? 46.541 30.151 -20.819 1.00 38.79 619 LEU C O 1
ATOM 3945 N N . ILE C 1 168 ? 46.717 27.973 -21.328 1.00 37.10 620 ILE C N 1
ATOM 3946 C CA . ILE C 1 168 ? 46.667 28.205 -22.768 1.00 38.61 620 ILE C CA 1
ATOM 3947 C C . ILE C 1 168 ? 45.287 28.698 -23.204 1.00 40.26 620 ILE C C 1
ATOM 3948 O O . ILE C 1 168 ? 45.169 29.711 -23.891 1.00 43.52 620 ILE C O 1
ATOM 3953 N N . VAL C 1 169 ? 44.251 27.975 -22.793 1.00 38.28 621 VAL C N 1
ATOM 3954 C CA . VAL C 1 169 ? 42.874 28.326 -23.127 1.00 44.28 621 VAL C CA 1
ATOM 3955 C C . VAL C 1 169 ? 42.469 29.686 -22.549 1.00 49.59 621 VAL C C 1
ATOM 3956 O O . VAL C 1 169 ? 41.706 30.427 -23.166 1.00 55.05 621 VAL C O 1
ATOM 3960 N N . HIS C 1 170 ? 42.979 30.018 -21.367 1.00 43.93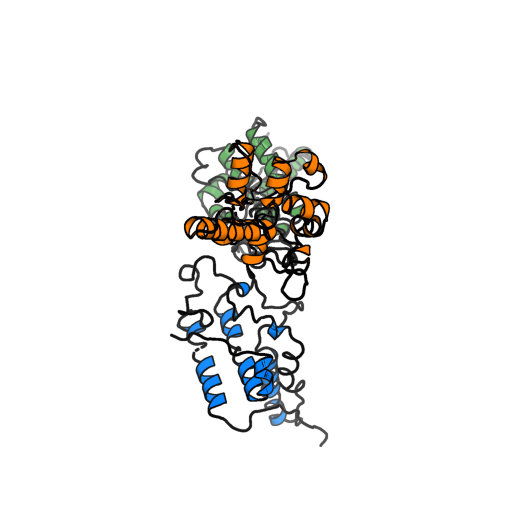 622 HIS C N 1
ATOM 3961 C CA . HIS C 1 170 ? 42.737 31.340 -20.805 1.00 41.75 622 HIS C CA 1
ATOM 3962 C C . HIS C 1 170 ? 43.317 32.399 -21.728 1.00 46.00 622 HIS C C 1
ATOM 3963 O O . HIS C 1 170 ? 42.711 33.445 -21.957 1.00 53.03 622 HIS C O 1
ATOM 3970 N N . ALA C 1 171 ? 44.503 32.117 -22.253 1.00 47.09 623 ALA C N 1
ATOM 3971 C CA . ALA C 1 171 ? 45.152 33.009 -23.197 1.00 51.22 623 ALA C CA 1
ATOM 3972 C C . ALA C 1 171 ? 44.380 33.015 -24.509 1.00 59.02 623 ALA C C 1
ATOM 3973 O O . ALA C 1 171 ? 43.992 34.073 -25.001 1.00 64.18 623 ALA C O 1
ATOM 3975 N N . HIS C 1 172 ? 44.150 31.825 -25.061 1.00 63.54 624 HIS C N 1
ATOM 3976 C CA . HIS C 1 172 ? 43.403 31.675 -26.310 1.00 61.96 624 HIS C CA 1
ATOM 3977 C C . HIS C 1 172 ? 42.149 30.844 -26.109 1.00 58.36 624 HIS C C 1
ATOM 3978 O O . HIS C 1 172 ? 42.179 29.624 -26.260 1.00 57.86 624 HIS C O 1
ATOM 3985 N N . PRO C 1 173 ? 41.038 31.508 -25.774 1.00 60.16 625 PRO C N 1
ATOM 3986 C CA . PRO C 1 173 ? 39.750 30.866 -25.492 1.00 62.52 625 PRO C CA 1
ATOM 3987 C C . PRO C 1 173 ? 39.221 29.991 -26.636 1.00 63.83 625 PRO C C 1
ATOM 3988 O O . PRO C 1 173 ? 38.481 29.042 -26.370 1.00 62.40 625 PRO C O 1
ATOM 3992 N N . GLN C 1 174 ? 39.608 30.287 -27.875 1.00 66.08 626 GLN C N 1
ATOM 3993 C CA . GLN C 1 174 ? 39.136 29.519 -29.030 1.00 69.01 626 GLN C CA 1
ATOM 3994 C C . GLN C 1 174 ? 39.690 28.092 -29.052 1.00 66.21 626 GLN C C 1
ATOM 3995 O O . GLN C 1 174 ? 39.288 27.271 -29.879 1.00 72.08 626 GLN C O 1
ATOM 4001 N N . ASP C 1 175 ? 40.614 27.809 -28.141 1.00 57.12 627 ASP C N 1
ATOM 4002 C CA . ASP C 1 175 ? 41.204 26.485 -28.023 1.00 53.10 627 ASP C CA 1
ATOM 4003 C C . ASP C 1 175 ? 40.505 25.665 -26.951 1.00 46.70 627 ASP C C 1
ATOM 4004 O O . ASP C 1 175 ? 40.948 24.570 -26.608 1.00 43.86 627 ASP C O 1
ATOM 4009 N N . ARG C 1 176 ? 39.414 26.205 -26.417 1.00 46.79 628 ARG C N 1
ATOM 4010 C CA . ARG C 1 176 ? 38.595 25.468 -25.467 1.00 48.12 628 ARG C CA 1
ATOM 4011 C C . ARG C 1 176 ? 37.998 24.252 -26.158 1.00 54.37 628 ARG C C 1
ATOM 4012 O O . ARG C 1 176 ? 37.865 23.183 -25.564 1.00 55.48 628 ARG C O 1
ATOM 4020 N N . ALA C 1 177 ? 37.637 24.427 -27.424 1.00 59.06 629 ALA C N 1
ATOM 4021 C CA . ALA C 1 177 ? 37.137 23.326 -28.228 1.00 59.65 629 ALA C CA 1
ATOM 4022 C C . ALA C 1 177 ? 38.277 22.364 -28.524 1.00 61.11 629 ALA C C 1
ATOM 4023 O O . ALA C 1 177 ? 38.087 21.149 -28.531 1.00 64.86 629 ALA C O 1
ATOM 4025 N N . ARG C 1 178 ? 39.461 22.919 -28.766 1.00 59.86 630 ARG C N 1
ATOM 4026 C CA . ARG C 1 178 ? 40.651 22.121 -29.040 1.00 60.33 630 ARG C CA 1
ATOM 4027 C C . ARG C 1 178 ? 41.012 21.288 -27.822 1.00 57.48 630 ARG C C 1
ATOM 4028 O O . ARG C 1 178 ? 41.488 20.157 -27.941 1.00 59.17 630 ARG C O 1
ATOM 4036 N N . PHE C 1 179 ? 40.788 21.869 -26.649 1.00 52.56 631 PHE C N 1
ATOM 4037 C CA . PHE C 1 179 ? 41.123 21.228 -25.390 1.00 46.95 631 PHE C CA 1
ATOM 4038 C C . PHE C 1 179 ? 39.996 21.467 -24.407 1.00 45.32 631 PHE C C 1
ATOM 4039 O O . PHE C 1 179 ? 40.012 22.446 -23.662 1.00 45.87 631 PHE C O 1
ATOM 4047 N N . PRO C 1 180 ? 39.005 20.566 -24.411 1.00 47.14 632 PRO C N 1
ATOM 4048 C CA . PRO C 1 180 ? 37.783 20.676 -23.610 1.00 48.20 632 PRO C CA 1
ATOM 4049 C C . PRO C 1 180 ? 38.104 20.697 -22.123 1.00 44.28 632 PRO C C 1
ATOM 4050 O O . PRO C 1 180 ? 39.163 20.220 -21.722 1.00 42.62 632 PRO C O 1
ATOM 4054 N N . GLU C 1 181 ? 37.205 21.250 -21.319 1.00 44.41 633 GLU C N 1
ATOM 4055 C CA . GLU C 1 181 ? 37.381 21.221 -19.877 1.00 42.73 633 GLU C CA 1
ATOM 4056 C C . GLU C 1 181 ? 37.369 19.771 -19.399 1.00 43.60 633 GLU C C 1
ATOM 4057 O O . GLU C 1 181 ? 36.629 18.940 -19.923 1.00 44.68 633 GLU C O 1
ATOM 4059 N N . LEU C 1 182 ? 38.206 19.469 -18.414 1.00 43.73 634 LEU C N 1
ATOM 4060 C CA . LEU C 1 182 ? 38.259 18.133 -17.836 1.00 43.20 634 LEU C CA 1
ATOM 4061 C C . LEU C 1 182 ? 37.765 18.141 -16.397 1.00 42.77 634 LEU C C 1
ATOM 4062 O O . LEU C 1 182 ? 38.143 19.006 -15.606 1.00 45.07 634 LEU C O 1
ATOM 4067 N N . ALA C 1 183 ? 36.926 17.167 -16.065 1.00 44.27 635 ALA C N 1
ATOM 4068 C CA . ALA C 1 183 ? 36.376 17.051 -14.725 1.00 44.86 635 ALA C CA 1
ATOM 4069 C C . ALA C 1 183 ? 37.464 16.742 -13.707 1.00 44.62 635 ALA C C 1
ATOM 4070 O O . ALA C 1 183 ? 38.101 15.692 -13.756 1.00 49.70 635 ALA C O 1
ATOM 4072 N N A VAL C 1 184 ? 37.654 17.670 -12.773 0.25 40.54 636 VAL C N 1
ATOM 4073 N N B VAL C 1 184 ? 37.695 17.671 -12.792 0.75 40.77 636 VAL C N 1
ATOM 4074 C CA A VAL C 1 184 ? 38.624 17.520 -11.696 0.25 37.10 636 VAL C CA 1
ATOM 4075 C CA B VAL C 1 184 ? 38.630 17.409 -11.716 0.75 36.91 636 VAL C CA 1
ATOM 4076 C C A VAL C 1 184 ? 37.898 17.253 -10.380 0.25 38.03 636 VAL C C 1
ATOM 4077 C C B VAL C 1 184 ? 37.856 17.163 -10.438 0.75 38.27 636 VAL C C 1
ATOM 4078 O O A VAL C 1 184 ? 36.884 17.886 -10.085 0.25 39.76 636 VAL C O 1
ATOM 4079 O O B VAL C 1 184 ? 36.772 17.710 -10.231 0.75 39.72 636 VAL C O 1
ATOM 4086 N N . HIS C 1 185 ? 38.414 16.310 -9.596 1.00 36.35 637 HIS C N 1
ATOM 4087 C CA . HIS C 1 185 ? 37.762 15.921 -8.370 1.00 31.94 637 HIS C CA 1
ATOM 4088 C C . HIS C 1 185 ? 38.653 16.221 -7.183 1.00 32.46 637 HIS C C 1
ATOM 4089 O O . HIS C 1 185 ? 39.716 15.633 -7.022 1.00 36.18 637 HIS C O 1
ATOM 4096 N N . ILE C 1 186 ? 38.210 17.169 -6.368 1.00 34.00 638 ILE C N 1
ATOM 4097 C CA . ILE C 1 186 ? 38.925 17.572 -5.170 1.00 37.23 638 ILE C CA 1
ATOM 4098 C C . ILE C 1 186 ? 38.165 17.071 -3.948 1.00 41.10 638 ILE C C 1
ATOM 4099 O O . ILE C 1 186 ? 36.976 17.350 -3.804 1.00 50.56 638 ILE C O 1
ATOM 4104 N N . PRO C 1 187 ? 38.850 16.323 -3.068 1.00 37.00 639 PRO C N 1
ATOM 4105 C CA . PRO C 1 187 ? 38.250 15.737 -1.865 1.00 40.93 639 PRO C CA 1
ATOM 4106 C C . PRO C 1 187 ? 37.512 16.756 -0.997 1.00 50.10 639 PRO C C 1
ATOM 4107 O O . PRO C 1 187 ? 37.849 17.941 -0.977 1.00 47.54 639 PRO C O 1
ATOM 4111 N N . GLU C 1 188 ? 36.502 16.276 -0.284 1.00 59.12 640 GLU C N 1
ATOM 4112 C CA . GLU C 1 188 ? 35.671 17.127 0.552 1.00 70.34 640 GLU C CA 1
ATOM 4113 C C . GLU C 1 188 ? 36.284 17.310 1.937 1.00 75.62 640 GLU C C 1
ATOM 4114 O O . GLU C 1 188 ? 35.792 18.096 2.747 1.00 82.91 640 GLU C O 1
#

InterPro domains:
  IPR003591 Leucine-rich repeat, typical subtype [SM00369] (248-271)
  IPR003591 Leucine-rich repeat, typical subtype [SM00369] (304-327)
  IPR003591 Leucine-rich repeat, typical subtype [SM00369] (398-422)
  IPR032675 Leucine-rich repeat domain superfamily [G3DSA:3.80.10.10] (140-450)
  IPR048490 Type III effector Xcv3220-like, C-terminal domain [PF20817] (474-637)
  IPR050216 Leucine-rich repeat domain-containing protein [PTHR48051] (197-422)

Sequence (503 aa):
NLYFQGSATASELLLTAALERIEDTAQALSSTVIDEERNPFLEGAPSYLPGKRPTDVTTFGQVPALRDLAESRDLEFLQRVSDAGPSPRIEDPSEEGLARHYTNVSNWKAQKSAHLGIVDHLGQFVYHEGSPLDVATLAKAVQWKTRELIVHAHPQDRARFPELAVHIPEQVLYFQGSATASELLLTAALERIEDTAQALSTVIDEERNPFLEEGAPSYLPGKRPTDVTTFGQVPALRRRDLAESRDLEFLQQRVSSDAGPSPRIEDPSEEGLARRHYTNVSNWKAQKSAHLGIVDHLGQFVYHEGSPLDVATLAKAVQWKTRELIVHAHPQDRARFPELAVHIPLYFQGASELLLTAALERIEDTAQALSTVIDEERNPFLEGAPSYLPGKRPTDVTTFGQVPALRDLAESRDLEFLQRVSDAGPSPRIEDPSEEGLARHYTNVSNWKAQKSAHLGIVDHLGQFVYHHEGSPLDVATLAKAVQWKTRELIVHAHPQDRARFPELAVVHIPE

Radius of gyration: 31.88 Å; Cα contacts (8 Å, |Δi|>4): 717; chains: 3; bounding box: 98×93×54 Å

B-factor: mean 34.55, std 13.18, range [5.44, 131.96]

Solvent-accessible surface area: 29029 Å² total

Nearest PDB structures (foldseek):
  4fc9-assembly2_A  TM=1.006E+00  e=1.940E-30  Xanthomonas euvesicatoria pv. vesicatoria str. 85-10
  4fc9-assembly3_C  TM=9.808E-01  e=2.191E-27  Xanthomonas euvesicatoria pv. vesicatoria str. 85-10
  8ry2-assembly1_B  TM=2.515E-01  e=1.486E+00  Homo sapiens
  4fc9-assembly2_A  TM=1.002E+00  e=7.380E-28  Xanthomonas euvesicatoria pv. vesicatoria str. 85-10
  4fc9-assembly3_C  TM=9.829E-01  e=9.558E-27  Xanthomonas euvesicatoria pv. vesicatoria str. 85-10

Secondary structure (DSSP, 8-state):
-----------SS--HHHHHHHHHHH--HIIIII-B-TTSTT--B-STTTSPTT--BGGGSHHHH---GGG-HHHHHHHH---SSP--S-SSHHHHHHHHHHHHHHHHHHTSSTT-B-TTS-BS--TT-B-SHHHHHHHH--HHHHHHHHH-GGGGTTS--------/--S---------SS--HHHHHHHHHHH--HHHHTS-B-TTSTT--B-STTTSBTT--BGGGSHHHH--TGGG-HHHHHHHH---SPP--SSSSHHHHHHHHHHHHHHHHHHTSSTT-B-TTS-BSS-TT-B-SHHHHHHHH--HHHHHHHHH-GGGGGTS--------S--/--------SS--HHHHHHHHHHH--HHHHTS-B-TTSTT--B-STTTSBSS--BGGG-HHHH---GGG-HHHHHHHH---SS---S-SSHHHHHHHHHHHHHHHHHHT-STT-B-TTS-BS--TT-B-SHHHHHHHH--HHHHHHHHH-GGGTTTS---------

Foldseek 3Di:
DVPFAWFDADDDPDCDPLNVVLVVVLVLLCLCPVVCFFQQDPQGWHLDVVGGDPPDWWQLSRPLSQLLVLLVDPVLLVLLCNLDDQITFRDPDPVSVVVNVVSNVSSVCSNQLAQQDADPVRHGPGDRGHGDHSVNSNSHSSNSNVSVSCVVPVVCCVVVPDGRTHRHPVD/DPFAWFDADDDPDDDPLLVVLVVVLVLLCLCPVVQFAFLDAVGWHQDPVGGDPPPWWLLNRPLSQLLVLLVDPVLLVLLCSLGPQITQRDPDPVSVVVNVVSNVSSVCSNQLAQQDADPVRHGPGDGGDTDHSVNRNSHSSLSSQSVSCVVPVVCCVVPPDGRTHRD/DPFAWADDDDPDPLLVVLVVVLVLLCLCPVVQFAFQDAQRWHQDCVTGDPPQWWLLPGDVSQVLVLLVDPVLLVLLPSLDPQTGFRDPDPVSVVVNVVSNVVSVVSNQLAQQDADPVRHRPGDGRHGDHSVNRNSHSSLSSLSRSCVVVVVCCVVPPRGRTHRHD

Organism: Xanthomonas euvesicatoria pv. vesicatoria (strain 85-10) (NCBI:txid316273)